Protein AF-A0AAN0J9T7-F1 (afdb_monomer_lite)

pLDDT: mean 78.56, std 16.83, range [31.23, 97.19]

Radius of gyration: 65.81 Å; chains: 1; bounding box: 192×70×181 Å

Structure (mmCIF, N/CA/C/O backbone):
data_AF-A0AAN0J9T7-F1
#
_entry.id   AF-A0AAN0J9T7-F1
#
loop_
_atom_site.group_PDB
_atom_site.id
_atom_site.type_symbol
_atom_site.label_atom_id
_atom_site.label_alt_id
_atom_site.label_comp_id
_atom_site.label_asym_id
_atom_site.label_entity_id
_atom_site.label_seq_id
_atom_site.pdbx_PDB_ins_code
_atom_site.Cartn_x
_atom_site.Cartn_y
_atom_site.Cartn_z
_atom_site.occupancy
_atom_site.B_iso_or_equiv
_atom_site.auth_seq_id
_atom_site.auth_comp_id
_atom_site.auth_asym_id
_atom_site.auth_atom_id
_atom_site.pdbx_PDB_model_num
ATOM 1 N N . MET A 1 1 ? 65.325 11.489 -81.915 1.00 44.00 1 MET A N 1
ATOM 2 C CA . MET A 1 1 ? 65.280 12.972 -81.936 1.00 44.00 1 MET A CA 1
ATOM 3 C C . MET A 1 1 ? 66.641 13.678 -81.900 1.00 44.00 1 MET A C 1
ATOM 5 O O . MET A 1 1 ? 66.957 14.313 -82.894 1.00 44.00 1 MET A O 1
ATOM 9 N N . ILE A 1 2 ? 67.456 13.637 -80.830 1.00 51.38 2 ILE A N 1
ATOM 10 C CA . ILE A 1 2 ? 68.755 14.369 -80.811 1.00 51.38 2 ILE A CA 1
ATOM 11 C C . ILE A 1 2 ? 69.815 13.690 -81.702 1.00 51.38 2 ILE A C 1
ATOM 13 O O . ILE A 1 2 ? 70.475 14.371 -82.482 1.00 51.38 2 ILE A O 1
ATOM 17 N N . LEU A 1 3 ? 69.905 12.355 -81.666 1.00 48.44 3 LEU A N 1
ATOM 18 C CA . LEU A 1 3 ? 70.788 11.561 -82.539 1.00 48.44 3 LEU A CA 1
ATOM 19 C C . LEU A 1 3 ? 70.471 11.735 -84.036 1.00 48.44 3 LEU A C 1
ATOM 21 O O . LEU A 1 3 ? 71.381 11.889 -84.841 1.00 48.44 3 LEU A O 1
ATOM 25 N N . GLU A 1 4 ? 69.189 11.794 -84.406 1.00 60.78 4 GLU A N 1
ATOM 26 C CA . GLU A 1 4 ? 68.771 12.081 -85.790 1.00 60.78 4 GLU A CA 1
ATOM 27 C C . GLU A 1 4 ? 69.176 13.489 -86.221 1.00 60.78 4 GLU A C 1
ATOM 29 O O . GLU A 1 4 ? 69.719 13.661 -87.305 1.00 60.78 4 GLU A O 1
ATOM 34 N N . LYS A 1 5 ? 68.987 14.494 -85.353 1.00 63.91 5 LYS A N 1
ATOM 35 C CA . LYS A 1 5 ? 69.401 15.873 -85.646 1.00 63.91 5 LYS A CA 1
ATOM 36 C C . LYS A 1 5 ? 70.919 16.016 -85.790 1.00 63.91 5 LYS A C 1
ATOM 38 O O . LYS A 1 5 ? 71.359 16.882 -86.540 1.00 63.91 5 LYS A O 1
ATOM 43 N N . LEU A 1 6 ? 71.710 15.197 -85.093 1.00 57.09 6 LEU A N 1
ATOM 44 C CA . LEU A 1 6 ? 73.170 15.154 -85.236 1.00 57.09 6 LEU A CA 1
ATOM 45 C C . LEU A 1 6 ? 73.598 14.478 -86.544 1.00 57.09 6 LEU A C 1
ATOM 47 O O . LEU A 1 6 ? 74.402 15.066 -87.262 1.00 57.09 6 LEU A O 1
ATOM 51 N N . ASN A 1 7 ? 73.000 13.337 -86.904 1.00 63.78 7 ASN A N 1
ATOM 52 C CA . ASN A 1 7 ? 73.258 12.673 -88.189 1.00 63.78 7 ASN A CA 1
ATOM 53 C C . ASN A 1 7 ? 72.867 13.552 -89.389 1.00 63.78 7 ASN A C 1
ATOM 55 O O . ASN A 1 7 ? 73.589 13.607 -90.383 1.00 63.78 7 ASN A O 1
ATOM 59 N N . GLU A 1 8 ? 71.752 14.283 -89.294 1.00 69.94 8 GLU A N 1
ATOM 60 C CA . GLU A 1 8 ? 71.319 15.239 -90.322 1.00 69.94 8 GLU A CA 1
ATOM 61 C C . GLU A 1 8 ? 72.350 16.366 -90.495 1.00 69.94 8 GLU A C 1
ATOM 63 O O . GLU A 1 8 ? 72.703 16.743 -91.613 1.00 69.94 8 GLU A O 1
ATOM 68 N N . LYS A 1 9 ? 72.887 16.878 -89.379 1.00 69.56 9 LYS A N 1
ATOM 69 C CA . LYS A 1 9 ? 73.907 17.931 -89.391 1.00 69.56 9 LYS A CA 1
ATOM 70 C C . LYS A 1 9 ? 75.239 17.424 -89.942 1.00 69.56 9 LYS A C 1
ATOM 72 O O . LYS A 1 9 ? 75.883 18.140 -90.702 1.00 69.56 9 LYS A O 1
ATOM 77 N N . GLU A 1 10 ? 75.645 16.203 -89.600 1.00 63.41 10 GLU A N 1
ATOM 78 C CA . GLU A 1 10 ? 76.861 15.568 -90.122 1.00 63.41 10 GLU A CA 1
ATOM 79 C C . GLU A 1 10 ? 76.768 15.381 -91.642 1.00 63.41 10 GLU A C 1
ATOM 81 O O . GLU A 1 10 ? 77.666 15.806 -92.372 1.00 63.41 10 GLU A O 1
ATOM 86 N N . LYS A 1 11 ? 75.620 14.901 -92.140 1.00 70.94 11 LYS A N 1
ATOM 87 C CA . LYS A 1 11 ? 75.339 14.788 -93.578 1.00 70.94 11 LYS A CA 1
ATOM 88 C C . LYS A 1 11 ? 75.401 16.142 -94.298 1.00 70.94 11 LYS A C 1
ATOM 90 O O . LYS A 1 11 ? 76.073 16.259 -95.320 1.00 70.94 11 LYS A O 1
ATOM 95 N N . GLN A 1 12 ? 74.775 17.182 -93.740 1.00 69.88 12 GLN A N 1
ATOM 96 C CA . GLN A 1 12 ? 74.821 18.543 -94.300 1.00 69.88 12 GLN A CA 1
ATOM 97 C C . GLN A 1 12 ? 76.242 19.124 -94.323 1.00 69.88 12 GLN A C 1
ATOM 99 O O . GLN A 1 12 ? 76.607 19.864 -95.240 1.00 69.88 12 GLN A O 1
ATOM 104 N N . THR A 1 13 ? 77.064 18.784 -93.328 1.00 64.75 13 THR A N 1
ATOM 105 C CA . THR A 1 13 ? 78.455 19.246 -93.248 1.00 64.75 13 THR A CA 1
ATOM 106 C C . THR A 1 13 ? 79.327 18.528 -94.282 1.00 64.75 13 THR A C 1
ATOM 108 O O . THR A 1 13 ? 80.135 19.174 -94.950 1.00 64.75 13 THR A O 1
ATOM 111 N N . GLN A 1 14 ? 79.104 17.227 -94.496 1.00 62.03 14 GLN A N 1
ATOM 112 C CA . GLN A 1 14 ? 79.795 16.437 -95.518 1.00 62.03 14 GLN A CA 1
ATOM 113 C C . GLN A 1 14 ? 79.454 16.912 -96.944 1.00 62.03 14 GLN A C 1
ATOM 115 O O . GLN A 1 14 ? 80.353 17.098 -97.766 1.00 62.03 14 GLN A O 1
ATOM 120 N N . GLU A 1 15 ? 78.178 17.221 -97.210 1.00 67.19 15 GLU A N 1
ATOM 121 C CA . GLU A 1 15 ? 77.723 17.808 -98.482 1.00 67.19 15 GLU A CA 1
ATOM 122 C C . GLU A 1 15 ? 78.322 19.207 -98.728 1.00 67.19 15 GLU A C 1
ATOM 124 O O . GLU A 1 15 ? 78.694 19.548 -99.856 1.00 67.19 15 GLU A O 1
ATOM 129 N N . ALA A 1 16 ? 78.469 20.029 -97.681 1.00 62.81 16 ALA A N 1
ATOM 130 C CA . ALA A 1 16 ? 79.090 21.352 -97.779 1.00 62.81 16 ALA A CA 1
ATOM 131 C C . ALA A 1 16 ? 80.605 21.286 -98.055 1.00 62.81 16 ALA A C 1
ATOM 133 O O . ALA A 1 16 ? 81.142 22.152 -98.757 1.00 62.81 16 ALA A O 1
ATOM 134 N N . ILE A 1 17 ? 81.289 20.259 -97.538 1.00 58.06 17 ILE A N 1
ATOM 135 C CA . ILE A 1 17 ? 82.707 19.999 -97.815 1.00 58.06 17 ILE A CA 1
ATOM 136 C C . ILE A 1 17 ? 82.883 19.554 -99.273 1.00 58.06 17 ILE A C 1
ATOM 138 O O . ILE A 1 17 ? 83.668 20.176 -99.985 1.00 58.06 17 ILE A O 1
ATOM 142 N N . GLU A 1 18 ? 82.101 18.590 -99.775 1.00 57.72 18 GLU A N 1
ATOM 143 C CA . GLU A 1 18 ? 82.167 18.161 -101.187 1.00 57.72 18 GLU A CA 1
ATOM 144 C C . GLU A 1 18 ? 81.888 19.300 -102.182 1.00 57.72 18 GLU A C 1
ATOM 146 O O . GLU A 1 18 ? 82.552 19.399 -103.221 1.00 57.72 18 GLU A O 1
ATOM 151 N N . LYS A 1 19 ? 80.953 20.206 -101.855 1.00 59.81 19 LYS A N 1
ATOM 152 C CA . LYS A 1 19 ? 80.668 21.406 -102.663 1.00 59.81 19 LYS A CA 1
ATOM 153 C C . LYS A 1 19 ? 81.843 22.382 -102.720 1.00 59.81 19 LYS A C 1
ATOM 155 O O . LYS A 1 19 ? 82.052 23.018 -103.751 1.00 59.81 19 LYS A O 1
ATOM 160 N N . ARG A 1 20 ? 82.613 22.517 -101.635 1.00 56.41 20 ARG A N 1
ATOM 161 C CA . ARG A 1 20 ? 83.797 23.391 -101.594 1.00 56.41 20 ARG A CA 1
ATOM 162 C C . ARG A 1 20 ? 84.995 22.779 -102.318 1.00 56.41 20 ARG A C 1
ATOM 164 O O . ARG A 1 20 ? 85.722 23.519 -102.975 1.00 56.41 20 ARG A O 1
ATOM 171 N N . THR A 1 21 ? 85.166 21.458 -102.278 1.00 52.84 21 THR A N 1
ATOM 172 C CA . THR A 1 21 ? 86.290 20.774 -102.943 1.00 52.84 21 THR A CA 1
ATOM 173 C C . THR A 1 21 ? 86.140 20.720 -104.472 1.00 52.84 21 THR A C 1
ATOM 175 O O . THR A 1 21 ? 87.143 20.702 -105.178 1.00 52.84 21 THR A O 1
ATOM 178 N N . LYS A 1 22 ? 84.911 20.771 -105.014 1.00 52.25 22 LYS A N 1
ATOM 179 C CA . LYS A 1 22 ? 84.655 20.792 -106.473 1.00 52.25 22 LYS A CA 1
ATOM 180 C C . LYS A 1 22 ? 84.883 22.150 -107.163 1.00 52.25 22 LYS A C 1
ATOM 182 O O . LYS A 1 22 ? 84.952 22.184 -108.385 1.00 52.25 22 LYS A O 1
ATOM 187 N N . ASN A 1 23 ? 85.054 23.249 -106.421 1.00 49.56 23 ASN A N 1
ATOM 188 C CA . ASN A 1 23 ? 85.133 24.611 -106.980 1.00 49.56 23 ASN A CA 1
ATOM 189 C C . ASN A 1 23 ? 86.562 25.178 -107.143 1.00 49.56 23 ASN A C 1
ATOM 191 O O . ASN A 1 23 ? 86.727 26.395 -107.205 1.00 49.56 23 ASN A O 1
ATOM 195 N N . HIS A 1 24 ? 87.611 24.349 -107.215 1.00 47.41 24 HIS A N 1
ATOM 196 C CA . HIS A 1 24 ? 88.983 24.809 -107.499 1.00 47.41 24 HIS A CA 1
ATOM 197 C C . HIS A 1 24 ? 89.654 23.991 -108.618 1.00 47.41 24 HIS A C 1
ATOM 199 O O . HIS A 1 24 ? 90.412 23.060 -108.349 1.00 47.41 24 HIS A O 1
ATOM 205 N N . HIS A 1 25 ? 89.420 24.382 -109.877 1.00 37.75 25 HIS A N 1
ATOM 206 C CA . HIS A 1 25 ? 90.366 24.182 -110.983 1.00 37.75 25 HIS A CA 1
ATOM 207 C C . HIS A 1 25 ? 90.108 25.168 -112.138 1.00 37.75 25 HIS A C 1
ATOM 209 O O . HIS A 1 25 ? 89.024 25.176 -112.711 1.00 37.75 25 HIS A O 1
ATOM 215 N N . VAL A 1 26 ? 91.147 25.956 -112.449 1.00 38.38 26 VAL A N 1
ATOM 216 C CA . VAL A 1 26 ? 91.655 26.433 -113.757 1.00 38.38 26 VAL A CA 1
ATOM 217 C C . VAL A 1 26 ? 92.144 27.890 -113.650 1.00 38.38 26 VAL A C 1
ATOM 219 O O . VAL A 1 26 ? 91.386 28.822 -113.407 1.00 38.38 26 VAL A O 1
ATOM 222 N N . ILE A 1 27 ? 93.463 28.025 -113.804 1.00 40.47 27 ILE A N 1
ATOM 223 C CA . ILE A 1 27 ? 94.317 29.225 -113.785 1.00 40.47 27 ILE A CA 1
ATOM 224 C C . ILE A 1 27 ? 94.575 29.660 -115.236 1.00 40.47 27 ILE A C 1
ATOM 226 O O . ILE A 1 27 ? 94.730 28.776 -116.072 1.00 40.47 27 ILE A O 1
ATOM 230 N N . THR A 1 28 ? 94.793 30.956 -115.505 1.00 34.97 28 THR A N 1
ATOM 231 C CA . THR A 1 28 ? 95.727 31.420 -116.567 1.00 34.97 28 THR A CA 1
ATOM 232 C C . THR A 1 28 ? 96.300 32.824 -116.262 1.00 34.97 28 THR A C 1
ATOM 234 O O . THR A 1 28 ? 95.705 33.536 -115.455 1.00 34.97 28 THR A O 1
ATOM 237 N N . PRO A 1 29 ? 97.472 33.208 -116.826 1.00 42.78 29 PRO A N 1
ATOM 238 C CA . PRO A 1 29 ? 98.560 33.846 -116.074 1.00 42.78 29 PRO A CA 1
ATOM 239 C C . PRO A 1 29 ? 98.844 35.318 -116.440 1.00 42.78 29 PRO A C 1
ATOM 241 O O . PRO A 1 29 ? 98.630 35.740 -117.573 1.00 42.78 29 PRO A O 1
ATOM 244 N N . GLY A 1 30 ? 99.429 36.072 -115.502 1.00 31.23 30 GLY A N 1
ATOM 245 C CA . GLY A 1 30 ? 100.022 37.390 -115.757 1.00 31.23 30 GLY A CA 1
ATOM 246 C C . GLY A 1 30 ? 100.732 37.976 -114.528 1.00 31.23 30 GLY A C 1
ATOM 247 O O . GLY A 1 30 ? 100.095 38.192 -113.507 1.00 31.23 30 GLY A O 1
ATOM 248 N N . ASN A 1 31 ? 102.036 38.241 -114.679 1.00 33.50 31 ASN A N 1
ATOM 249 C CA . ASN A 1 31 ? 102.943 39.066 -113.858 1.00 33.50 31 ASN A CA 1
ATOM 250 C C . ASN A 1 31 ? 103.296 38.643 -112.412 1.00 33.50 31 ASN A C 1
ATOM 252 O O . ASN A 1 31 ? 102.659 39.014 -111.435 1.00 33.50 31 ASN A O 1
ATOM 256 N N . VAL A 1 32 ? 104.395 37.882 -112.320 1.00 38.94 32 VAL A N 1
ATOM 257 C CA . VAL A 1 32 ? 105.658 38.192 -111.603 1.00 38.94 32 VAL A CA 1
ATOM 258 C C . VAL A 1 32 ? 105.618 39.397 -110.640 1.00 38.94 32 VAL A C 1
ATOM 260 O O . VAL A 1 32 ? 105.706 40.536 -111.082 1.00 38.94 32 VAL A O 1
ATOM 263 N N . ASP A 1 33 ? 105.436 39.155 -109.340 1.00 42.47 33 ASP A N 1
ATOM 264 C CA . ASP A 1 33 ? 106.458 39.163 -108.267 1.00 42.47 33 ASP A CA 1
ATOM 265 C C . ASP A 1 33 ? 105.767 39.238 -106.878 1.00 42.47 33 ASP A C 1
ATOM 267 O O . ASP A 1 33 ? 104.686 39.795 -106.744 1.00 42.47 33 ASP A O 1
ATOM 271 N N . GLU A 1 34 ? 106.372 38.620 -105.852 1.00 48.44 34 GLU A N 1
ATOM 272 C CA . GLU A 1 34 ? 105.965 38.588 -104.417 1.00 48.44 34 GLU A CA 1
ATOM 273 C C . GLU A 1 34 ? 104.900 37.577 -103.904 1.00 48.44 34 GLU A C 1
ATOM 275 O O . GLU A 1 34 ? 104.494 37.656 -102.749 1.00 48.44 34 GLU A O 1
ATOM 280 N N . CYS A 1 35 ? 104.502 36.531 -104.642 1.00 43.66 35 CYS A N 1
ATOM 281 C CA . CYS A 1 35 ? 103.396 35.637 -104.201 1.00 43.66 35 CYS A CA 1
ATOM 282 C C . CYS A 1 35 ? 103.779 34.181 -103.808 1.00 43.66 35 CYS A C 1
ATOM 284 O O . CYS A 1 35 ? 102.929 33.294 -103.747 1.00 43.66 35 CYS A O 1
ATOM 286 N N . GLY A 1 36 ? 105.055 33.881 -103.532 1.00 48.16 36 GLY A N 1
ATOM 287 C CA . GLY A 1 36 ? 105.515 32.500 -103.256 1.00 48.16 36 GLY A CA 1
ATOM 288 C C . GLY A 1 36 ? 105.569 32.078 -101.776 1.00 48.16 36 GLY A C 1
ATOM 289 O O . GLY A 1 36 ? 105.381 30.904 -101.449 1.00 48.16 36 GLY A O 1
ATOM 290 N N . LYS A 1 37 ? 105.820 33.018 -100.853 1.00 48.28 37 LYS A N 1
ATOM 291 C CA . LYS A 1 37 ? 105.955 32.722 -99.410 1.00 48.28 37 LYS A CA 1
ATOM 292 C C . LYS A 1 37 ? 104.611 32.758 -98.669 1.00 48.28 37 LYS A C 1
ATOM 294 O O . LYS A 1 37 ? 104.390 31.943 -97.775 1.00 48.28 37 LYS A O 1
ATOM 299 N N . ASP A 1 38 ? 103.686 33.604 -99.118 1.00 52.16 38 ASP A N 1
ATOM 300 C CA . ASP A 1 38 ? 102.414 33.880 -98.437 1.00 52.16 38 ASP A CA 1
ATOM 301 C C . ASP A 1 38 ? 101.374 32.754 -98.599 1.00 52.16 38 ASP A C 1
ATOM 303 O O . ASP A 1 38 ? 100.727 32.331 -97.640 1.00 52.16 38 ASP A O 1
ATOM 307 N N . VAL A 1 39 ? 101.275 32.159 -99.793 1.00 54.72 39 VAL A N 1
ATOM 308 C CA . VAL A 1 39 ? 100.345 31.042 -100.064 1.00 54.72 39 VAL A CA 1
ATOM 309 C C . VAL A 1 39 ? 100.742 29.774 -99.296 1.00 54.72 39 VAL A C 1
ATOM 311 O O . VAL A 1 39 ? 99.883 29.010 -98.848 1.00 54.72 39 VAL A O 1
ATOM 314 N N . THR A 1 40 ? 102.041 29.548 -99.106 1.00 58.72 40 THR A N 1
ATOM 315 C CA . THR A 1 40 ? 102.573 28.378 -98.389 1.00 58.72 40 THR A CA 1
ATOM 316 C C . THR A 1 40 ? 102.380 28.520 -96.874 1.00 58.72 40 THR A C 1
ATOM 318 O O . THR A 1 40 ? 101.986 27.561 -96.207 1.00 58.72 40 THR A O 1
ATOM 321 N N . GLN A 1 41 ? 102.555 29.735 -96.340 1.00 58.62 41 GLN A N 1
ATOM 322 C CA . GLN A 1 41 ? 102.294 30.070 -94.937 1.00 58.62 41 GLN A CA 1
ATOM 323 C C . GLN A 1 41 ? 100.795 30.013 -94.595 1.00 58.62 41 GLN A C 1
ATOM 325 O O . GLN A 1 41 ? 100.422 29.417 -93.581 1.00 58.62 41 GLN A O 1
ATOM 330 N N . LEU A 1 42 ? 99.923 30.527 -95.470 1.00 59.91 42 LEU A N 1
ATOM 331 C CA . LEU A 1 42 ? 98.466 30.440 -95.314 1.00 59.91 42 LEU A CA 1
ATOM 332 C C . LEU A 1 42 ? 97.957 28.991 -95.371 1.00 59.91 42 LEU A C 1
ATOM 334 O O . LEU A 1 42 ? 97.148 28.595 -94.533 1.00 59.91 42 LEU A O 1
ATOM 338 N N . LYS A 1 43 ? 98.464 28.149 -96.285 1.00 59.47 43 LYS A N 1
ATOM 339 C CA . LYS A 1 43 ? 98.104 26.715 -96.340 1.00 59.47 43 LYS A CA 1
ATOM 340 C C . LYS A 1 43 ? 98.521 25.945 -95.081 1.00 59.47 43 LYS A C 1
ATOM 342 O O . LYS A 1 43 ? 97.774 25.074 -94.625 1.00 59.47 43 LYS A O 1
ATOM 347 N N . ALA A 1 44 ? 99.674 26.274 -94.494 1.00 63.59 44 ALA A N 1
ATOM 348 C CA . ALA A 1 44 ? 100.138 25.678 -93.241 1.00 63.59 44 ALA A CA 1
ATOM 349 C C . ALA A 1 44 ? 99.304 26.139 -92.030 1.00 63.59 44 ALA A C 1
ATOM 351 O O . ALA A 1 44 ? 98.943 25.320 -91.184 1.00 63.59 44 ALA A O 1
ATOM 352 N N . GLN A 1 45 ? 98.930 27.423 -91.967 1.00 65.44 45 GLN A N 1
ATOM 353 C CA . GLN A 1 45 ? 98.036 27.953 -90.929 1.00 65.44 45 GLN A CA 1
ATOM 354 C C . GLN A 1 45 ? 96.627 27.358 -91.017 1.00 65.44 45 GLN A C 1
ATOM 356 O O . GLN A 1 45 ? 96.063 26.981 -89.990 1.00 65.44 45 GLN A O 1
ATOM 361 N N . VAL A 1 46 ? 96.084 27.207 -92.229 1.00 68.06 46 VAL A N 1
ATOM 362 C CA . VAL A 1 46 ? 94.794 26.542 -92.458 1.00 68.06 46 VAL A CA 1
ATOM 363 C C . VAL A 1 46 ? 94.868 25.064 -92.073 1.00 68.06 46 VAL A C 1
ATOM 365 O O . VAL A 1 46 ? 93.992 24.600 -91.351 1.00 68.06 46 VAL A O 1
ATOM 368 N N . SER A 1 47 ? 95.928 24.336 -92.445 1.00 66.06 47 SER A N 1
ATOM 369 C CA . SER A 1 47 ? 96.111 22.936 -92.018 1.00 66.06 47 SER A CA 1
ATOM 370 C C . SER A 1 47 ? 96.244 22.800 -90.500 1.00 66.06 47 SER A C 1
ATOM 372 O O . SER A 1 47 ? 95.603 21.939 -89.908 1.00 66.06 47 SER A O 1
ATOM 374 N N . SER A 1 48 ? 96.996 23.688 -89.841 1.00 70.69 48 SER A N 1
ATOM 375 C CA . SER A 1 48 ? 97.115 23.710 -88.376 1.00 70.69 48 SER A CA 1
ATOM 376 C C . SER A 1 48 ? 95.785 24.046 -87.690 1.00 70.69 48 SER A C 1
ATOM 378 O O . SER A 1 48 ? 95.441 23.457 -86.663 1.00 70.69 48 SER A O 1
ATOM 380 N N . GLY A 1 49 ? 95.011 24.975 -88.259 1.00 67.94 49 GLY A N 1
ATOM 381 C CA . GLY A 1 49 ? 93.663 25.311 -87.802 1.00 67.94 49 GLY A CA 1
ATOM 382 C C . GLY A 1 49 ? 92.701 24.132 -87.938 1.00 67.94 49 GLY A C 1
ATOM 383 O O . GLY A 1 49 ? 92.005 23.806 -86.979 1.00 67.94 49 GLY A O 1
ATOM 384 N N . LEU A 1 50 ? 92.723 23.445 -89.081 1.00 70.94 50 LEU A N 1
ATOM 385 C CA . LEU A 1 50 ? 91.935 22.238 -89.332 1.00 70.94 50 LEU A CA 1
ATOM 386 C C . LEU A 1 50 ? 92.334 21.087 -88.403 1.00 70.94 50 LEU A C 1
ATOM 388 O O . LEU A 1 50 ? 91.461 20.398 -87.891 1.00 70.94 50 LEU A O 1
ATOM 392 N N . GLU A 1 51 ? 93.621 20.916 -88.097 1.00 70.56 51 GLU A N 1
ATOM 393 C CA . GLU A 1 51 ? 94.084 19.893 -87.154 1.00 70.56 51 GLU A CA 1
ATOM 394 C C . GLU A 1 51 ? 93.645 20.198 -85.709 1.00 70.56 51 GLU A C 1
ATOM 396 O O . GLU A 1 51 ? 93.269 19.296 -84.958 1.00 70.56 51 GLU A O 1
ATOM 401 N N . LYS A 1 52 ? 93.630 21.478 -85.307 1.00 73.69 52 LYS A N 1
ATOM 402 C CA . LYS A 1 52 ? 93.079 21.913 -84.010 1.00 73.69 52 LYS A CA 1
ATOM 403 C C . LYS A 1 52 ? 91.563 21.722 -83.937 1.00 73.69 52 LYS A C 1
ATOM 405 O O . LYS A 1 52 ? 91.065 21.336 -82.881 1.00 73.69 52 LYS A O 1
ATOM 410 N N . ILE A 1 53 ? 90.847 21.982 -85.032 1.00 72.19 53 ILE A N 1
ATOM 411 C CA . ILE A 1 53 ? 89.403 21.740 -85.144 1.00 72.19 53 ILE A CA 1
ATOM 412 C C . ILE A 1 53 ? 89.125 20.239 -85.055 1.00 72.19 53 ILE A C 1
ATOM 414 O O . ILE A 1 53 ? 88.390 19.831 -84.168 1.00 72.19 53 ILE A O 1
ATOM 418 N N . ALA A 1 54 ? 89.825 19.405 -85.824 1.00 71.75 54 ALA A N 1
ATOM 419 C CA . ALA A 1 54 ? 89.682 17.951 -85.770 1.00 71.75 54 ALA A CA 1
ATOM 420 C C . ALA A 1 54 ? 89.978 17.373 -84.371 1.00 71.75 54 ALA A C 1
ATOM 422 O O . ALA A 1 54 ? 89.279 16.475 -83.902 1.00 71.75 54 ALA A O 1
ATOM 423 N N . LYS A 1 55 ? 90.983 17.908 -83.657 1.00 77.81 55 LYS A N 1
ATOM 424 C CA . LYS A 1 55 ? 91.263 17.533 -82.257 1.00 77.81 55 LYS A CA 1
ATOM 425 C C . LYS A 1 55 ? 90.118 17.920 -81.317 1.00 77.81 55 LYS A C 1
ATOM 427 O O . LYS A 1 55 ? 89.763 17.124 -80.451 1.00 77.81 55 LYS A O 1
ATOM 432 N N . ARG A 1 56 ? 89.529 19.110 -81.483 1.00 78.00 56 ARG A N 1
ATOM 433 C CA . ARG A 1 56 ? 88.355 19.549 -80.708 1.00 78.00 56 ARG A CA 1
ATOM 434 C C . ARG A 1 56 ? 87.120 18.717 -81.028 1.00 78.00 56 ARG A C 1
ATOM 436 O O . ARG A 1 56 ? 86.450 18.285 -80.099 1.00 78.00 56 ARG A O 1
ATOM 443 N N . ASP A 1 57 ? 86.871 18.425 -82.297 1.00 80.94 57 ASP A N 1
ATOM 444 C CA . ASP A 1 57 ? 85.738 17.610 -82.731 1.00 80.94 57 ASP A CA 1
ATOM 445 C C . ASP A 1 57 ? 85.845 16.190 -82.172 1.00 80.94 57 ASP A C 1
ATOM 447 O O . ASP A 1 57 ? 84.868 15.660 -81.653 1.00 80.94 57 ASP A O 1
ATOM 451 N N . LYS A 1 58 ? 87.050 15.604 -82.134 1.00 80.12 58 LYS A N 1
ATOM 452 C CA . LYS A 1 58 ? 87.285 14.307 -81.481 1.00 80.12 58 LYS A CA 1
ATOM 453 C C . LYS A 1 58 ? 86.956 14.331 -79.983 1.00 80.12 58 LYS A C 1
ATOM 455 O O . LYS A 1 58 ? 86.365 13.379 -79.472 1.00 80.12 58 LYS A O 1
ATOM 460 N N . ILE A 1 59 ? 87.310 15.411 -79.279 1.00 83.94 59 ILE A N 1
ATOM 461 C CA . ILE A 1 59 ? 86.956 15.600 -77.862 1.00 83.94 59 ILE A CA 1
ATOM 462 C C . ILE A 1 59 ? 85.436 15.734 -77.706 1.00 83.94 59 ILE A C 1
ATOM 464 O O . ILE A 1 59 ? 84.858 15.060 -76.857 1.00 83.94 59 ILE A O 1
ATOM 468 N N . ILE A 1 60 ? 84.788 16.547 -78.543 1.00 80.50 60 ILE A N 1
ATOM 469 C CA . ILE A 1 60 ? 83.336 16.771 -78.504 1.00 80.50 60 ILE A CA 1
ATOM 470 C C . ILE A 1 60 ? 82.583 15.468 -78.777 1.00 80.50 60 ILE A C 1
ATOM 472 O O . ILE A 1 60 ? 81.685 15.123 -78.018 1.00 80.50 60 ILE A O 1
ATOM 476 N N . ILE A 1 61 ? 82.977 14.702 -79.797 1.00 79.88 61 ILE A N 1
ATOM 477 C CA . ILE A 1 61 ? 82.382 13.395 -80.111 1.00 79.88 61 ILE A CA 1
ATOM 478 C C . ILE A 1 61 ? 82.507 12.448 -78.912 1.00 79.88 61 ILE A C 1
ATOM 480 O O . ILE A 1 61 ? 81.526 11.815 -78.528 1.00 79.88 61 ILE A O 1
ATOM 484 N N . THR A 1 62 ? 83.676 12.405 -78.267 1.00 85.50 62 THR A N 1
ATOM 485 C CA . THR A 1 62 ? 83.899 11.570 -77.074 1.00 85.50 62 THR A CA 1
ATOM 486 C C . THR A 1 62 ? 83.009 12.008 -75.902 1.00 85.50 62 THR A C 1
ATOM 488 O O . THR A 1 62 ? 82.426 11.173 -75.212 1.00 85.50 62 THR A O 1
ATOM 491 N N . GLN A 1 63 ? 82.849 13.317 -75.687 1.00 87.19 63 GLN A N 1
ATOM 492 C CA . GLN A 1 63 ? 81.966 13.857 -74.648 1.00 87.19 63 GLN A CA 1
ATOM 493 C C . GLN A 1 63 ? 80.486 13.584 -74.940 1.00 87.19 63 GLN A C 1
ATOM 495 O O . GLN A 1 63 ? 79.756 13.201 -74.033 1.00 87.19 63 GLN A O 1
ATOM 500 N N . VAL A 1 64 ? 80.044 13.723 -76.191 1.00 83.50 64 VAL A N 1
ATOM 501 C CA . VAL A 1 64 ? 78.666 13.417 -76.609 1.00 83.50 64 VAL A CA 1
ATOM 502 C C . VAL A 1 64 ? 78.364 11.928 -76.436 1.00 83.50 64 VAL A C 1
ATOM 504 O O . VAL A 1 64 ? 77.298 11.581 -75.932 1.00 83.50 64 VAL A O 1
ATOM 507 N N . GLN A 1 65 ? 79.308 11.045 -76.773 1.00 85.56 65 GLN A N 1
ATOM 508 C CA . GLN A 1 65 ? 79.181 9.610 -76.507 1.00 85.56 65 GLN A CA 1
ATOM 509 C C . GLN A 1 65 ? 79.064 9.322 -75.004 1.00 85.56 65 GLN A C 1
ATOM 511 O O . GLN A 1 65 ? 78.200 8.543 -74.606 1.00 85.56 65 GLN A O 1
ATOM 516 N N . ARG A 1 66 ? 79.863 9.997 -74.164 1.00 90.00 66 ARG A N 1
ATOM 517 C CA . ARG A 1 66 ? 79.779 9.859 -72.703 1.00 90.00 66 ARG A CA 1
ATOM 518 C C . ARG A 1 66 ? 78.458 10.380 -72.133 1.00 90.00 66 ARG A C 1
ATOM 520 O O . ARG A 1 66 ? 77.909 9.753 -71.237 1.00 90.00 66 ARG A O 1
ATOM 527 N N . ILE A 1 67 ? 77.933 11.492 -72.647 1.00 82.62 67 ILE A N 1
ATOM 528 C CA . ILE A 1 67 ? 76.620 12.024 -72.249 1.00 82.62 67 ILE A CA 1
ATOM 529 C C . ILE A 1 67 ? 75.514 11.033 -72.620 1.00 82.62 67 ILE A C 1
ATOM 531 O O . ILE A 1 67 ? 74.693 10.715 -71.771 1.00 82.62 67 ILE A O 1
ATOM 535 N N . ALA A 1 68 ? 75.534 10.479 -73.835 1.00 82.69 68 ALA A N 1
ATOM 536 C CA . ALA A 1 68 ? 74.552 9.478 -74.254 1.00 82.69 68 ALA A CA 1
ATOM 537 C C . ALA A 1 68 ? 74.613 8.194 -73.403 1.00 82.69 68 ALA A C 1
ATOM 539 O O . ALA A 1 68 ? 73.599 7.532 -73.195 1.00 82.69 68 ALA A O 1
ATOM 540 N N . GLU A 1 69 ? 75.796 7.821 -72.914 1.00 87.12 69 GLU A N 1
ATOM 541 C CA . GLU A 1 69 ? 75.967 6.704 -71.984 1.00 87.12 69 GLU A CA 1
ATOM 542 C C . GLU A 1 69 ? 75.403 7.027 -70.592 1.00 87.12 69 GLU A C 1
ATOM 544 O O . GLU A 1 69 ? 74.613 6.245 -70.066 1.00 87.12 69 GLU A O 1
ATOM 549 N N . LEU A 1 70 ? 75.697 8.216 -70.053 1.00 87.12 70 LEU A N 1
ATOM 550 C CA . LEU A 1 70 ? 75.125 8.700 -68.792 1.00 87.12 70 LEU A CA 1
ATOM 551 C C . LEU A 1 70 ? 73.595 8.829 -68.858 1.00 87.12 70 LEU A C 1
ATOM 553 O O . LEU A 1 70 ? 72.912 8.478 -67.903 1.00 87.12 70 LEU A O 1
ATOM 557 N N . GLU A 1 71 ? 73.031 9.273 -69.984 1.00 85.56 71 GLU A N 1
ATOM 558 C CA . GLU A 1 71 ? 71.576 9.334 -70.190 1.00 85.56 71 GLU A CA 1
ATOM 559 C C . GLU A 1 71 ? 70.928 7.940 -70.134 1.00 85.56 71 GLU A C 1
ATOM 561 O O . GLU A 1 71 ? 69.835 7.786 -69.583 1.00 85.56 71 GLU A O 1
ATOM 566 N N . ARG A 1 72 ? 71.603 6.902 -70.651 1.00 88.12 72 ARG A N 1
ATOM 567 C CA . ARG A 1 72 ? 71.132 5.514 -70.506 1.00 88.12 72 ARG A CA 1
ATOM 568 C C . ARG A 1 72 ? 71.229 5.033 -69.064 1.00 88.12 72 ARG A C 1
ATOM 570 O O . ARG A 1 72 ? 70.286 4.406 -68.592 1.00 88.12 72 ARG A O 1
ATOM 577 N N . GLU A 1 73 ? 72.330 5.324 -68.370 1.00 88.94 73 GLU A N 1
ATOM 578 C CA . GLU A 1 73 ? 72.495 4.972 -66.953 1.00 88.94 73 GLU A CA 1
ATOM 579 C C . GLU A 1 73 ? 71.397 5.615 -66.091 1.00 88.94 73 GLU A C 1
ATOM 581 O O . GLU A 1 73 ? 70.745 4.912 -65.318 1.00 88.94 73 GLU A O 1
ATOM 586 N N . VAL A 1 74 ? 71.111 6.908 -66.295 1.00 88.06 74 VAL A N 1
ATOM 587 C CA . VAL A 1 74 ? 70.030 7.629 -65.599 1.00 88.06 74 VAL A CA 1
ATOM 588 C C . VAL A 1 74 ? 68.666 6.993 -65.886 1.00 88.06 74 VAL A C 1
ATOM 590 O O . VAL A 1 74 ? 67.899 6.726 -64.961 1.00 88.06 74 VAL A O 1
ATOM 593 N N . SER A 1 75 ? 68.383 6.654 -67.148 1.00 89.12 75 SER A N 1
ATOM 594 C CA . SER A 1 75 ? 67.127 5.988 -67.513 1.00 89.12 75 SER A CA 1
ATOM 595 C C . SER A 1 75 ? 66.961 4.617 -66.844 1.00 89.12 75 SER A C 1
ATOM 597 O O . SER A 1 75 ? 65.841 4.253 -66.478 1.00 89.12 75 SER A O 1
ATOM 599 N N . VAL A 1 76 ? 68.046 3.854 -66.674 1.00 90.44 76 VAL A N 1
ATOM 600 C CA . VAL A 1 76 ? 68.019 2.581 -65.939 1.00 90.44 76 VAL A CA 1
ATOM 601 C C . VAL A 1 76 ? 67.777 2.831 -64.451 1.00 90.44 76 VAL A C 1
ATOM 603 O O . VAL A 1 76 ? 66.958 2.135 -63.851 1.00 90.44 76 VAL A O 1
ATOM 606 N N . THR A 1 77 ? 68.421 3.839 -63.854 1.00 88.62 77 THR A N 1
ATOM 607 C CA . THR A 1 77 ? 68.181 4.178 -62.443 1.00 88.62 77 THR A CA 1
ATOM 608 C C . THR A 1 77 ? 66.747 4.633 -62.188 1.00 88.62 77 THR A C 1
ATOM 610 O O . THR A 1 77 ? 66.147 4.171 -61.220 1.00 88.62 77 THR A O 1
ATOM 613 N N . ASP A 1 78 ? 66.148 5.429 -63.077 1.00 91.19 78 ASP A N 1
ATOM 614 C CA . ASP A 1 78 ? 64.748 5.856 -62.959 1.00 91.19 78 ASP A CA 1
ATOM 615 C C . ASP A 1 78 ? 63.784 4.662 -63.028 1.00 91.19 78 ASP A C 1
ATOM 617 O O . ASP A 1 78 ? 62.814 4.582 -62.268 1.00 91.19 78 ASP A O 1
ATOM 621 N N . ALA A 1 79 ? 64.073 3.685 -63.896 1.00 90.50 79 ALA A N 1
ATOM 622 C CA . ALA A 1 79 ? 63.298 2.449 -63.975 1.00 90.50 79 ALA A CA 1
ATOM 623 C C . ALA A 1 79 ? 63.398 1.618 -62.682 1.00 90.50 79 ALA A C 1
ATOM 625 O O . ALA A 1 79 ? 62.386 1.092 -62.211 1.00 90.50 79 ALA A O 1
ATOM 626 N N . VAL A 1 80 ? 64.590 1.533 -62.079 1.00 92.12 80 VAL A N 1
ATOM 627 C CA . VAL A 1 80 ? 64.802 0.847 -60.792 1.00 92.12 80 VAL A CA 1
ATOM 628 C C . VAL A 1 80 ? 64.076 1.566 -59.654 1.00 92.12 80 VAL A C 1
ATOM 630 O O . VAL A 1 80 ? 63.408 0.909 -58.858 1.00 92.12 80 VAL A O 1
ATOM 633 N N . VAL A 1 81 ? 64.150 2.899 -59.585 1.00 91.94 81 VAL A N 1
ATOM 634 C CA . VAL A 1 81 ? 63.444 3.697 -58.567 1.00 91.94 81 VAL A CA 1
ATOM 635 C C . VAL A 1 81 ? 61.938 3.473 -58.661 1.00 91.94 81 VAL A C 1
ATOM 637 O O . VAL A 1 81 ? 61.304 3.180 -57.649 1.00 91.94 81 VAL A O 1
ATOM 640 N N . LYS A 1 82 ? 61.373 3.509 -59.873 1.00 93.38 82 LYS A N 1
ATOM 641 C CA . LYS A 1 82 ? 59.948 3.241 -60.087 1.00 93.38 82 LYS A CA 1
ATOM 642 C C . LYS A 1 82 ? 59.549 1.834 -59.626 1.00 93.38 82 LYS A C 1
ATOM 644 O O . LYS A 1 82 ? 58.550 1.680 -58.931 1.00 93.38 82 LYS A O 1
ATOM 649 N N . ALA A 1 83 ? 60.348 0.816 -59.953 1.00 92.12 83 ALA A N 1
ATOM 650 C CA . ALA A 1 83 ? 60.096 -0.551 -59.500 1.00 92.12 83 ALA A CA 1
ATOM 651 C C . ALA A 1 83 ? 60.144 -0.675 -57.964 1.00 92.12 83 ALA A C 1
ATOM 653 O O . ALA A 1 83 ? 59.309 -1.358 -57.371 1.00 92.12 83 ALA A O 1
ATOM 654 N N . LEU A 1 84 ? 61.082 0.013 -57.303 1.00 91.56 84 LEU A N 1
ATOM 655 C CA . LEU A 1 84 ? 61.166 0.048 -55.840 1.00 91.56 84 LEU A CA 1
ATOM 656 C C . LEU A 1 84 ? 59.969 0.768 -55.201 1.00 91.56 84 LEU A C 1
ATOM 658 O O . LEU A 1 84 ? 59.485 0.326 -54.159 1.00 91.56 84 LEU A O 1
ATOM 662 N N . GLU A 1 85 ? 59.465 1.843 -55.810 1.00 93.19 85 GLU A N 1
ATOM 663 C CA . GLU A 1 85 ? 58.251 2.529 -55.351 1.00 93.19 85 GLU A CA 1
ATOM 664 C C . GLU A 1 85 ? 57.002 1.649 -55.470 1.00 93.19 85 GLU A C 1
ATOM 666 O O . GLU A 1 85 ? 56.173 1.638 -54.556 1.00 93.19 85 GLU A O 1
ATOM 671 N N . ASP A 1 86 ? 56.877 0.888 -56.557 1.00 93.81 86 ASP A N 1
ATOM 672 C CA . ASP A 1 86 ? 55.764 -0.041 -56.750 1.00 93.81 86 ASP A CA 1
ATOM 673 C C . ASP A 1 86 ? 55.819 -1.193 -55.727 1.00 93.81 86 ASP A C 1
ATOM 675 O O . ASP A 1 86 ? 54.814 -1.474 -55.068 1.00 93.81 86 ASP A O 1
ATOM 679 N N . ILE A 1 87 ? 57.006 -1.771 -55.481 1.00 93.56 87 ILE A N 1
ATOM 680 C CA . ILE A 1 87 ? 57.220 -2.775 -54.418 1.00 93.56 87 ILE A CA 1
ATOM 681 C C . ILE A 1 87 ? 56.879 -2.196 -53.041 1.00 93.56 87 ILE A C 1
ATOM 683 O O . ILE A 1 87 ? 56.235 -2.858 -52.223 1.00 93.56 87 ILE A O 1
ATOM 687 N N . LYS A 1 88 ? 57.288 -0.953 -52.761 1.00 93.44 88 LYS A N 1
ATOM 688 C CA . LYS A 1 88 ? 56.975 -0.280 -51.495 1.00 93.44 88 LYS A CA 1
ATOM 689 C C . LYS A 1 88 ? 55.463 -0.159 -51.298 1.00 93.44 88 LYS A C 1
ATOM 691 O O . LYS A 1 88 ? 54.977 -0.521 -50.229 1.00 93.44 88 LYS A O 1
ATOM 696 N N . LYS A 1 89 ? 54.718 0.293 -52.313 1.00 94.00 89 LYS A N 1
ATOM 697 C CA . LYS A 1 89 ? 53.249 0.407 -52.249 1.00 94.00 89 LYS A CA 1
ATOM 698 C C . LYS A 1 89 ? 52.578 -0.945 -52.015 1.00 94.00 89 LYS A C 1
ATOM 700 O O . LYS A 1 89 ? 51.657 -1.034 -51.204 1.00 94.00 89 LYS A O 1
ATOM 705 N N . GLU A 1 90 ? 53.043 -1.996 -52.689 1.00 94.56 90 GLU A N 1
ATOM 706 C CA . GLU A 1 90 ? 52.529 -3.355 -52.494 1.00 94.56 90 GLU A CA 1
ATOM 707 C C . GLU A 1 90 ? 52.757 -3.833 -51.052 1.00 94.56 90 GLU A C 1
ATOM 709 O O . GLU A 1 90 ? 51.828 -4.306 -50.393 1.00 94.56 90 GLU A O 1
ATOM 714 N N . LYS A 1 91 ? 53.966 -3.630 -50.516 1.00 93.50 91 LYS A N 1
ATOM 715 C CA . LYS A 1 91 ? 54.298 -4.007 -49.135 1.00 93.50 91 LYS A CA 1
ATOM 716 C C . LYS A 1 91 ? 53.533 -3.185 -48.102 1.00 93.50 91 LYS A C 1
ATOM 718 O O . LYS A 1 91 ? 53.082 -3.740 -47.102 1.00 93.50 91 LYS A O 1
ATOM 723 N N . GLU A 1 92 ? 53.317 -1.895 -48.344 1.00 93.81 92 GLU A N 1
ATOM 724 C CA . GLU A 1 92 ? 52.459 -1.055 -47.502 1.00 93.81 92 GLU A CA 1
ATOM 725 C C . GLU A 1 92 ? 51.004 -1.550 -47.502 1.00 93.81 92 GLU A C 1
ATOM 727 O O . GLU A 1 92 ? 50.373 -1.613 -46.443 1.00 93.81 92 GLU A O 1
ATOM 732 N N . ALA A 1 93 ? 50.470 -1.964 -48.655 1.00 93.38 93 ALA A N 1
ATOM 733 C CA . ALA A 1 93 ? 49.132 -2.547 -48.747 1.00 93.38 93 ALA A CA 1
ATOM 734 C C . ALA A 1 93 ? 49.027 -3.880 -47.980 1.00 93.38 93 ALA A C 1
ATOM 736 O O . ALA A 1 93 ? 48.059 -4.095 -47.243 1.00 93.38 93 ALA A O 1
ATOM 737 N N . GLU A 1 94 ? 50.041 -4.742 -48.088 1.00 94.25 94 GLU A N 1
ATOM 738 C CA . GLU A 1 94 ? 50.126 -6.009 -47.356 1.00 94.25 94 GLU A CA 1
ATOM 739 C C . GLU A 1 94 ? 50.173 -5.779 -45.834 1.00 94.25 94 GLU A C 1
ATOM 741 O O . GLU A 1 94 ? 49.370 -6.350 -45.090 1.00 94.25 94 GLU A O 1
ATOM 746 N N . ILE A 1 95 ? 51.026 -4.859 -45.366 1.00 92.69 95 ILE A N 1
ATOM 747 C CA . ILE A 1 95 ? 51.121 -4.469 -43.949 1.00 92.69 95 ILE A CA 1
ATOM 748 C C . ILE A 1 95 ? 49.786 -3.921 -43.436 1.00 92.69 95 ILE A C 1
ATOM 750 O O . ILE A 1 95 ? 49.348 -4.276 -42.336 1.00 92.69 95 ILE A O 1
ATOM 754 N N . ASN A 1 96 ? 49.110 -3.079 -44.219 1.00 93.81 96 ASN A N 1
ATOM 755 C CA . ASN A 1 96 ? 47.814 -2.519 -43.846 1.00 93.81 96 ASN A CA 1
ATOM 756 C C . ASN A 1 96 ? 46.734 -3.604 -43.736 1.00 93.81 96 ASN A C 1
ATOM 758 O O . ASN A 1 96 ? 45.953 -3.601 -42.778 1.00 93.81 96 ASN A O 1
ATOM 762 N N . SER A 1 97 ? 46.724 -4.565 -44.663 1.00 95.06 97 SER A N 1
ATOM 763 C CA . SER A 1 97 ? 45.823 -5.721 -44.631 1.00 95.06 97 SER A CA 1
ATOM 764 C C . SER A 1 97 ? 46.055 -6.584 -43.385 1.00 95.06 97 SER A C 1
ATOM 766 O O . SER A 1 97 ? 45.115 -6.851 -42.627 1.00 95.06 97 SER A O 1
ATOM 768 N N . ILE A 1 98 ? 47.315 -6.930 -43.096 1.00 94.06 98 ILE A N 1
ATOM 769 C CA . ILE A 1 98 ? 47.703 -7.700 -41.904 1.00 94.06 98 ILE A CA 1
ATOM 770 C C . ILE A 1 98 ? 47.320 -6.946 -40.625 1.00 94.06 98 ILE A C 1
ATOM 772 O O . ILE A 1 98 ? 46.732 -7.521 -39.708 1.00 94.06 98 ILE A O 1
ATOM 776 N N . THR A 1 99 ? 47.579 -5.639 -40.572 1.00 93.50 99 THR A N 1
ATOM 777 C CA . THR A 1 99 ? 47.230 -4.788 -39.426 1.00 93.50 99 THR A CA 1
ATOM 778 C C . THR A 1 99 ? 45.723 -4.762 -39.186 1.00 93.50 99 THR A C 1
ATOM 780 O O . THR A 1 99 ? 45.268 -4.831 -38.040 1.00 93.50 99 THR A O 1
ATOM 783 N N . LEU A 1 100 ? 44.922 -4.683 -40.252 1.00 94.62 100 LEU A N 1
ATOM 784 C CA . LEU A 1 100 ? 43.467 -4.716 -40.152 1.00 94.62 100 LEU A CA 1
ATOM 785 C C . LEU A 1 100 ? 42.965 -6.085 -39.673 1.00 94.62 100 LEU A C 1
ATOM 787 O O . LEU A 1 100 ? 42.093 -6.136 -38.802 1.00 94.62 100 LEU A O 1
ATOM 791 N N . ALA A 1 101 ? 43.522 -7.180 -40.194 1.00 92.94 101 ALA A N 1
ATOM 792 C CA . ALA A 1 101 ? 43.203 -8.537 -39.755 1.00 92.94 101 ALA A CA 1
ATOM 793 C C . ALA A 1 101 ? 43.540 -8.738 -38.268 1.00 92.94 101 ALA A C 1
ATOM 795 O O . ALA A 1 101 ? 42.691 -9.188 -37.497 1.00 92.94 101 ALA A O 1
ATOM 796 N N . TYR A 1 102 ? 44.723 -8.294 -37.836 1.00 93.75 102 TYR A N 1
ATOM 797 C CA . TYR A 1 102 ? 45.132 -8.327 -36.433 1.00 93.75 102 TYR A CA 1
ATOM 798 C C . TYR A 1 102 ? 44.186 -7.519 -35.534 1.00 93.75 102 TYR A C 1
ATOM 800 O O . TYR A 1 102 ? 43.753 -8.009 -34.491 1.00 93.75 102 TYR A O 1
ATOM 808 N N . LYS A 1 103 ? 43.800 -6.298 -35.938 1.00 94.12 103 LYS A N 1
ATOM 809 C CA . LYS A 1 103 ? 42.830 -5.478 -35.189 1.00 94.12 103 LYS A CA 1
ATOM 810 C C . LYS A 1 103 ? 41.470 -6.170 -35.069 1.00 94.12 103 LYS A C 1
ATOM 812 O O . LYS A 1 103 ? 40.880 -6.153 -33.989 1.00 94.12 103 LYS A O 1
ATOM 817 N N . LYS A 1 104 ? 40.974 -6.788 -36.148 1.00 93.88 104 LYS A N 1
ATOM 818 C CA . LYS A 1 104 ? 39.713 -7.550 -36.133 1.00 93.88 104 LYS A CA 1
ATOM 819 C C . LYS A 1 104 ? 39.785 -8.723 -35.156 1.00 93.88 104 LYS A C 1
ATOM 821 O O . LYS A 1 104 ? 38.893 -8.860 -34.320 1.00 93.88 104 LYS A O 1
ATOM 826 N N . GLU A 1 105 ? 40.859 -9.505 -35.208 1.00 93.62 105 GLU A N 1
ATOM 827 C CA . GLU A 1 105 ? 41.047 -10.667 -34.334 1.00 93.62 105 GLU A CA 1
ATOM 828 C C . GLU A 1 105 ? 41.218 -10.261 -32.863 1.00 93.62 105 GLU A C 1
ATOM 830 O O . GLU A 1 105 ? 40.582 -10.825 -31.974 1.00 93.62 105 GLU A O 1
ATOM 835 N N . LYS A 1 106 ? 41.993 -9.204 -32.589 1.00 93.50 106 LYS A N 1
ATOM 836 C CA . LYS A 1 106 ? 42.113 -8.623 -31.245 1.00 93.50 106 LYS A CA 1
ATOM 837 C C . LYS A 1 106 ? 40.750 -8.191 -30.702 1.00 93.50 106 LYS A C 1
ATOM 839 O O . LYS A 1 106 ? 40.410 -8.526 -29.571 1.00 93.50 106 LYS A O 1
ATOM 844 N N . ASN A 1 107 ? 39.953 -7.484 -31.504 1.00 92.56 107 ASN A N 1
ATOM 845 C CA . ASN A 1 107 ? 38.620 -7.039 -31.096 1.00 92.56 107 ASN A CA 1
ATOM 846 C C . ASN A 1 107 ? 37.671 -8.217 -30.837 1.00 92.56 107 ASN A C 1
ATOM 848 O O . ASN A 1 107 ? 36.877 -8.159 -29.899 1.00 92.56 107 ASN A O 1
ATOM 852 N N . LYS A 1 108 ? 37.765 -9.292 -31.628 1.00 94.50 108 LYS A N 1
ATOM 853 C CA . LYS A 1 108 ? 37.016 -10.532 -31.396 1.00 94.50 108 LYS A CA 1
ATOM 854 C C . LYS A 1 108 ? 37.380 -11.151 -30.042 1.00 94.50 108 LYS A C 1
ATOM 856 O O . LYS A 1 108 ? 36.487 -11.356 -29.223 1.00 94.50 108 LYS A O 1
ATOM 861 N N . LYS A 1 109 ? 38.674 -11.320 -29.750 1.00 92.00 109 LYS A N 1
ATOM 862 C CA . LYS A 1 109 ? 39.151 -11.851 -28.459 1.00 92.00 109 LYS A CA 1
ATOM 863 C C . LYS A 1 109 ? 38.744 -10.985 -27.265 1.00 92.00 109 LYS A C 1
ATOM 865 O O . LYS A 1 109 ? 38.389 -11.514 -26.218 1.00 92.00 109 LYS A O 1
ATOM 870 N N . VAL A 1 110 ? 38.742 -9.658 -27.410 1.00 93.38 110 VAL A N 1
ATOM 871 C CA . VAL A 1 110 ? 38.256 -8.745 -26.356 1.00 93.38 110 VAL A CA 1
ATOM 872 C C . VAL A 1 110 ? 36.765 -8.963 -26.075 1.00 93.38 110 VAL A C 1
ATOM 874 O O . VAL A 1 110 ? 36.360 -8.981 -24.914 1.00 93.38 110 VAL A O 1
ATOM 877 N N . ARG A 1 111 ? 35.939 -9.172 -27.110 1.00 91.31 111 ARG A N 1
ATOM 878 C CA . ARG A 1 111 ? 34.511 -9.488 -26.929 1.00 91.31 111 ARG A CA 1
ATOM 879 C C . ARG A 1 111 ? 34.313 -10.826 -26.218 1.00 91.31 111 ARG A C 1
ATOM 881 O O . ARG A 1 111 ? 33.498 -10.896 -25.304 1.00 91.31 111 ARG A O 1
ATOM 888 N N . GLU A 1 112 ? 35.077 -11.850 -26.594 1.00 92.81 112 GLU A N 1
ATOM 889 C CA . GLU A 1 112 ? 35.055 -13.162 -25.931 1.00 92.81 112 GLU A CA 1
ATOM 890 C C . GLU A 1 112 ? 35.463 -13.054 -24.453 1.00 92.81 112 GLU A C 1
ATOM 892 O O . GLU A 1 112 ? 34.770 -13.579 -23.584 1.00 92.81 112 GLU A O 1
ATOM 897 N N . LEU A 1 113 ? 36.521 -12.297 -24.139 1.00 92.56 113 LEU A N 1
ATOM 898 C CA . LEU A 1 113 ? 36.960 -12.052 -22.762 1.00 92.56 113 LEU A CA 1
ATOM 899 C C . LEU A 1 113 ? 35.874 -11.348 -21.930 1.00 92.56 113 LEU A C 1
ATOM 901 O O . LEU A 1 113 ? 35.603 -11.745 -20.796 1.00 92.56 113 LEU A O 1
ATOM 905 N N . ASN A 1 114 ? 35.226 -10.328 -22.498 1.00 91.44 114 ASN A N 1
ATOM 906 C CA . ASN A 1 114 ? 34.127 -9.622 -21.839 1.00 91.44 114 ASN A CA 1
ATOM 907 C C . ASN A 1 114 ? 32.928 -10.547 -21.592 1.00 91.44 114 ASN A C 1
ATOM 909 O O . ASN A 1 114 ? 32.322 -10.483 -20.524 1.00 91.44 114 ASN A O 1
ATOM 913 N N . HIS A 1 115 ? 32.616 -11.437 -22.538 1.00 93.25 115 HIS A N 1
ATOM 914 C CA . HIS A 1 115 ? 31.566 -12.438 -22.361 1.00 93.25 115 HIS A CA 1
ATOM 915 C C . HIS A 1 115 ? 31.908 -13.426 -21.235 1.00 93.25 115 HIS A C 1
ATOM 917 O O . HIS A 1 115 ? 31.079 -13.667 -20.362 1.00 93.25 115 HIS A O 1
ATOM 923 N N . ILE A 1 116 ? 33.148 -13.926 -21.182 1.00 92.75 116 ILE A N 1
ATOM 924 C CA . ILE A 1 116 ? 33.618 -14.805 -20.098 1.00 92.75 116 ILE A CA 1
ATOM 925 C C . ILE A 1 116 ? 33.540 -14.102 -18.736 1.00 92.75 116 ILE A C 1
ATOM 927 O O . ILE A 1 116 ? 33.141 -14.722 -17.748 1.00 92.75 116 ILE A O 1
ATOM 931 N N . LYS A 1 117 ? 33.888 -12.811 -18.665 1.00 93.00 117 LYS A N 1
ATOM 932 C CA . LYS A 1 117 ? 33.759 -12.023 -17.433 1.00 93.00 117 LYS A CA 1
ATOM 933 C C . LYS A 1 117 ? 32.296 -11.918 -16.991 1.00 93.00 117 LYS A C 1
ATOM 935 O O . LYS A 1 117 ? 31.998 -12.247 -15.849 1.00 93.00 117 LYS A O 1
ATOM 940 N N . ALA A 1 118 ? 31.390 -11.583 -17.911 1.00 90.69 118 ALA A N 1
ATOM 941 C CA . ALA A 1 118 ? 29.957 -11.530 -17.626 1.00 90.69 118 ALA A CA 1
ATOM 942 C C . ALA A 1 118 ? 29.405 -12.885 -17.140 1.00 90.69 118 ALA A C 1
ATOM 944 O O . ALA A 1 118 ? 28.613 -12.926 -16.203 1.00 90.69 118 ALA A O 1
ATOM 945 N N . LEU A 1 119 ? 29.860 -14.002 -17.721 1.00 93.25 119 LEU A N 1
ATOM 946 C CA . LEU A 1 119 ? 29.486 -15.345 -17.265 1.00 93.25 119 LEU A CA 1
ATOM 947 C C . LEU A 1 119 ? 29.991 -15.648 -15.846 1.00 93.25 119 LEU A C 1
ATOM 949 O O . LEU A 1 119 ? 29.288 -16.298 -15.072 1.00 93.25 119 LEU A O 1
ATOM 953 N N . ARG A 1 120 ? 31.191 -15.181 -15.480 1.00 93.38 120 ARG A N 1
ATOM 954 C CA . ARG A 1 120 ? 31.725 -15.329 -14.118 1.00 93.38 120 ARG A CA 1
ATOM 955 C C . ARG A 1 120 ? 30.907 -14.525 -13.106 1.00 93.38 120 ARG A C 1
ATOM 957 O O . ARG A 1 120 ? 30.548 -15.072 -12.068 1.00 93.38 120 ARG A O 1
ATOM 964 N N . ASP A 1 121 ? 30.577 -13.280 -13.434 1.00 92.25 121 ASP A N 1
ATOM 965 C CA . ASP A 1 121 ? 29.776 -12.404 -12.572 1.00 92.25 121 ASP A CA 1
ATOM 966 C C . ASP A 1 121 ? 28.346 -12.957 -12.401 1.00 92.25 121 ASP A C 1
ATOM 968 O O . ASP A 1 121 ? 27.796 -12.983 -11.297 1.00 92.25 121 ASP A O 1
ATOM 972 N N . ALA A 1 122 ? 27.766 -13.507 -13.475 1.00 90.94 122 ALA A N 1
ATOM 973 C CA . ALA A 1 122 ? 26.487 -14.209 -13.421 1.00 90.94 122 ALA A CA 1
ATOM 974 C C . ALA A 1 122 ? 26.555 -15.464 -12.535 1.00 90.94 122 ALA A C 1
ATOM 976 O O . ALA A 1 122 ? 25.645 -15.706 -11.744 1.00 90.94 122 ALA A O 1
ATOM 977 N N . LYS A 1 123 ? 27.643 -16.243 -12.611 1.00 94.19 123 LYS A N 1
ATOM 978 C CA . LYS A 1 123 ? 27.850 -17.421 -11.754 1.00 94.19 123 LYS A CA 1
ATOM 979 C C . LYS A 1 123 ? 27.918 -17.050 -10.270 1.00 94.19 123 LYS A C 1
ATOM 981 O O . LYS A 1 123 ? 27.322 -17.750 -9.455 1.00 94.19 123 LYS A O 1
ATOM 986 N N . GLU A 1 124 ? 28.607 -15.965 -9.921 1.00 92.69 124 GLU A N 1
ATOM 987 C CA . GLU A 1 124 ? 28.674 -15.497 -8.529 1.00 92.69 124 GLU A CA 1
ATOM 988 C C . GLU A 1 124 ? 27.305 -15.013 -8.038 1.00 92.69 124 GLU A C 1
ATOM 990 O O . GLU A 1 124 ? 26.880 -15.340 -6.933 1.00 92.69 124 GLU A O 1
ATOM 995 N N . THR A 1 125 ? 26.558 -14.323 -8.902 1.00 91.06 125 THR A N 1
ATOM 996 C CA . THR A 1 125 ? 25.191 -13.884 -8.598 1.00 91.06 125 THR A CA 1
ATOM 997 C C . THR A 1 125 ? 24.262 -15.076 -8.352 1.00 91.06 125 THR A C 1
ATOM 999 O O . THR A 1 125 ? 23.518 -15.083 -7.375 1.00 91.06 125 THR A O 1
ATOM 1002 N N . ILE A 1 126 ? 24.337 -16.122 -9.185 1.00 92.06 126 ILE A N 1
ATOM 1003 C CA . ILE A 1 126 ? 23.573 -17.367 -8.992 1.00 92.06 126 ILE A CA 1
ATOM 1004 C C . ILE A 1 126 ? 23.921 -18.013 -7.648 1.00 92.06 126 ILE A C 1
ATOM 1006 O O . ILE A 1 126 ? 23.020 -18.444 -6.932 1.00 92.06 126 ILE A O 1
ATOM 1010 N N . LYS A 1 127 ? 25.204 -18.054 -7.277 1.00 93.81 127 LYS A N 1
ATOM 1011 C CA . LYS A 1 127 ? 25.648 -18.607 -5.992 1.00 93.81 127 LYS A CA 1
ATOM 1012 C C . LYS A 1 127 ? 25.084 -17.818 -4.803 1.00 93.81 127 LYS A C 1
ATOM 1014 O O . LYS A 1 127 ? 24.611 -18.424 -3.845 1.00 93.81 127 LYS A O 1
ATOM 1019 N N . ASN A 1 128 ? 25.080 -16.488 -4.877 1.00 90.62 128 ASN A N 1
ATOM 1020 C CA . ASN A 1 128 ? 24.495 -15.643 -3.832 1.00 90.62 128 ASN A CA 1
ATOM 1021 C C . ASN A 1 128 ? 22.983 -15.869 -3.703 1.00 90.62 128 ASN A C 1
ATOM 1023 O O . ASN A 1 128 ? 22.498 -16.101 -2.599 1.00 90.62 128 ASN A O 1
ATOM 1027 N N . LEU A 1 129 ? 22.261 -15.919 -4.827 1.00 90.75 129 LEU A N 1
ATOM 1028 C CA . LEU A 1 129 ? 20.826 -16.222 -4.838 1.00 90.75 129 LEU A CA 1
ATOM 1029 C C . LEU A 1 129 ? 20.520 -17.617 -4.270 1.00 90.75 129 LEU A C 1
ATOM 1031 O O . LEU A 1 129 ? 19.528 -17.793 -3.568 1.00 90.75 129 LEU A O 1
ATOM 1035 N N . GLN A 1 130 ? 21.371 -18.613 -4.530 1.00 91.81 130 GLN A N 1
ATOM 1036 C CA . GLN A 1 130 ? 21.228 -19.950 -3.944 1.00 91.81 130 GLN A CA 1
ATOM 1037 C C . GLN A 1 130 ? 21.379 -19.934 -2.416 1.00 91.81 130 GLN A C 1
ATOM 1039 O O . GLN A 1 130 ? 20.615 -20.613 -1.730 1.00 91.81 130 GLN A O 1
ATOM 1044 N N . ASN A 1 131 ? 22.316 -19.145 -1.882 1.00 90.12 131 ASN A N 1
ATOM 1045 C CA . ASN A 1 131 ? 22.486 -18.982 -0.436 1.00 90.12 131 ASN A CA 1
ATOM 1046 C C . ASN A 1 131 ? 21.289 -18.258 0.200 1.00 90.12 131 ASN A C 1
ATOM 1048 O O . ASN A 1 131 ? 20.792 -18.696 1.235 1.00 90.12 131 ASN A O 1
ATOM 1052 N N . GLU A 1 132 ? 20.783 -17.197 -0.435 1.00 90.00 132 GLU A N 1
ATOM 1053 C CA . GLU A 1 132 ? 19.572 -16.500 0.021 1.00 90.00 132 GLU A CA 1
ATOM 1054 C C . GLU A 1 132 ? 18.352 -17.433 0.022 1.00 90.00 132 GLU A C 1
ATOM 1056 O O . GLU A 1 132 ? 17.607 -17.484 0.999 1.00 90.00 132 GLU A O 1
ATOM 1061 N N . MET A 1 133 ? 18.182 -18.245 -1.027 1.00 86.50 133 MET A N 1
ATOM 1062 C CA . MET A 1 133 ? 17.124 -19.257 -1.085 1.00 86.50 133 MET A CA 1
ATOM 1063 C C . MET A 1 133 ? 17.237 -20.307 0.027 1.00 86.50 133 MET A C 1
ATOM 1065 O O . MET A 1 133 ? 16.211 -20.761 0.533 1.00 86.50 133 MET A O 1
ATOM 1069 N N . ALA A 1 134 ? 18.453 -20.717 0.400 1.00 88.00 134 ALA A N 1
ATOM 1070 C CA . ALA A 1 134 ? 18.660 -21.635 1.518 1.00 88.00 134 ALA A CA 1
ATOM 1071 C C . ALA A 1 134 ? 18.230 -20.993 2.848 1.00 88.00 134 ALA A C 1
ATOM 1073 O O . ALA A 1 134 ? 17.486 -21.617 3.603 1.00 88.00 134 ALA A O 1
ATOM 1074 N N . GLY A 1 135 ? 18.597 -19.726 3.076 1.00 87.50 135 GLY A N 1
ATOM 1075 C CA . GLY A 1 135 ? 18.153 -18.960 4.244 1.00 87.50 135 GLY A CA 1
ATOM 1076 C C . GLY A 1 135 ? 16.629 -18.839 4.331 1.00 87.50 135 GLY A C 1
ATOM 1077 O O . GLY A 1 135 ? 16.047 -19.114 5.378 1.00 87.50 135 GLY A O 1
ATOM 1078 N N . ILE A 1 136 ? 15.964 -18.534 3.210 1.00 84.69 136 ILE A N 1
ATOM 1079 C CA . ILE A 1 136 ? 14.494 -18.457 3.145 1.00 84.69 136 ILE A CA 1
ATOM 1080 C C . ILE A 1 136 ? 13.847 -19.810 3.485 1.00 84.69 136 ILE A C 1
ATOM 1082 O O . ILE A 1 136 ? 12.846 -19.841 4.195 1.00 84.69 136 ILE A O 1
ATOM 1086 N N . ARG A 1 137 ? 14.405 -20.937 3.020 1.00 86.56 137 ARG A N 1
ATOM 1087 C CA . ARG A 1 137 ? 13.871 -22.279 3.330 1.00 86.56 137 ARG A CA 1
ATOM 1088 C C . ARG A 1 137 ? 13.988 -22.633 4.810 1.00 86.56 137 ARG A C 1
ATOM 1090 O O . ARG A 1 137 ? 13.061 -23.218 5.372 1.00 86.56 137 ARG A O 1
ATOM 1097 N N . GLU A 1 138 ? 15.107 -22.291 5.444 1.00 88.44 138 GLU A N 1
ATOM 1098 C CA . GLU A 1 138 ? 15.272 -22.485 6.888 1.00 88.44 138 GLU A CA 1
ATOM 1099 C C . GLU A 1 138 ? 14.270 -21.642 7.679 1.00 88.44 138 GLU A C 1
ATOM 1101 O O . GLU A 1 138 ? 13.658 -22.127 8.630 1.00 88.44 138 GLU A O 1
ATOM 1106 N N . GLU A 1 139 ? 14.066 -20.393 7.267 1.00 85.25 139 GLU A N 1
ATOM 1107 C CA . GLU A 1 139 ? 13.110 -19.488 7.896 1.00 85.25 139 GLU A CA 1
ATOM 1108 C C . GLU A 1 139 ? 11.661 -19.965 7.724 1.00 85.25 139 GLU A C 1
ATOM 1110 O O . GLU A 1 139 ? 10.901 -19.978 8.691 1.00 85.25 139 GLU A O 1
ATOM 1115 N N . GLN A 1 140 ? 11.294 -20.451 6.532 1.00 83.62 140 GLN A N 1
ATOM 1116 C CA . GLN A 1 140 ? 10.000 -21.096 6.285 1.00 83.62 140 GLN A CA 1
ATOM 1117 C C . GLN A 1 140 ? 9.785 -22.292 7.214 1.00 83.62 140 GLN A C 1
ATOM 1119 O O . GLN A 1 140 ? 8.750 -22.368 7.869 1.00 83.62 140 GLN A O 1
ATOM 1124 N N . SER A 1 141 ? 10.790 -23.160 7.354 1.00 87.88 141 SER A N 1
ATOM 1125 C CA . SER A 1 141 ? 10.710 -24.329 8.240 1.00 87.88 141 SER A CA 1
ATOM 1126 C C . SER A 1 141 ? 10.521 -23.926 9.712 1.00 87.88 141 SER A C 1
ATOM 1128 O O . SER A 1 141 ? 9.752 -24.553 10.441 1.00 87.88 141 SER A O 1
ATOM 1130 N N . ARG A 1 142 ? 11.183 -22.849 10.167 1.00 89.25 142 ARG A N 1
ATOM 1131 C CA . ARG A 1 142 ? 10.981 -22.305 11.525 1.00 89.25 142 ARG A CA 1
ATOM 1132 C C . ARG A 1 142 ? 9.574 -21.741 11.708 1.00 89.25 142 ARG A C 1
ATOM 1134 O O . ARG A 1 142 ? 8.956 -21.991 12.739 1.00 89.25 142 ARG A O 1
ATOM 1141 N N . ASN A 1 143 ? 9.062 -21.010 10.720 1.00 84.00 143 ASN A N 1
ATOM 1142 C CA . ASN A 1 143 ? 7.719 -20.434 10.776 1.00 84.00 143 ASN A CA 1
ATOM 1143 C C . ASN A 1 143 ? 6.634 -21.521 10.778 1.00 84.00 143 ASN A C 1
ATOM 1145 O O . ASN A 1 143 ? 5.679 -21.421 11.544 1.00 84.00 143 ASN A O 1
ATOM 1149 N N . GLU A 1 144 ? 6.802 -22.587 9.992 1.00 88.75 144 GLU A N 1
ATOM 1150 C CA . GLU A 1 144 ? 5.914 -23.756 10.009 1.00 88.75 144 GLU A CA 1
ATOM 1151 C C . GLU A 1 144 ? 5.890 -24.430 11.388 1.00 88.75 144 GLU A C 1
ATOM 1153 O O . GLU A 1 144 ? 4.816 -24.745 11.903 1.00 88.75 144 GLU A O 1
ATOM 1158 N N . ALA A 1 145 ? 7.049 -24.577 12.041 1.00 89.50 145 ALA A N 1
ATOM 1159 C CA . ALA A 1 145 ? 7.127 -25.129 13.393 1.00 89.50 145 ALA A CA 1
ATOM 1160 C C . ALA A 1 145 ? 6.423 -24.244 14.441 1.00 89.50 145 ALA A C 1
ATOM 1162 O O . ALA A 1 145 ? 5.741 -24.760 15.329 1.00 89.50 145 ALA A O 1
ATOM 1163 N N . ILE A 1 146 ? 6.553 -22.915 14.333 1.00 87.06 146 ILE A N 1
ATOM 1164 C CA . ILE A 1 146 ? 5.854 -21.963 15.213 1.00 87.06 146 ILE A CA 1
ATOM 1165 C C . ILE A 1 146 ? 4.339 -22.063 15.010 1.00 87.06 146 ILE A C 1
ATOM 1167 O O . ILE A 1 146 ? 3.606 -22.180 15.991 1.00 87.06 146 ILE A O 1
ATOM 1171 N N . MET A 1 147 ? 3.879 -22.073 13.757 1.00 84.19 147 MET A N 1
ATOM 1172 C CA . MET A 1 147 ? 2.461 -22.219 13.417 1.00 84.19 147 MET A CA 1
ATOM 1173 C C . MET A 1 147 ? 1.877 -23.525 13.960 1.00 84.19 147 MET A C 1
ATOM 1175 O O . MET A 1 147 ? 0.800 -23.514 14.549 1.00 84.19 147 MET A O 1
ATOM 1179 N N . PHE A 1 148 ? 2.600 -24.641 13.823 1.00 89.69 148 PHE A N 1
ATOM 1180 C CA . PHE A 1 148 ? 2.169 -25.932 14.359 1.00 89.69 148 PHE A CA 1
ATOM 1181 C C . PHE A 1 148 ? 2.030 -25.908 15.890 1.00 89.69 148 PHE A C 1
ATOM 1183 O O . PHE A 1 148 ? 1.047 -26.408 16.432 1.00 89.69 148 PHE A O 1
ATOM 1190 N N . ASN A 1 149 ? 2.976 -25.282 16.599 1.00 89.25 149 ASN A N 1
ATOM 1191 C CA . ASN A 1 149 ? 2.909 -25.151 18.056 1.00 89.25 149 ASN A CA 1
ATOM 1192 C C . ASN A 1 149 ? 1.731 -24.262 18.495 1.00 89.25 149 ASN A C 1
ATOM 1194 O O . ASN A 1 149 ? 0.963 -24.640 19.377 1.00 89.25 149 ASN A O 1
ATOM 1198 N N . GLN A 1 150 ? 1.532 -23.117 17.836 1.00 85.19 150 GLN A N 1
ATOM 1199 C CA . GLN A 1 150 ? 0.395 -22.233 18.113 1.00 85.19 150 GLN A CA 1
ATOM 1200 C C . GLN A 1 150 ? -0.950 -22.923 17.855 1.00 85.19 150 GLN A C 1
ATOM 1202 O O . GLN A 1 150 ? -1.873 -22.777 18.655 1.00 85.19 150 GLN A O 1
ATOM 1207 N N . GLN A 1 151 ? -1.049 -23.721 16.788 1.00 87.81 151 GLN A N 1
ATOM 1208 C CA . GLN A 1 151 ? -2.243 -24.509 16.490 1.00 87.81 151 GLN A CA 1
ATOM 1209 C C . GLN A 1 151 ? -2.527 -25.543 17.591 1.00 87.81 151 GLN A C 1
ATOM 1211 O O . GLN A 1 151 ? -3.651 -25.620 18.082 1.00 87.81 151 GLN A O 1
ATOM 1216 N N . ALA A 1 152 ? -1.504 -26.271 18.050 1.00 90.31 152 ALA A N 1
ATOM 1217 C CA . ALA A 1 152 ? -1.648 -27.230 19.146 1.00 90.31 152 ALA A CA 1
ATOM 1218 C C . ALA A 1 152 ? -2.079 -26.558 20.468 1.00 90.31 152 ALA A C 1
ATOM 1220 O O . ALA A 1 152 ? -2.889 -27.105 21.220 1.00 90.31 152 ALA A O 1
ATOM 1221 N N . GLN A 1 153 ? -1.576 -25.351 20.753 1.00 86.38 153 GLN A N 1
ATOM 1222 C CA . GLN A 1 153 ? -2.008 -24.565 21.915 1.00 86.38 153 GLN A CA 1
ATOM 1223 C C . GLN A 1 153 ? -3.473 -24.124 21.801 1.00 86.38 153 GLN A C 1
ATOM 1225 O O . GLN A 1 153 ? -4.216 -24.219 22.779 1.00 86.38 153 GLN A O 1
ATOM 1230 N N . LEU A 1 154 ? -3.901 -23.682 20.614 1.00 85.94 154 LEU A N 1
ATOM 1231 C CA . LEU A 1 154 ? -5.285 -23.284 20.357 1.00 85.94 154 LEU A CA 1
ATOM 1232 C C . LEU A 1 154 ? -6.251 -24.456 20.582 1.00 85.94 154 LEU A C 1
ATOM 1234 O O . LEU A 1 154 ? -7.257 -24.291 21.271 1.00 85.94 154 LEU A O 1
ATOM 1238 N N . GLU A 1 155 ? -5.922 -25.635 20.052 1.00 90.31 155 GLU A N 1
ATOM 1239 C CA . GLU A 1 155 ? -6.724 -26.856 20.208 1.00 90.31 155 GLU A CA 1
ATOM 1240 C C . GLU A 1 155 ? -6.850 -27.265 21.684 1.00 90.31 155 GLU A C 1
ATOM 1242 O O . GLU A 1 155 ? -7.950 -27.542 22.165 1.00 90.31 155 GLU A O 1
ATOM 1247 N N . SER A 1 156 ? -5.752 -27.197 22.444 1.00 90.12 156 SER A N 1
ATOM 1248 C CA . SER A 1 156 ? -5.757 -27.454 23.892 1.00 90.12 156 SER A CA 1
ATOM 1249 C C . SER A 1 156 ? -6.653 -26.472 24.668 1.00 90.12 156 SER A C 1
ATOM 1251 O O . SER A 1 156 ? -7.450 -26.871 25.530 1.00 90.12 156 SER A O 1
ATOM 1253 N N . CYS A 1 157 ? -6.591 -25.176 24.338 1.00 84.75 157 CYS A N 1
ATOM 1254 C CA . CYS A 1 157 ? -7.469 -24.166 24.931 1.00 84.75 157 CYS A CA 1
ATOM 1255 C C . CYS A 1 157 ? -8.945 -24.393 24.574 1.00 84.75 157 CYS A C 1
ATOM 1257 O O . CYS A 1 157 ? -9.807 -24.265 25.446 1.00 84.75 157 CYS A O 1
ATOM 1259 N N . GLN A 1 158 ? -9.247 -24.751 23.323 1.00 87.88 158 GLN A N 1
ATOM 1260 C CA . GLN A 1 158 ? -10.612 -25.051 22.881 1.00 87.88 158 GLN A CA 1
ATOM 1261 C C . GLN A 1 158 ? -11.194 -26.248 23.636 1.00 87.88 158 GLN A C 1
ATOM 1263 O O . GLN A 1 158 ? -12.302 -26.155 24.164 1.00 87.88 158 GLN A O 1
ATOM 1268 N N . GLN A 1 159 ? -10.420 -27.323 23.785 1.00 91.94 159 GLN A N 1
ATOM 1269 C CA . GLN A 1 159 ? -10.852 -28.516 24.511 1.00 91.94 159 GLN A CA 1
ATOM 1270 C C . GLN A 1 159 ? -11.092 -28.228 26.003 1.00 91.94 159 GLN A C 1
ATOM 1272 O O . GLN A 1 159 ? -12.066 -28.703 26.597 1.00 91.94 159 GLN A O 1
ATOM 1277 N N . SER A 1 160 ? -10.247 -27.388 26.609 1.00 87.06 160 SER A N 1
ATOM 1278 C CA . SER A 1 160 ? -10.425 -26.932 27.994 1.00 87.06 160 SER A CA 1
ATOM 1279 C C . SER A 1 160 ? -11.710 -26.109 28.158 1.00 87.06 160 SER A C 1
ATOM 1281 O O . SER A 1 160 ? -12.466 -26.310 29.113 1.00 87.06 160 SER A O 1
ATOM 1283 N N . LEU A 1 161 ? -12.002 -25.220 27.201 1.00 83.38 161 LEU A N 1
ATOM 1284 C CA . LEU A 1 161 ? -13.216 -24.403 27.193 1.00 83.38 161 LEU A CA 1
ATOM 1285 C C . LEU A 1 161 ? -14.483 -25.250 27.011 1.00 83.38 161 LEU A C 1
ATOM 1287 O O . LEU A 1 161 ? -15.474 -25.020 27.705 1.00 83.38 161 LEU A O 1
ATOM 1291 N N . GLU A 1 162 ? -14.470 -26.230 26.106 1.00 86.69 162 GLU A N 1
ATOM 1292 C CA . GLU A 1 162 ? -15.593 -27.154 25.914 1.00 86.69 162 GLU A CA 1
ATOM 1293 C C . GLU A 1 162 ? -15.864 -27.984 27.166 1.00 86.69 162 GLU A C 1
ATOM 1295 O O . GLU A 1 162 ? -17.016 -28.108 27.587 1.00 86.69 162 GLU A O 1
ATOM 1300 N N . THR A 1 163 ? -14.809 -28.470 27.821 1.00 90.88 163 THR A N 1
ATOM 1301 C CA . THR A 1 163 ? -14.930 -29.221 29.076 1.00 90.88 163 THR A CA 1
ATOM 1302 C C . THR A 1 163 ? -15.551 -28.358 30.179 1.00 90.88 163 THR A C 1
ATOM 1304 O O . THR A 1 163 ? -16.476 -28.797 30.868 1.00 90.88 163 THR A O 1
ATOM 1307 N N . ALA A 1 164 ? -15.112 -27.101 30.310 1.00 84.31 164 ALA A N 1
ATOM 1308 C CA . ALA A 1 164 ? -15.682 -26.152 31.266 1.00 84.31 164 ALA A CA 1
ATOM 1309 C C . ALA A 1 164 ? -17.155 -25.826 30.958 1.00 84.31 164 ALA A C 1
ATOM 1311 O O . ALA A 1 164 ? -17.989 -25.799 31.867 1.00 84.31 164 ALA A O 1
ATOM 1312 N N . ARG A 1 165 ? -17.507 -25.634 29.678 1.00 82.12 165 ARG A N 1
ATOM 1313 C CA . ARG A 1 165 ? -18.897 -25.422 29.238 1.00 82.12 165 ARG A CA 1
ATOM 1314 C C . ARG A 1 165 ? -19.782 -26.625 29.553 1.00 82.12 165 ARG A C 1
ATOM 1316 O O . ARG A 1 165 ? -20.875 -26.442 30.081 1.00 82.12 165 ARG A O 1
ATOM 1323 N N . ALA A 1 166 ? -19.311 -27.841 29.279 1.00 88.06 166 ALA A N 1
ATOM 1324 C CA . ALA A 1 166 ? -20.047 -29.066 29.574 1.00 88.06 166 ALA A CA 1
ATOM 1325 C C . ALA A 1 166 ? -20.297 -29.231 31.083 1.00 88.06 166 ALA A C 1
ATOM 1327 O O . ALA A 1 166 ? -21.417 -29.540 31.493 1.00 88.06 166 ALA A O 1
ATOM 1328 N N . ALA A 1 167 ? -19.285 -28.959 31.916 1.00 87.75 167 ALA A N 1
ATOM 1329 C CA . ALA A 1 167 ? -19.423 -28.988 33.370 1.00 87.75 167 ALA A CA 1
ATOM 1330 C C . ALA A 1 167 ? -20.443 -27.953 33.875 1.00 87.75 167 ALA A C 1
ATOM 1332 O O . ALA A 1 167 ? -21.298 -28.279 34.701 1.00 87.75 167 ALA A O 1
ATOM 1333 N N . ASN A 1 168 ? -20.399 -26.727 33.342 1.00 86.81 168 ASN A N 1
ATOM 1334 C CA . ASN A 1 168 ? -21.336 -25.673 33.723 1.00 86.81 168 ASN A CA 1
ATOM 1335 C C . ASN A 1 168 ? -22.777 -26.004 33.301 1.00 86.81 168 ASN A C 1
ATOM 1337 O O . ASN A 1 168 ? -23.693 -25.894 34.110 1.00 86.81 168 ASN A O 1
ATOM 1341 N N . ASN A 1 169 ? -22.979 -26.497 32.076 1.00 82.25 169 ASN A N 1
ATOM 1342 C CA . ASN A 1 169 ? -24.298 -26.926 31.605 1.00 82.25 169 ASN A CA 1
ATOM 1343 C C . ASN A 1 169 ? -24.869 -28.059 32.464 1.00 82.25 169 ASN A C 1
ATOM 1345 O O . ASN A 1 169 ? -26.046 -28.028 32.807 1.00 82.25 169 ASN A O 1
ATOM 1349 N N . LYS A 1 170 ? -24.039 -29.026 32.874 1.00 90.12 170 LYS A N 1
ATOM 1350 C CA . LYS A 1 170 ? -24.466 -30.106 33.774 1.00 90.12 170 LYS A CA 1
ATOM 1351 C C . LYS A 1 170 ? -24.889 -29.577 35.151 1.00 90.12 170 LYS A C 1
ATOM 1353 O O . LYS A 1 170 ? -25.885 -30.037 35.700 1.00 90.12 170 LYS A O 1
ATOM 1358 N N . SER A 1 171 ? -24.158 -28.598 35.689 1.00 84.44 171 SER A N 1
ATOM 1359 C CA . SER A 1 171 ? -24.508 -27.917 36.944 1.00 84.44 171 SER A CA 1
ATOM 1360 C C . SER A 1 171 ? -25.833 -27.156 36.830 1.00 84.44 171 SER A C 1
ATOM 1362 O O . SER A 1 171 ? -26.718 -27.313 37.671 1.00 84.44 171 SER A O 1
ATOM 1364 N N . LEU A 1 172 ? -26.008 -26.386 35.752 1.00 82.00 172 LEU A N 1
ATOM 1365 C CA . LEU A 1 172 ? -27.247 -25.658 35.474 1.00 82.00 172 LEU A CA 1
ATOM 1366 C C . LEU A 1 172 ? -28.440 -26.602 35.310 1.00 82.00 172 LEU A C 1
ATOM 1368 O O . LEU A 1 172 ? -29.495 -26.332 35.879 1.00 82.00 172 LEU A O 1
ATOM 1372 N N . GLN A 1 173 ? -28.263 -27.726 34.613 1.00 85.31 173 GLN A N 1
ATOM 1373 C CA . GLN A 1 173 ? -29.311 -28.733 34.462 1.00 85.31 173 GLN A CA 1
ATOM 1374 C C . GLN A 1 173 ? -29.716 -29.328 35.815 1.00 85.31 173 GLN A C 1
ATOM 1376 O O . GLN A 1 173 ? -30.898 -29.387 36.123 1.00 85.31 173 GLN A O 1
ATOM 1381 N N . SER A 1 174 ? -28.749 -29.669 36.674 1.00 88.00 174 SER A N 1
ATOM 1382 C CA . SER A 1 174 ? -29.051 -30.186 38.015 1.00 88.00 174 SER A CA 1
ATOM 1383 C C . SER A 1 174 ? -29.846 -29.190 38.868 1.00 88.00 174 SER A C 1
ATOM 1385 O O . SER A 1 174 ? -30.710 -29.605 39.636 1.00 88.00 174 SER A O 1
ATOM 1387 N N . ARG A 1 175 ? -29.562 -27.884 38.747 1.00 84.19 175 ARG A N 1
ATOM 1388 C CA . ARG A 1 175 ? -30.323 -26.828 39.439 1.00 84.19 175 ARG A CA 1
ATOM 1389 C C . ARG A 1 175 ? -31.728 -26.669 38.862 1.00 84.19 175 ARG A C 1
ATOM 1391 O O . ARG A 1 175 ? -32.663 -26.423 39.616 1.00 84.19 175 ARG A O 1
ATOM 1398 N N . LEU A 1 176 ? -31.882 -26.811 37.546 1.00 84.12 176 LEU A N 1
ATOM 1399 C CA . LEU A 1 176 ? -33.189 -26.782 36.892 1.00 84.12 176 LEU A CA 1
ATOM 1400 C C . LEU A 1 176 ? -34.070 -27.945 37.370 1.00 84.12 176 LEU A C 1
ATOM 1402 O O . LEU A 1 176 ? -35.215 -27.714 37.750 1.00 84.12 176 LEU A O 1
ATOM 1406 N N . ASP A 1 177 ? -33.516 -29.157 37.437 1.00 89.62 177 ASP A N 1
ATOM 1407 C CA . ASP A 1 177 ? -34.224 -30.349 37.919 1.00 89.62 177 ASP A CA 1
ATOM 1408 C C . ASP A 1 177 ? -34.613 -30.223 39.410 1.00 89.62 177 ASP A C 1
ATOM 1410 O O . ASP A 1 177 ? -35.632 -30.746 39.863 1.00 89.62 177 ASP A O 1
ATOM 1414 N N . GLU A 1 178 ? -33.804 -29.529 40.217 1.00 87.56 178 GLU A N 1
ATOM 1415 C CA . GLU A 1 178 ? -34.129 -29.213 41.614 1.00 87.56 178 GLU A CA 1
ATOM 1416 C C . GLU A 1 178 ? -35.277 -28.200 41.724 1.00 87.56 178 GLU A C 1
ATOM 1418 O O . GLU A 1 178 ? -36.223 -28.428 42.478 1.00 87.56 178 GLU A O 1
ATOM 1423 N N . LEU A 1 179 ? -35.252 -27.131 40.922 1.00 83.00 179 LEU A N 1
ATOM 1424 C CA . LEU A 1 179 ? -36.340 -26.150 40.866 1.00 83.00 179 LEU A CA 1
ATOM 1425 C C . LEU A 1 179 ? -37.661 -26.769 40.397 1.00 83.00 179 LEU A C 1
ATOM 1427 O O . LEU A 1 179 ? -38.711 -26.437 40.940 1.00 83.00 179 LEU A O 1
ATOM 1431 N N . GLN A 1 180 ? -37.619 -27.683 39.425 1.00 87.88 180 GLN A N 1
ATOM 1432 C CA . GLN A 1 180 ? -38.807 -28.404 38.961 1.00 87.88 180 GLN A CA 1
ATOM 1433 C C . GLN A 1 180 ? -39.418 -29.269 40.068 1.00 87.88 180 GLN A C 1
ATOM 1435 O O . GLN A 1 180 ? -40.627 -29.216 40.280 1.00 87.88 180 GLN A O 1
ATOM 1440 N N . ARG A 1 181 ? -38.589 -29.989 40.836 1.00 89.94 181 ARG A N 1
ATOM 1441 C CA . ARG A 1 181 ? -39.059 -30.777 41.988 1.00 89.94 181 ARG A CA 1
ATOM 1442 C C . ARG A 1 181 ? -39.678 -29.908 43.079 1.00 89.94 181 ARG A C 1
ATOM 1444 O O . ARG A 1 181 ? -40.720 -30.261 43.624 1.00 89.94 181 ARG A O 1
ATOM 1451 N N . LEU A 1 182 ? -39.062 -28.766 43.388 1.00 86.00 182 LEU A N 1
ATOM 1452 C CA . LEU A 1 182 ? -39.633 -27.806 44.338 1.00 86.00 182 LEU A CA 1
ATOM 1453 C C . LEU A 1 182 ? -40.974 -27.255 43.840 1.00 86.00 182 LEU A C 1
ATOM 1455 O O . LEU A 1 182 ? -41.908 -27.127 44.625 1.00 86.00 182 LEU A O 1
ATOM 1459 N N . HIS A 1 183 ? -41.091 -26.972 42.542 1.00 85.31 183 HIS A N 1
ATOM 1460 C CA . HIS A 1 183 ? -42.341 -26.513 41.944 1.00 85.31 183 HIS A CA 1
ATOM 1461 C C . HIS A 1 183 ? -43.465 -27.554 42.060 1.00 85.31 183 HIS A C 1
ATOM 1463 O O . HIS A 1 183 ? -44.566 -27.202 42.477 1.00 85.31 183 HIS A O 1
ATOM 1469 N N . GLU A 1 184 ? -43.190 -28.829 41.765 1.00 88.75 184 GLU A N 1
ATOM 1470 C CA . GLU A 1 184 ? -44.155 -29.924 41.964 1.00 88.75 184 GLU A CA 1
ATOM 1471 C C . GLU A 1 184 ? -44.555 -30.090 43.435 1.00 88.75 184 GLU A C 1
ATOM 1473 O O . GLU A 1 184 ? -45.733 -30.275 43.730 1.00 88.75 184 GLU A O 1
ATOM 1478 N N . SER A 1 185 ? -43.607 -29.960 44.368 1.00 87.12 185 SER A N 1
ATOM 1479 C CA . SER A 1 185 ? -43.904 -30.001 45.805 1.00 87.12 185 SER A CA 1
ATOM 1480 C C . SER A 1 185 ? -44.869 -28.890 46.223 1.00 87.12 185 SER A C 1
ATOM 1482 O O . SER A 1 185 ? -45.830 -29.153 46.939 1.00 87.12 185 SER A O 1
ATOM 1484 N N . ILE A 1 186 ? -44.643 -27.661 45.748 1.00 82.12 186 ILE A N 1
ATOM 1485 C CA . ILE A 1 186 ? -45.521 -26.515 46.028 1.00 82.12 186 ILE A CA 1
ATOM 1486 C C . ILE A 1 186 ? -46.918 -26.739 45.431 1.00 82.12 186 ILE A C 1
ATOM 1488 O O . ILE A 1 186 ? -47.915 -26.383 46.056 1.00 82.12 186 ILE A O 1
ATOM 1492 N N . LEU A 1 187 ? -47.011 -27.324 44.230 1.00 82.56 187 LEU A N 1
ATOM 1493 C CA . LEU A 1 187 ? -48.300 -27.659 43.618 1.00 82.56 187 LEU A CA 1
ATOM 1494 C C . LEU A 1 187 ? -49.066 -28.699 44.442 1.00 82.56 187 LEU A C 1
ATOM 1496 O O . LEU A 1 187 ? -50.253 -28.500 44.684 1.00 82.56 187 LEU A O 1
ATOM 1500 N N . ASN A 1 188 ? -48.393 -29.744 44.928 1.00 85.44 188 ASN A N 1
ATOM 1501 C CA . ASN A 1 188 ? -49.018 -30.742 45.797 1.00 85.44 188 ASN A CA 1
ATOM 1502 C C . ASN A 1 188 ? -49.488 -30.134 47.125 1.00 85.44 188 ASN A C 1
ATOM 1504 O O . ASN A 1 188 ? -50.626 -30.366 47.518 1.00 85.44 188 ASN A O 1
ATOM 1508 N N . GLU A 1 189 ? -48.664 -29.317 47.792 1.00 84.88 189 GLU A N 1
ATOM 1509 C CA . GLU A 1 189 ? -49.068 -28.630 49.030 1.00 84.88 189 GLU A CA 1
ATOM 1510 C C . GLU A 1 189 ? -50.283 -27.723 48.805 1.00 84.88 189 GLU A C 1
ATOM 1512 O O . GLU A 1 189 ? -51.197 -27.685 49.630 1.00 84.88 189 GLU A O 1
ATOM 1517 N N . ARG A 1 190 ? -50.319 -27.005 47.674 1.00 79.62 190 ARG A N 1
ATOM 1518 C CA . ARG A 1 190 ? -51.473 -26.190 47.278 1.00 79.62 190 ARG A CA 1
ATOM 1519 C C . ARG A 1 190 ? -52.721 -27.053 47.105 1.00 79.62 190 ARG A C 1
ATOM 1521 O O . ARG A 1 190 ? -53.785 -26.647 47.564 1.00 79.62 190 ARG A O 1
ATOM 1528 N N . ASP A 1 191 ? -52.605 -28.193 46.435 1.00 82.44 191 ASP A N 1
ATOM 1529 C CA . ASP A 1 191 ? -53.738 -29.076 46.161 1.00 82.44 191 ASP A CA 1
ATOM 1530 C C . ASP A 1 191 ? -54.256 -29.731 47.456 1.00 82.44 191 ASP A C 1
ATOM 1532 O O . ASP A 1 191 ? -55.463 -29.731 47.685 1.00 82.44 191 ASP A O 1
ATOM 1536 N N . GLU A 1 192 ? -53.373 -30.146 48.372 1.00 81.38 192 GLU A N 1
ATOM 1537 C CA . GLU A 1 192 ? -53.748 -30.618 49.716 1.00 81.38 192 GLU A CA 1
ATOM 1538 C C . GLU A 1 192 ? -54.459 -29.534 50.540 1.00 81.38 192 GLU A C 1
ATOM 1540 O O . GLU A 1 192 ? -55.472 -29.795 51.195 1.00 81.38 192 GLU A O 1
ATOM 1545 N N . LEU A 1 193 ? -53.947 -28.298 50.507 1.00 75.75 193 LEU A N 1
ATOM 1546 C CA . LEU A 1 193 ? -54.601 -27.146 51.130 1.00 75.75 193 LEU A CA 1
ATOM 1547 C C . LEU A 1 193 ? -55.978 -26.908 50.522 1.00 75.75 193 LEU A C 1
ATOM 1549 O O . LEU A 1 193 ? -56.925 -26.664 51.263 1.00 75.75 193 LEU A O 1
ATOM 1553 N N . ASN A 1 194 ? -56.099 -26.992 49.200 1.00 74.81 194 ASN A N 1
ATOM 1554 C CA . ASN A 1 194 ? -57.355 -26.796 48.494 1.00 74.81 194 ASN A CA 1
ATOM 1555 C C . ASN A 1 194 ? -58.377 -27.890 48.841 1.00 74.81 194 ASN A C 1
ATOM 1557 O O . ASN A 1 194 ? -59.530 -27.571 49.118 1.00 74.81 194 ASN A O 1
ATOM 1561 N N . ASP A 1 195 ? -57.957 -29.153 48.922 1.00 83.50 195 ASP A N 1
ATOM 1562 C CA . ASP A 1 195 ? -58.803 -30.265 49.367 1.00 83.50 195 ASP A CA 1
ATOM 1563 C C . ASP A 1 195 ? -59.250 -30.085 50.821 1.00 83.50 195 ASP A C 1
ATOM 1565 O O . ASP A 1 195 ? -60.420 -30.298 51.151 1.00 83.50 195 ASP A O 1
ATOM 1569 N N . LYS A 1 196 ? -58.347 -29.623 51.694 1.00 78.00 196 LYS A N 1
ATOM 1570 C CA . LYS A 1 196 ? -58.680 -29.283 53.079 1.00 78.00 196 LYS A CA 1
ATOM 1571 C C . LYS A 1 196 ? -59.669 -28.122 53.151 1.00 78.00 196 LYS A C 1
ATOM 1573 O O . LYS A 1 196 ? -60.663 -28.238 53.858 1.00 78.00 196 LYS A O 1
ATOM 1578 N N . TYR A 1 197 ? -59.450 -27.053 52.386 1.00 69.69 197 TYR A N 1
ATOM 1579 C CA . TYR A 1 197 ? -60.398 -25.945 52.262 1.00 69.69 197 TYR A CA 1
ATOM 1580 C C . TYR A 1 197 ? -61.759 -26.437 51.777 1.00 69.69 197 TYR A C 1
ATOM 1582 O O . TYR A 1 197 ? -62.780 -26.016 52.310 1.00 69.69 197 TYR A O 1
ATOM 1590 N N . GLN A 1 198 ? -61.799 -27.364 50.823 1.00 71.44 198 GLN A N 1
ATOM 1591 C CA . GLN A 1 198 ? -63.050 -27.882 50.282 1.00 71.44 198 GLN A CA 1
ATOM 1592 C C . GLN A 1 198 ? -63.770 -28.837 51.238 1.00 71.44 198 GLN A C 1
ATOM 1594 O O . GLN A 1 198 ? -65.003 -28.834 51.310 1.00 71.44 198 GLN A O 1
ATOM 1599 N N . SER A 1 199 ? -63.013 -29.598 52.028 1.00 77.00 199 SER A N 1
ATOM 1600 C CA . SER A 1 199 ? -63.522 -30.362 53.166 1.00 77.00 199 SER A CA 1
ATOM 1601 C C . SER A 1 199 ? -64.082 -29.433 54.244 1.00 77.00 199 SER A C 1
ATOM 1603 O O . SER A 1 199 ? -65.198 -29.650 54.706 1.00 77.00 199 SER A O 1
ATOM 1605 N N . ASP A 1 200 ? -63.358 -28.374 54.608 1.00 69.69 200 ASP A N 1
ATOM 1606 C CA . ASP A 1 200 ? -63.790 -27.383 55.597 1.00 69.69 200 ASP A CA 1
ATOM 1607 C C . ASP A 1 200 ? -65.032 -26.626 55.108 1.00 69.69 200 ASP A C 1
ATOM 1609 O O . ASP A 1 200 ? -65.972 -26.445 55.874 1.00 69.69 200 ASP A O 1
ATOM 1613 N N . ILE A 1 201 ? -65.107 -26.265 53.822 1.00 64.25 201 ILE A N 1
ATOM 1614 C CA . ILE A 1 201 ? -66.310 -25.697 53.196 1.00 64.25 201 ILE A CA 1
ATOM 1615 C C . ILE A 1 201 ? -67.465 -26.699 53.249 1.00 64.25 201 ILE A C 1
ATOM 1617 O O . ILE A 1 201 ? -68.584 -26.308 53.570 1.00 64.25 201 ILE A O 1
ATOM 1621 N N . SER A 1 202 ? -67.233 -27.986 52.985 1.00 70.62 202 SER A N 1
ATOM 1622 C CA . SER A 1 202 ? -68.280 -29.017 53.046 1.00 70.62 202 SER A CA 1
ATOM 1623 C C . SER A 1 202 ? -68.780 -29.240 54.476 1.00 70.62 202 SER A C 1
ATOM 1625 O O . SER A 1 202 ? -69.989 -29.253 54.702 1.00 70.62 202 SER A O 1
ATOM 1627 N N . ALA A 1 203 ? -67.873 -29.308 55.452 1.00 68.75 203 ALA A N 1
ATOM 1628 C CA . ALA A 1 203 ? -68.190 -29.390 56.874 1.00 68.75 203 ALA A CA 1
ATOM 1629 C C . ALA A 1 203 ? -68.913 -28.127 57.359 1.00 68.75 203 ALA A C 1
ATOM 1631 O O . ALA A 1 203 ? -69.897 -28.219 58.084 1.00 68.75 203 ALA A O 1
ATOM 1632 N N . LEU A 1 204 ? -68.493 -26.943 56.908 1.00 57.69 204 LEU A N 1
ATOM 1633 C CA . LEU A 1 204 ? -69.205 -25.689 57.140 1.00 57.69 204 LEU A CA 1
ATOM 1634 C C . LEU A 1 204 ? -70.563 -25.678 56.449 1.00 57.69 204 LEU A C 1
ATOM 1636 O O . LEU A 1 204 ? -71.479 -25.089 56.995 1.00 57.69 204 LEU A O 1
ATOM 1640 N N . THR A 1 205 ? -70.739 -26.334 55.303 1.00 59.50 205 THR A N 1
ATOM 1641 C CA . THR A 1 205 ? -72.032 -26.453 54.611 1.00 59.50 205 THR A CA 1
ATOM 1642 C C . THR A 1 205 ? -72.959 -27.425 55.342 1.00 59.50 205 THR A C 1
ATOM 1644 O O . THR A 1 205 ? -74.149 -27.155 55.454 1.00 59.50 205 THR A O 1
ATOM 1647 N N . GLU A 1 206 ? -72.439 -28.509 55.920 1.00 61.03 206 GLU A N 1
ATOM 1648 C CA . GLU A 1 206 ? -73.172 -29.399 56.830 1.00 61.03 206 GLU A CA 1
ATOM 1649 C C . GLU A 1 206 ? -73.534 -28.701 58.141 1.00 61.03 206 GLU A C 1
ATOM 1651 O O . GLU A 1 206 ? -74.694 -28.723 58.547 1.00 61.03 206 GLU A O 1
ATOM 1656 N N . ILE A 1 207 ? -72.580 -28.003 58.759 1.00 56.91 207 ILE A N 1
ATOM 1657 C CA . ILE A 1 207 ? -72.806 -27.145 59.923 1.00 56.91 207 ILE A CA 1
ATOM 1658 C C . ILE A 1 207 ? -73.784 -26.034 59.564 1.00 56.91 207 ILE A C 1
ATOM 1660 O O . ILE A 1 207 ? -74.608 -25.715 60.400 1.00 56.91 207 ILE A O 1
ATOM 1664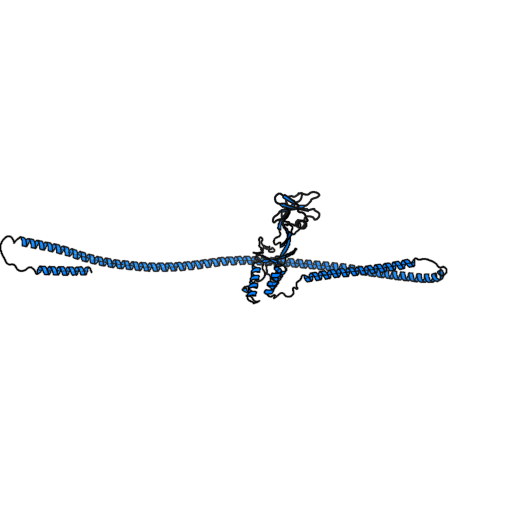 N N . ASN A 1 208 ? -73.760 -25.477 58.351 1.00 52.97 208 ASN A N 1
ATOM 1665 C CA . ASN A 1 208 ? -74.713 -24.484 57.864 1.00 52.97 208 ASN A CA 1
ATOM 1666 C C . ASN A 1 208 ? -76.064 -25.121 57.534 1.00 52.97 208 ASN A C 1
ATOM 1668 O O . ASN A 1 208 ? -77.060 -24.453 57.701 1.00 52.97 208 ASN A O 1
ATOM 1672 N N . ASN A 1 209 ? -76.163 -26.399 57.162 1.00 52.06 209 ASN A N 1
ATOM 1673 C CA . ASN A 1 209 ? -77.435 -27.120 57.036 1.00 52.06 209 ASN A CA 1
ATOM 1674 C C . ASN A 1 209 ? -78.042 -27.427 58.421 1.00 52.06 209 ASN A C 1
ATOM 1676 O O . ASN A 1 209 ? -79.250 -27.286 58.616 1.00 52.06 209 ASN A O 1
ATOM 1680 N N . VAL A 1 210 ? -77.204 -27.745 59.415 1.00 49.50 210 VAL A N 1
ATOM 1681 C CA . VAL A 1 210 ? -77.574 -27.909 60.834 1.00 49.50 210 VAL A CA 1
ATOM 1682 C C . VAL A 1 210 ? -77.913 -26.556 61.480 1.00 49.50 210 VAL A C 1
ATOM 1684 O O . VAL A 1 210 ? -78.944 -26.414 62.138 1.00 49.50 210 VAL A O 1
ATOM 1687 N N . HIS A 1 211 ? -77.130 -25.514 61.200 1.00 48.06 211 HIS A N 1
ATOM 1688 C CA . HIS A 1 211 ? -77.408 -24.129 61.563 1.00 48.06 211 HIS A CA 1
ATOM 1689 C C . HIS A 1 211 ? -78.541 -23.538 60.728 1.00 48.06 211 HIS A C 1
ATOM 1691 O O . HIS A 1 211 ? -79.173 -22.632 61.226 1.00 48.06 211 HIS A O 1
ATOM 1697 N N . MET A 1 212 ? -78.885 -24.015 59.530 1.00 42.28 212 MET A N 1
ATOM 1698 C CA . MET A 1 212 ? -80.074 -23.583 58.777 1.00 42.28 212 MET A CA 1
ATOM 1699 C C . MET A 1 212 ? -81.339 -24.185 59.385 1.00 42.28 212 MET A C 1
ATOM 1701 O O . MET A 1 212 ? -82.394 -23.566 59.318 1.00 42.28 212 MET A O 1
ATOM 1705 N N . LEU A 1 213 ? -81.245 -25.334 60.058 1.00 45.75 213 LEU A N 1
ATOM 1706 C CA . LEU A 1 213 ? -82.327 -25.855 60.895 1.00 45.75 213 LEU A CA 1
ATOM 1707 C C . LEU A 1 213 ? -82.429 -25.126 62.253 1.00 45.75 213 LEU A C 1
ATOM 1709 O O . LEU A 1 213 ? -83.504 -25.125 62.847 1.00 45.75 213 LEU A O 1
ATOM 1713 N N . GLN A 1 214 ? -81.368 -24.446 62.715 1.00 39.72 214 GLN A N 1
ATOM 1714 C CA . GLN A 1 214 ? -81.340 -23.701 63.992 1.00 39.72 214 GLN A CA 1
ATOM 1715 C C . GLN A 1 214 ? -81.383 -22.154 63.874 1.00 39.72 214 GLN A C 1
ATOM 1717 O O . GLN A 1 214 ? -81.818 -21.493 64.808 1.00 39.72 214 GLN A O 1
ATOM 1722 N N . ARG A 1 215 ? -81.000 -21.551 62.740 1.00 42.19 215 ARG A N 1
ATOM 1723 C CA . ARG A 1 215 ? -81.008 -20.097 62.436 1.00 42.19 215 ARG A CA 1
ATOM 1724 C C . ARG A 1 215 ? -82.174 -19.674 61.555 1.00 42.19 215 ARG A C 1
ATOM 1726 O O . ARG A 1 215 ? -82.509 -18.498 61.564 1.00 42.19 215 ARG A O 1
ATOM 1733 N 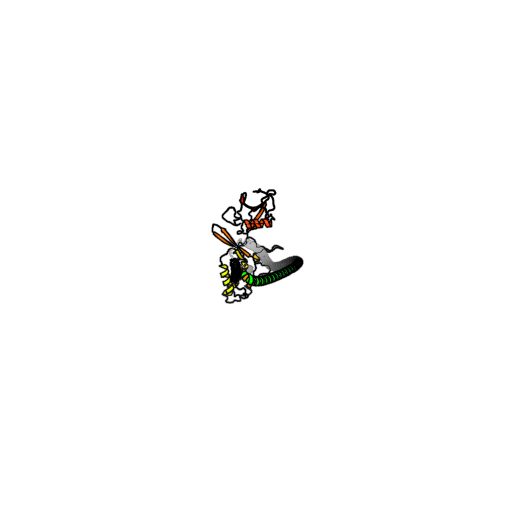N . ARG A 1 216 ? -82.889 -20.601 60.902 1.00 41.16 216 ARG A N 1
ATOM 1734 C CA . ARG A 1 216 ? -84.218 -20.304 60.322 1.00 41.16 216 ARG A CA 1
ATOM 1735 C C . ARG A 1 216 ? -85.278 -20.022 61.405 1.00 41.16 216 ARG A C 1
ATOM 1737 O O . ARG A 1 216 ? -86.423 -19.733 61.082 1.00 41.16 216 ARG A O 1
ATOM 1744 N N . ALA A 1 217 ? -84.875 -20.069 62.681 1.00 38.19 217 ALA A N 1
ATOM 1745 C CA . ALA A 1 217 ? -85.604 -19.547 63.831 1.00 38.19 217 ALA A CA 1
ATOM 1746 C C . ALA A 1 217 ? -85.240 -18.095 64.223 1.00 38.19 217 ALA A C 1
ATOM 1748 O O . ALA A 1 217 ? -85.936 -17.541 65.067 1.00 38.19 217 ALA A O 1
ATOM 1749 N N . GLN A 1 218 ? -84.227 -17.444 63.636 1.00 34.97 218 GLN A N 1
ATOM 1750 C CA . GLN A 1 218 ? -84.003 -16.001 63.814 1.00 34.97 218 GLN A CA 1
ATOM 1751 C C . GLN A 1 218 ? -83.071 -15.437 62.734 1.00 34.97 218 GLN A C 1
ATOM 1753 O O . GLN A 1 218 ? -81.847 -15.410 62.845 1.00 34.97 218 GLN A O 1
ATOM 1758 N N . ASP A 1 219 ? -83.725 -14.975 61.678 1.00 35.88 219 ASP A N 1
ATOM 1759 C CA . ASP A 1 219 ? -83.231 -14.068 60.656 1.00 35.88 219 ASP A CA 1
ATOM 1760 C C . ASP A 1 219 ? -82.574 -12.803 61.250 1.00 35.88 219 ASP A C 1
ATOM 1762 O O . ASP A 1 219 ? -83.192 -12.111 62.060 1.00 35.88 219 ASP A O 1
ATOM 1766 N N . LEU A 1 220 ? -81.349 -12.477 60.808 1.00 45.44 220 LEU A N 1
ATOM 1767 C CA . LEU A 1 220 ? -81.005 -11.285 59.998 1.00 45.44 220 LEU A CA 1
ATOM 1768 C C . LEU A 1 220 ? -79.575 -10.749 60.218 1.00 45.44 220 LEU A C 1
ATOM 1770 O O . LEU A 1 220 ? -79.158 -10.474 61.340 1.00 45.44 220 LEU A O 1
ATOM 1774 N N . LYS A 1 221 ? -78.962 -10.444 59.059 1.00 46.72 221 LYS A N 1
ATOM 1775 C CA . LYS A 1 221 ? -77.779 -9.613 58.750 1.00 46.72 221 LYS A CA 1
ATOM 1776 C C . LYS A 1 221 ? -76.394 -10.248 58.911 1.00 46.72 221 LYS A C 1
ATOM 1778 O O . LYS A 1 221 ? -75.957 -10.544 60.013 1.00 46.72 221 LYS A O 1
ATOM 1783 N N . CYS A 1 222 ? -75.657 -10.321 57.801 1.00 39.28 222 CYS A N 1
ATOM 1784 C CA . CYS A 1 222 ? -74.630 -9.308 57.541 1.00 39.28 222 CYS A CA 1
ATOM 1785 C C . CYS A 1 222 ? -74.150 -9.343 56.085 1.00 39.28 222 CYS A C 1
ATOM 1787 O O . CYS A 1 222 ? -74.058 -10.394 55.456 1.00 39.28 222 CYS A O 1
ATOM 1789 N N . ASP A 1 223 ? -73.866 -8.147 55.586 1.00 44.66 223 ASP A N 1
ATOM 1790 C CA . ASP A 1 223 ? -73.589 -7.766 54.203 1.00 44.66 223 ASP A CA 1
ATOM 1791 C C . ASP A 1 223 ? -72.159 -8.135 53.723 1.00 44.66 223 ASP A C 1
ATOM 1793 O O . ASP A 1 223 ? -71.708 -7.665 52.679 1.00 44.66 223 ASP A O 1
ATOM 1797 N N . ASP A 1 224 ? -71.444 -9.007 54.445 1.00 46.38 224 ASP A N 1
ATOM 1798 C CA . ASP A 1 224 ? -69.994 -9.213 54.279 1.00 46.38 224 ASP A CA 1
ATOM 1799 C C . ASP A 1 224 ? -69.612 -10.171 53.127 1.00 46.38 224 ASP A C 1
ATOM 1801 O O . ASP A 1 224 ? -68.596 -9.977 52.461 1.00 46.38 224 ASP A O 1
ATOM 1805 N N . LEU A 1 225 ? -70.459 -11.152 52.786 1.00 47.38 225 LEU A N 1
ATOM 1806 C CA . LEU A 1 225 ? -70.168 -12.150 51.732 1.00 47.38 225 LEU A CA 1
ATOM 1807 C C . LEU A 1 225 ? -70.310 -11.616 50.293 1.00 47.38 225 LEU A C 1
ATOM 1809 O O . LEU A 1 225 ? -69.835 -12.238 49.337 1.00 47.38 225 LEU A O 1
ATOM 1813 N N . VAL A 1 226 ? -70.965 -10.464 50.125 1.00 48.34 226 VAL A N 1
ATOM 1814 C CA . VAL A 1 226 ? -71.138 -9.805 48.819 1.00 48.34 226 VAL A CA 1
ATOM 1815 C C . VAL A 1 226 ? -69.890 -9.000 48.438 1.00 48.34 226 VAL A C 1
ATOM 1817 O O . VAL A 1 226 ? -69.615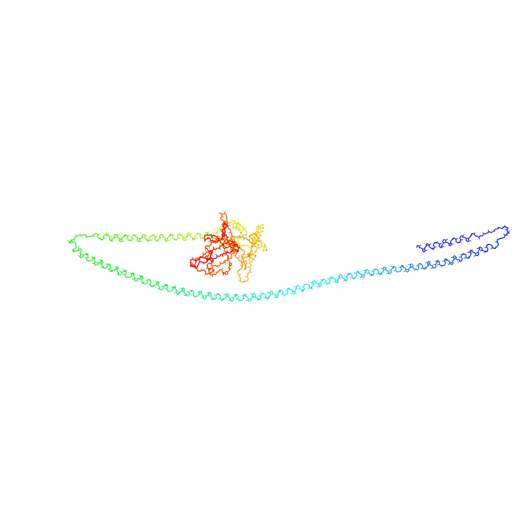 -8.828 47.251 1.00 48.34 226 VAL A O 1
ATOM 1820 N N . LEU A 1 227 ? -69.103 -8.541 49.417 1.00 48.22 227 LEU A N 1
ATOM 1821 C CA . LEU A 1 227 ? -67.900 -7.745 49.169 1.00 48.22 227 LEU A CA 1
ATOM 1822 C C . LEU A 1 227 ? -66.707 -8.622 48.748 1.00 48.22 227 LEU A C 1
ATOM 1824 O O . LEU A 1 227 ? -65.978 -8.271 47.823 1.00 48.22 227 LEU A O 1
ATOM 1828 N N . GLU A 1 228 ? -66.567 -9.800 49.357 1.00 49.12 228 GLU A N 1
ATOM 1829 C CA . GLU A 1 228 ? -65.444 -10.719 49.123 1.00 49.12 228 GLU A CA 1
ATOM 1830 C C . GLU A 1 228 ? -65.529 -11.417 47.750 1.00 49.12 228 GLU A C 1
ATOM 1832 O O . GLU A 1 228 ? -64.536 -11.518 47.031 1.00 49.12 228 GLU A O 1
ATOM 1837 N N . ASN A 1 229 ? -66.742 -11.773 47.300 1.00 51.25 229 ASN A N 1
ATOM 1838 C CA . ASN A 1 229 ? -66.971 -12.281 45.937 1.00 51.25 229 ASN A CA 1
ATOM 1839 C C . ASN A 1 229 ? -66.764 -11.215 44.851 1.00 51.25 229 ASN A C 1
ATOM 1841 O O . ASN A 1 229 ? -66.443 -11.546 43.709 1.00 51.25 229 ASN A O 1
ATOM 1845 N N . LYS A 1 230 ? -66.946 -9.932 45.185 1.00 50.94 230 LYS A N 1
ATOM 1846 C CA . LYS A 1 230 ? -66.720 -8.831 44.245 1.00 50.94 230 LYS A CA 1
ATOM 1847 C C . LYS A 1 230 ? -65.223 -8.553 44.066 1.00 50.94 230 LYS A C 1
ATOM 1849 O O . LYS A 1 230 ? -64.778 -8.416 42.933 1.00 50.94 230 LYS A O 1
ATOM 1854 N N . MET A 1 231 ? -64.447 -8.584 45.154 1.00 51.31 231 MET A N 1
ATOM 1855 C CA . MET A 1 231 ? -62.984 -8.434 45.117 1.00 51.31 231 MET A CA 1
ATOM 1856 C C . MET A 1 231 ? -62.292 -9.558 44.337 1.00 51.31 231 MET A C 1
ATOM 1858 O O . MET A 1 231 ? -61.439 -9.281 43.500 1.00 51.31 231 MET A O 1
ATOM 1862 N N . LEU A 1 232 ? -62.710 -10.813 44.530 1.00 53.53 232 LEU A N 1
ATOM 1863 C CA . LEU A 1 232 ? -62.105 -11.950 43.828 1.00 53.53 232 LEU A CA 1
ATOM 1864 C C . LEU A 1 232 ? -62.352 -11.905 42.307 1.00 53.53 232 LEU A C 1
ATOM 1866 O O . LEU A 1 232 ? -61.523 -12.355 41.517 1.00 53.53 232 LEU A O 1
ATOM 1870 N N . ASN A 1 233 ? -63.490 -11.344 41.889 1.00 53.69 233 ASN A N 1
ATOM 1871 C CA . ASN A 1 233 ? -63.838 -11.194 40.479 1.00 53.69 233 ASN A CA 1
ATOM 1872 C C . ASN A 1 233 ? -63.112 -9.999 39.830 1.00 53.69 233 ASN A C 1
ATOM 1874 O O . ASN A 1 233 ? -62.727 -10.083 38.664 1.00 53.69 233 ASN A O 1
ATOM 1878 N N . ASP A 1 234 ? -62.870 -8.922 40.583 1.00 59.09 234 ASP A N 1
ATOM 1879 C CA . ASP A 1 234 ? -62.096 -7.761 40.124 1.00 59.09 234 ASP A CA 1
ATOM 1880 C C . ASP A 1 234 ? -60.594 -8.099 39.971 1.00 59.09 234 ASP A C 1
ATOM 1882 O O . ASP A 1 234 ? -59.972 -7.714 38.975 1.00 59.09 234 ASP A O 1
ATOM 1886 N N . ASP A 1 235 ? -60.028 -8.916 40.869 1.00 63.06 235 ASP A N 1
ATOM 1887 C CA . ASP A 1 235 ? -58.644 -9.412 40.762 1.00 63.06 235 ASP A CA 1
ATOM 1888 C C . ASP A 1 235 ? -58.448 -10.337 39.548 1.00 63.06 235 ASP A C 1
ATOM 1890 O O . ASP A 1 235 ? -57.423 -10.280 38.858 1.00 63.06 235 ASP A O 1
ATOM 1894 N N . LEU A 1 236 ? -59.460 -11.144 39.214 1.00 59.50 236 LEU A N 1
ATOM 1895 C CA . LEU A 1 236 ? -59.434 -12.021 38.040 1.00 59.50 236 LEU A CA 1
ATOM 1896 C C . LEU A 1 236 ? -59.464 -11.226 36.721 1.00 59.50 236 LEU A C 1
ATOM 1898 O O . LEU A 1 236 ? -58.848 -11.624 35.727 1.00 59.50 236 LEU A O 1
ATOM 1902 N N . VAL A 1 237 ? -60.153 -10.080 36.712 1.00 67.19 237 VAL A N 1
ATOM 1903 C CA . VAL A 1 237 ? -60.203 -9.151 35.572 1.00 67.19 237 VAL A CA 1
ATOM 1904 C C . VAL A 1 237 ? -58.865 -8.426 35.393 1.00 67.19 237 VAL A C 1
ATOM 1906 O O . VAL A 1 237 ? -58.383 -8.310 34.263 1.00 67.19 237 VAL A O 1
ATOM 1909 N N . LEU A 1 238 ? -58.219 -8.008 36.486 1.00 68.62 238 LEU A N 1
ATOM 1910 C CA . LEU A 1 238 ? -56.885 -7.393 36.468 1.00 68.62 238 LEU A CA 1
ATOM 1911 C C . LEU A 1 238 ? -55.803 -8.353 35.957 1.00 68.62 238 LEU A C 1
ATOM 1913 O O . LEU A 1 238 ? -54.972 -7.963 35.131 1.00 68.62 238 LEU A O 1
ATOM 1917 N N . LEU A 1 239 ? -55.840 -9.619 36.380 1.00 64.19 239 LEU A N 1
ATOM 1918 C CA . LEU A 1 239 ? -54.874 -10.628 35.937 1.00 64.19 239 LEU A CA 1
ATOM 1919 C C . LEU A 1 239 ? -54.989 -10.911 34.431 1.00 64.19 239 LEU A C 1
ATOM 1921 O O . LEU A 1 239 ? -53.986 -11.098 33.739 1.00 64.19 239 LEU A O 1
ATOM 1925 N N . LYS A 1 240 ? -56.220 -10.899 33.907 1.00 63.72 240 LYS A N 1
ATOM 1926 C CA . LYS A 1 240 ? -56.493 -11.110 32.483 1.00 63.72 240 LYS A CA 1
ATOM 1927 C C . LYS A 1 240 ? -56.017 -9.935 31.624 1.00 63.72 240 LYS A C 1
ATOM 1929 O O . LYS A 1 240 ? -55.392 -10.158 30.592 1.00 63.72 240 LYS A O 1
ATOM 1934 N N . ALA A 1 241 ? -56.214 -8.702 32.090 1.00 69.00 241 ALA A N 1
ATOM 1935 C CA . ALA A 1 241 ? -55.706 -7.507 31.416 1.00 69.00 241 ALA A CA 1
ATOM 1936 C C . ALA A 1 241 ? -54.164 -7.460 31.378 1.00 69.00 241 ALA A C 1
ATOM 1938 O O . ALA A 1 241 ? -53.581 -7.088 30.359 1.00 69.00 241 ALA A O 1
ATOM 1939 N N . ALA A 1 242 ? -53.491 -7.892 32.450 1.00 65.56 242 ALA A N 1
ATOM 1940 C CA . ALA A 1 242 ? -52.028 -7.974 32.491 1.00 65.56 242 ALA A CA 1
ATOM 1941 C C . ALA A 1 242 ? -51.462 -9.016 31.503 1.00 65.56 242 ALA A C 1
ATOM 1943 O O . ALA A 1 242 ? -50.402 -8.810 30.902 1.00 65.56 242 ALA A O 1
ATOM 1944 N N . LEU A 1 243 ? -52.179 -10.124 31.293 1.00 63.84 243 LEU A N 1
ATOM 1945 C CA . LEU A 1 243 ? -51.793 -11.151 30.326 1.00 63.84 243 LEU A CA 1
ATOM 1946 C C . LEU A 1 243 ? -51.933 -10.659 28.874 1.00 63.84 243 LEU A C 1
ATOM 1948 O O . LEU A 1 243 ? -51.048 -10.896 28.051 1.00 63.84 243 LEU A O 1
ATOM 1952 N N . ASP A 1 244 ? -52.989 -9.907 28.565 1.00 67.81 244 ASP A N 1
ATOM 1953 C CA . ASP A 1 244 ? -53.181 -9.332 27.229 1.00 67.81 244 ASP A CA 1
ATOM 1954 C C . ASP A 1 244 ? -52.122 -8.258 26.904 1.00 67.81 244 ASP A C 1
ATOM 1956 O O . ASP A 1 244 ? -51.595 -8.216 25.788 1.00 67.81 244 ASP A O 1
ATOM 1960 N N . ASP A 1 245 ? -51.728 -7.449 27.892 1.00 71.62 245 ASP A N 1
ATOM 1961 C CA . ASP A 1 245 ? -50.703 -6.405 27.745 1.00 71.62 245 ASP A CA 1
ATOM 1962 C C . ASP A 1 245 ? -49.286 -6.993 27.549 1.00 71.62 245 ASP A C 1
ATOM 1964 O O . ASP A 1 245 ? -48.475 -6.488 26.767 1.00 71.62 245 ASP A O 1
ATOM 1968 N N . THR A 1 246 ? -48.979 -8.127 28.191 1.00 67.19 246 THR A N 1
ATOM 1969 C CA . THR A 1 246 ? -47.713 -8.850 27.951 1.00 67.19 246 THR A CA 1
ATOM 1970 C C . THR A 1 246 ? -47.672 -9.515 26.575 1.00 67.19 246 THR A C 1
ATOM 1972 O O . THR A 1 246 ? -46.655 -9.415 25.883 1.00 67.19 246 THR A O 1
ATOM 1975 N N . MET A 1 247 ? -48.777 -10.112 26.114 1.00 64.62 247 MET A N 1
ATOM 1976 C CA . MET A 1 247 ? -48.867 -10.647 24.750 1.00 64.62 247 MET A CA 1
ATOM 1977 C C . MET A 1 247 ? -48.755 -9.560 23.673 1.00 64.62 247 MET A C 1
ATOM 1979 O O . MET A 1 247 ? -48.180 -9.806 22.608 1.00 64.62 247 MET A O 1
ATOM 1983 N N . PHE A 1 248 ? -49.278 -8.359 23.933 1.00 70.44 248 PHE A N 1
ATOM 1984 C CA . PHE A 1 248 ? -49.144 -7.217 23.031 1.00 70.44 248 PHE A CA 1
ATOM 1985 C C . PHE A 1 248 ? -47.678 -6.775 22.891 1.00 70.44 248 PHE A C 1
ATOM 1987 O O . PHE A 1 248 ? -47.175 -6.668 21.770 1.00 70.44 248 PHE A O 1
ATOM 1994 N N . ARG A 1 249 ? -46.953 -6.638 24.011 1.00 67.50 249 ARG A N 1
ATOM 1995 C CA . ARG A 1 249 ? -45.521 -6.278 24.011 1.00 67.50 249 ARG A CA 1
ATOM 1996 C C . ARG A 1 249 ? -44.643 -7.287 23.267 1.00 67.50 249 ARG A C 1
ATOM 1998 O O . ARG A 1 249 ? -43.736 -6.884 22.541 1.00 67.50 249 ARG A O 1
ATOM 2005 N N . ILE A 1 250 ? -44.934 -8.584 23.385 1.00 62.22 250 ILE A N 1
ATOM 2006 C CA . ILE A 1 250 ? -44.208 -9.638 22.654 1.00 62.22 250 ILE A CA 1
ATOM 2007 C C . ILE A 1 250 ? -44.419 -9.504 21.135 1.00 62.22 250 ILE A C 1
ATOM 2009 O O . ILE A 1 250 ? -43.462 -9.602 20.366 1.00 62.22 250 ILE A O 1
ATOM 2013 N N . LYS A 1 251 ? -45.649 -9.224 20.682 1.00 65.12 251 LYS A N 1
ATOM 2014 C CA . LYS A 1 251 ? -45.939 -9.004 19.251 1.00 65.12 251 LYS A CA 1
ATOM 2015 C C . LYS A 1 251 ? -45.246 -7.761 18.694 1.00 65.12 251 LYS A C 1
ATOM 2017 O O . LYS A 1 251 ? -44.801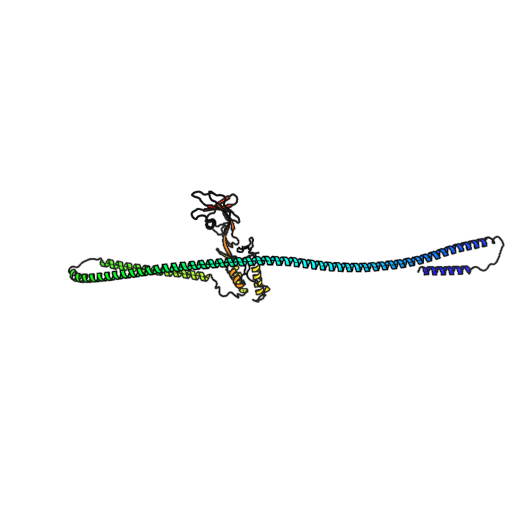 -7.771 17.548 1.00 65.12 251 LYS A O 1
ATOM 2022 N N . GLU A 1 252 ? -45.141 -6.705 19.492 1.00 72.81 252 GLU A N 1
ATOM 2023 C CA . GLU A 1 252 ? -44.480 -5.465 19.087 1.00 72.81 252 GLU A CA 1
ATOM 2024 C C . GLU A 1 252 ? -42.957 -5.637 18.976 1.00 72.81 252 GLU A C 1
ATOM 2026 O O . GLU A 1 252 ? -42.356 -5.190 17.999 1.00 72.81 252 GLU A O 1
ATOM 2031 N N . GLN A 1 253 ? -42.343 -6.394 19.891 1.00 62.94 253 GLN A N 1
ATOM 2032 C CA . GLN A 1 253 ? -40.930 -6.777 19.787 1.00 62.94 253 GLN A CA 1
ATOM 2033 C C . GLN A 1 253 ? -40.649 -7.650 18.556 1.00 62.94 253 GLN A C 1
ATOM 2035 O O . GLN A 1 253 ? -39.650 -7.432 17.869 1.00 62.94 253 GLN A O 1
ATOM 2040 N N . GLN A 1 254 ? -41.546 -8.583 18.221 1.00 57.16 254 GLN A N 1
ATOM 2041 C CA . GLN A 1 254 ? -41.411 -9.418 17.023 1.00 57.16 254 GLN A CA 1
ATOM 2042 C C . GLN A 1 254 ? -41.444 -8.583 15.731 1.00 57.16 254 GLN A C 1
ATOM 2044 O O . GLN A 1 254 ? -40.636 -8.801 14.831 1.00 57.16 254 GLN A O 1
ATOM 2049 N N . LYS A 1 255 ? -42.308 -7.561 15.667 1.00 71.00 255 LYS A N 1
ATOM 2050 C CA . LYS A 1 255 ? -42.394 -6.639 14.525 1.00 71.00 255 LYS A CA 1
ATOM 2051 C C . LYS A 1 255 ? -41.102 -5.839 14.312 1.00 71.00 255 LYS A C 1
ATOM 2053 O O . LYS A 1 255 ? -40.675 -5.662 13.173 1.00 71.00 255 LYS A O 1
ATOM 2058 N N . VAL A 1 256 ? -40.465 -5.385 15.394 1.00 67.69 256 VAL A N 1
ATOM 2059 C CA . VAL A 1 256 ? -39.181 -4.661 15.334 1.00 67.69 256 VAL A CA 1
ATOM 2060 C C . VAL A 1 256 ? -38.065 -5.563 14.798 1.00 67.69 256 VAL A C 1
ATOM 2062 O O . VAL A 1 256 ? -37.259 -5.121 13.980 1.00 67.69 256 VAL A O 1
ATOM 2065 N N . ILE A 1 257 ? -38.039 -6.836 15.207 1.00 55.75 257 ILE A N 1
ATOM 2066 C CA . ILE A 1 257 ? -37.081 -7.831 14.702 1.00 55.75 257 ILE A CA 1
ATOM 2067 C C . ILE A 1 257 ? -37.278 -8.062 13.194 1.00 55.75 257 ILE A C 1
ATOM 2069 O O . ILE A 1 257 ? -36.303 -8.042 12.440 1.00 55.75 257 ILE A O 1
ATOM 2073 N N . ASP A 1 258 ? -38.524 -8.200 12.738 1.00 60.25 258 ASP A N 1
ATOM 2074 C CA . ASP A 1 258 ? -38.844 -8.423 11.322 1.00 60.25 258 ASP A CA 1
ATOM 2075 C C . ASP A 1 258 ? -38.502 -7.196 10.441 1.00 60.25 258 ASP A C 1
ATOM 2077 O O . ASP A 1 258 ? -37.979 -7.340 9.330 1.00 60.25 258 ASP A O 1
ATOM 2081 N N . GLU A 1 259 ? -38.712 -5.971 10.940 1.00 69.06 259 GLU A N 1
ATOM 2082 C CA . GLU A 1 259 ? -38.311 -4.724 10.263 1.00 69.06 259 GLU A CA 1
ATOM 2083 C C . GLU A 1 259 ? -36.780 -4.558 10.176 1.00 69.06 259 GLU A C 1
ATOM 2085 O O . GLU A 1 259 ? -36.257 -4.085 9.155 1.00 69.06 259 GLU A O 1
ATOM 2090 N N . LEU A 1 260 ? -36.044 -4.989 11.206 1.00 55.72 260 LEU A N 1
ATOM 2091 C CA . LEU A 1 260 ? -34.576 -5.011 11.225 1.00 55.72 260 LEU A CA 1
ATOM 2092 C C . LEU A 1 260 ? -34.005 -6.015 10.215 1.00 55.72 260 LEU A C 1
ATOM 2094 O O . LEU A 1 260 ? -33.070 -5.676 9.485 1.00 55.72 260 LEU A O 1
ATOM 2098 N N . LEU A 1 261 ? -34.593 -7.209 10.114 1.00 50.09 261 LEU A N 1
ATOM 2099 C CA . LEU A 1 261 ? -34.198 -8.233 9.140 1.00 50.09 261 LEU A CA 1
ATOM 2100 C C . LEU A 1 261 ? -34.461 -7.781 7.691 1.00 50.09 261 LEU A C 1
ATOM 2102 O O . LEU A 1 261 ? -33.575 -7.881 6.841 1.00 50.09 261 LEU A O 1
ATOM 2106 N N . CYS A 1 262 ? -35.618 -7.170 7.420 1.00 45.44 262 CYS A N 1
ATOM 2107 C CA . CYS A 1 262 ? -35.967 -6.636 6.095 1.00 45.44 262 CYS A CA 1
ATOM 2108 C C . CYS A 1 262 ? -35.080 -5.440 5.678 1.00 45.44 262 CYS A C 1
ATOM 2110 O O . CYS A 1 262 ? -34.776 -5.242 4.497 1.00 45.44 262 CYS A O 1
ATOM 2112 N N . SER A 1 263 ? -34.616 -4.644 6.647 1.00 51.94 263 SER A N 1
ATOM 2113 C CA . SER A 1 263 ? -33.674 -3.538 6.413 1.00 51.94 263 SER A CA 1
ATOM 2114 C C . SER A 1 263 ? -32.244 -4.019 6.131 1.00 51.94 263 SER A C 1
ATOM 2116 O O . SER A 1 263 ? -31.513 -3.360 5.387 1.00 51.94 263 SER A O 1
ATOM 2118 N N . GLN A 1 264 ? -31.848 -5.167 6.690 1.00 47.97 264 GLN A N 1
ATOM 2119 C CA . GLN A 1 264 ? -30.563 -5.826 6.428 1.00 47.97 264 GLN A CA 1
ATOM 2120 C C . GLN A 1 264 ? -30.540 -6.484 5.035 1.00 47.97 264 GLN A C 1
ATOM 2122 O O . GLN A 1 264 ? -29.573 -6.309 4.294 1.00 47.97 264 GLN A O 1
ATOM 2127 N N . GLU A 1 265 ? -31.628 -7.142 4.615 1.00 41.44 265 GLU A N 1
ATOM 2128 C CA . GLU A 1 265 ? -31.731 -7.777 3.287 1.00 41.44 265 GLU A CA 1
ATOM 2129 C C . GLU A 1 265 ? -31.677 -6.778 2.118 1.00 41.44 265 GLU A C 1
ATOM 2131 O O . GLU A 1 265 ? -31.101 -7.075 1.072 1.00 41.44 265 GLU A O 1
ATOM 2136 N N . LYS A 1 266 ? -32.193 -5.552 2.289 1.00 49.56 266 LYS A N 1
ATOM 2137 C CA . LYS A 1 266 ? -32.161 -4.507 1.243 1.00 49.56 266 LYS A CA 1
ATOM 2138 C C . LYS A 1 266 ? -30.768 -3.917 0.974 1.00 49.56 266 LYS A C 1
ATOM 2140 O O . LYS A 1 266 ? -30.611 -3.196 -0.011 1.00 49.56 266 LYS A O 1
ATOM 2145 N N . LYS A 1 267 ? -29.766 -4.195 1.820 1.00 44.22 267 LYS A N 1
ATOM 2146 C CA . LYS A 1 267 ? -28.382 -3.702 1.666 1.00 44.22 267 LYS A CA 1
ATOM 2147 C C . LYS A 1 267 ? -27.436 -4.690 0.979 1.00 44.22 267 LYS A C 1
ATOM 2149 O O . LYS A 1 267 ? -26.323 -4.300 0.635 1.00 44.22 267 LYS A O 1
ATOM 2154 N N . LEU A 1 268 ? -27.864 -5.927 0.726 1.00 33.16 268 LEU A N 1
ATOM 2155 C CA . LEU A 1 268 ? -27.078 -6.914 -0.013 1.00 33.16 268 LEU A CA 1
ATOM 2156 C C . LEU A 1 268 ? -27.638 -7.068 -1.437 1.00 33.16 268 LEU A C 1
ATOM 2158 O O . LEU A 1 268 ? -28.678 -7.703 -1.623 1.00 33.16 268 LEU A O 1
ATOM 2162 N N . PRO A 1 269 ? -26.968 -6.560 -2.486 1.00 39.06 269 PRO A N 1
ATOM 2163 C CA . PRO A 1 269 ? -27.229 -7.065 -3.818 1.00 39.06 269 PRO A CA 1
ATOM 2164 C C . PRO A 1 269 ? -26.767 -8.522 -3.845 1.00 39.06 269 PRO A C 1
ATOM 2166 O O . PRO A 1 269 ? -25.578 -8.804 -3.750 1.00 39.06 269 PRO A O 1
ATOM 2169 N N . THR A 1 270 ? -27.743 -9.427 -3.920 1.00 40.06 270 THR A N 1
ATOM 2170 C CA . THR A 1 270 ? -27.640 -10.859 -4.232 1.00 40.06 270 THR A CA 1
ATOM 2171 C C . THR A 1 270 ? -26.287 -11.249 -4.840 1.00 40.06 270 THR A C 1
ATOM 2173 O O . THR A 1 270 ? -26.084 -11.189 -6.052 1.00 40.06 270 THR A O 1
ATOM 2176 N N . ILE A 1 271 ? -25.363 -11.701 -3.990 1.00 44.44 271 ILE A N 1
ATOM 2177 C CA . ILE A 1 271 ? -24.115 -12.354 -4.395 1.00 44.44 271 ILE A CA 1
ATOM 2178 C C . ILE A 1 271 ? -24.479 -13.798 -4.765 1.00 44.44 271 ILE A C 1
ATOM 2180 O O . ILE A 1 271 ? -24.200 -14.745 -4.036 1.00 44.44 271 ILE A O 1
ATOM 2184 N N . ARG A 1 272 ? -25.190 -13.984 -5.879 1.00 37.16 272 ARG A N 1
ATOM 2185 C CA . ARG A 1 272 ? -25.348 -15.303 -6.505 1.00 37.16 272 ARG A CA 1
ATOM 2186 C C . ARG A 1 272 ? -24.954 -15.187 -7.970 1.00 37.16 272 ARG A C 1
ATOM 2188 O O . ARG A 1 272 ? -25.688 -14.634 -8.775 1.00 37.16 272 ARG A O 1
ATOM 2195 N N . ASN A 1 273 ? -23.779 -15.744 -8.263 1.00 47.09 273 ASN A N 1
ATOM 2196 C CA . ASN A 1 273 ? -23.199 -15.999 -9.585 1.00 47.09 273 ASN A CA 1
ATOM 2197 C C . ASN A 1 273 ? -22.834 -14.765 -10.432 1.00 47.09 273 ASN A C 1
ATOM 2199 O O . ASN A 1 273 ? -23.528 -14.401 -11.371 1.00 47.09 273 ASN A O 1
ATOM 2203 N N . VAL A 1 274 ? -21.664 -14.182 -10.141 1.00 52.16 274 VAL A N 1
ATOM 2204 C CA . VAL A 1 274 ? -21.035 -13.079 -10.907 1.00 52.16 274 VAL A CA 1
ATOM 2205 C C . VAL A 1 274 ? -19.830 -13.568 -11.745 1.00 52.16 274 VAL A C 1
ATOM 2207 O O . VAL A 1 274 ? -19.237 -12.804 -12.513 1.00 52.16 274 VAL A O 1
ATOM 2210 N N . ILE A 1 275 ? -19.474 -14.858 -11.657 1.00 47.50 275 ILE A N 1
ATOM 2211 C CA . ILE A 1 275 ? -18.450 -15.475 -12.514 1.00 47.50 275 ILE A CA 1
ATOM 2212 C C . ILE A 1 275 ? -18.995 -15.487 -13.951 1.00 47.50 275 ILE A C 1
ATOM 2214 O O . ILE A 1 275 ? -19.910 -16.247 -14.258 1.00 47.50 275 ILE A O 1
ATOM 2218 N N . GLY A 1 276 ? -18.464 -14.610 -14.810 1.00 63.41 276 GLY A N 1
ATOM 2219 C CA . GLY A 1 276 ? -18.918 -14.438 -16.197 1.00 63.41 276 GLY A CA 1
ATOM 2220 C C . GLY A 1 276 ? -19.618 -13.111 -16.513 1.00 63.41 276 GLY A C 1
ATOM 2221 O O . GLY A 1 276 ? -20.216 -12.998 -17.577 1.00 63.41 276 GLY A O 1
ATOM 2222 N N . THR A 1 277 ? -19.549 -12.101 -15.634 1.00 78.81 277 THR A N 1
ATOM 2223 C CA . THR A 1 277 ? -20.104 -10.762 -15.930 1.00 78.81 277 THR A CA 1
ATOM 2224 C C . THR A 1 277 ? -19.477 -10.184 -17.211 1.00 78.81 277 THR A C 1
ATOM 2226 O O . THR A 1 277 ? -18.257 -9.981 -17.227 1.00 78.81 277 THR A O 1
ATOM 2229 N N . PRO A 1 278 ? -20.263 -9.878 -18.264 1.00 85.12 278 PRO A N 1
ATOM 2230 C CA . PRO A 1 278 ? -19.744 -9.326 -19.515 1.00 85.12 278 PRO A CA 1
ATOM 2231 C C . PRO A 1 278 ? -19.016 -7.991 -19.321 1.00 85.12 278 PRO A C 1
ATOM 2233 O O . PRO A 1 278 ? -19.406 -7.172 -18.486 1.00 85.12 278 PRO A O 1
ATOM 2236 N N . LEU A 1 279 ? -17.994 -7.717 -20.138 1.00 87.50 279 LEU A N 1
ATOM 2237 C CA . LEU A 1 279 ? -17.115 -6.549 -19.963 1.00 87.50 279 LEU A CA 1
ATOM 2238 C C . LEU A 1 279 ? -17.863 -5.208 -20.039 1.00 87.50 279 LEU A C 1
ATOM 2240 O O . LEU A 1 279 ? -17.552 -4.276 -19.296 1.00 87.50 279 LEU A O 1
ATOM 2244 N N . HIS A 1 280 ? -18.895 -5.113 -20.882 1.00 84.81 280 HIS A N 1
ATOM 2245 C CA . HIS A 1 280 ? -19.735 -3.913 -20.973 1.00 84.81 280 HIS A CA 1
ATOM 2246 C C . HIS A 1 280 ? -20.510 -3.653 -19.674 1.00 84.81 280 HIS A C 1
ATOM 2248 O O . HIS A 1 280 ? -20.681 -2.504 -19.261 1.00 84.81 280 HIS A O 1
ATOM 2254 N N . GLN A 1 281 ? -20.952 -4.722 -19.008 1.00 88.56 281 GLN A N 1
ATOM 2255 C CA . GLN A 1 281 ? -21.667 -4.642 -17.744 1.00 88.56 281 GLN A CA 1
ATOM 2256 C C . GLN A 1 281 ? -20.712 -4.282 -16.607 1.00 88.56 281 GLN A C 1
ATOM 2258 O O . GLN A 1 281 ? -21.053 -3.420 -15.800 1.00 88.56 281 GLN A O 1
ATOM 2263 N N . GLN A 1 282 ? -19.499 -4.847 -16.592 1.00 91.19 282 GLN A N 1
ATOM 2264 C CA . GLN A 1 282 ? -18.458 -4.455 -15.636 1.00 91.19 282 GLN A CA 1
ATOM 2265 C C . GLN A 1 282 ? -18.177 -2.948 -15.705 1.00 91.19 282 GLN A C 1
ATOM 2267 O O . GLN A 1 282 ? -18.206 -2.273 -14.675 1.00 91.19 282 GLN A O 1
ATOM 2272 N N . LYS A 1 283 ? -18.000 -2.402 -16.920 1.00 90.81 283 LYS A N 1
ATOM 2273 C CA . LYS A 1 283 ? -17.798 -0.961 -17.136 1.00 90.81 283 LYS A CA 1
ATOM 2274 C C . LYS A 1 283 ? -18.956 -0.131 -16.588 1.00 90.81 283 LYS A C 1
ATOM 2276 O O . LYS A 1 283 ? -18.736 0.793 -15.814 1.00 90.81 283 LYS A O 1
ATOM 2281 N N . LYS A 1 284 ? -20.194 -0.495 -16.936 1.00 91.12 284 LYS A N 1
ATOM 2282 C CA . LYS A 1 284 ? -21.399 0.219 -16.491 1.00 91.12 284 LYS A CA 1
ATOM 2283 C C . LYS A 1 284 ? -21.552 0.211 -14.966 1.00 91.12 284 LYS A C 1
ATOM 2285 O O . LYS A 1 284 ? -21.926 1.232 -14.391 1.00 91.12 284 LYS A O 1
ATOM 2290 N N . ILE A 1 285 ? -21.275 -0.924 -14.320 1.00 91.44 285 ILE A N 1
ATOM 2291 C CA . ILE A 1 285 ? -21.308 -1.048 -12.857 1.00 91.44 285 ILE A CA 1
ATOM 2292 C C . ILE A 1 285 ? -20.274 -0.103 -12.240 1.00 91.44 285 ILE A C 1
ATOM 2294 O O . ILE A 1 285 ? -20.626 0.708 -11.385 1.00 91.44 285 ILE A O 1
ATOM 2298 N N . PHE A 1 286 ? -19.029 -0.142 -12.716 1.00 93.38 286 PHE A N 1
ATOM 2299 C CA . PHE A 1 286 ? -17.965 0.715 -12.196 1.00 93.38 286 PHE A CA 1
ATOM 2300 C C . PHE A 1 286 ? -18.225 2.206 -12.430 1.00 93.38 286 PHE A C 1
ATOM 2302 O O . PHE A 1 286 ? -18.075 2.997 -11.503 1.00 93.38 286 PHE A O 1
ATOM 2309 N N . ASP A 1 287 ? -18.697 2.597 -13.614 1.00 92.06 287 ASP A N 1
ATOM 2310 C CA . ASP A 1 287 ? -19.068 3.986 -13.914 1.00 92.06 287 ASP A CA 1
ATOM 2311 C C . ASP A 1 287 ? -20.175 4.504 -12.983 1.00 92.06 287 ASP A C 1
ATOM 2313 O O . ASP A 1 287 ? -20.230 5.698 -12.685 1.00 92.06 287 ASP A O 1
ATOM 2317 N N . SER A 1 288 ? -21.069 3.622 -12.525 1.00 93.31 288 SER A N 1
ATOM 2318 C CA . SER A 1 288 ? -22.099 3.956 -11.539 1.00 93.31 288 SER A CA 1
ATOM 2319 C C . SER A 1 288 ? -21.529 4.060 -10.124 1.00 93.31 288 SER A C 1
ATOM 2321 O O . SER A 1 288 ? -21.862 5.004 -9.410 1.00 93.31 288 SER A O 1
ATOM 2323 N N . LEU A 1 289 ? -20.671 3.118 -9.718 1.00 92.38 289 LEU A N 1
ATOM 2324 C CA . LEU A 1 289 ? -20.031 3.112 -8.397 1.00 92.38 289 LEU A CA 1
ATOM 2325 C C . LEU A 1 289 ? -19.170 4.362 -8.188 1.00 92.38 289 LEU A C 1
ATOM 2327 O O . LEU A 1 289 ? -19.270 5.022 -7.161 1.00 92.38 289 LEU A O 1
ATOM 2331 N N . MET A 1 290 ? -18.399 4.757 -9.201 1.00 91.81 290 MET A N 1
ATOM 2332 C CA . MET A 1 290 ? -17.516 5.925 -9.127 1.00 91.81 290 MET A CA 1
ATOM 2333 C C . MET A 1 290 ? -18.259 7.271 -9.058 1.00 91.81 290 MET A C 1
ATOM 2335 O O . MET A 1 290 ? -17.641 8.288 -8.755 1.00 91.81 290 MET A O 1
ATOM 2339 N N . LYS A 1 291 ? -19.568 7.307 -9.344 1.00 91.94 291 LYS A N 1
ATOM 2340 C CA . LYS A 1 291 ? -20.411 8.516 -9.244 1.00 91.94 291 LYS A CA 1
ATOM 2341 C C . LYS A 1 291 ? -21.085 8.672 -7.882 1.00 91.94 291 LYS A C 1
ATOM 2343 O O . LYS A 1 291 ? -21.773 9.671 -7.659 1.00 91.94 291 LYS A O 1
ATOM 2348 N N . GLN A 1 292 ? -20.948 7.688 -6.996 1.00 90.12 292 GLN A N 1
ATOM 2349 C CA . GLN A 1 292 ? -21.541 7.745 -5.667 1.00 90.12 292 GLN A CA 1
ATOM 2350 C C . GLN A 1 292 ? -20.933 8.896 -4.860 1.00 90.12 292 GLN A C 1
ATOM 2352 O O . GLN A 1 292 ? -19.739 9.183 -4.938 1.00 90.12 292 GLN A O 1
ATOM 2357 N N . LYS A 1 293 ? -21.779 9.586 -4.091 1.00 91.06 293 LYS A N 1
ATOM 2358 C CA . LYS A 1 293 ? -21.319 10.606 -3.146 1.00 91.06 293 LYS A CA 1
ATOM 2359 C C . LYS A 1 293 ? -20.721 9.912 -1.928 1.00 91.06 293 LYS A C 1
ATOM 2361 O O . LYS A 1 293 ? -21.221 8.872 -1.517 1.00 91.06 293 LYS A O 1
ATOM 2366 N N . LEU A 1 294 ? -19.701 10.525 -1.336 1.00 93.38 294 LEU A N 1
ATOM 2367 C CA . LEU A 1 294 ? -19.149 10.062 -0.067 1.00 93.38 294 LEU A CA 1
ATOM 2368 C C . LEU A 1 294 ? -20.221 10.144 1.029 1.00 93.38 294 LEU A C 1
ATOM 2370 O O . LEU A 1 294 ? -20.888 11.174 1.154 1.00 93.38 294 LEU A O 1
ATOM 2374 N N . VAL A 1 295 ? -20.354 9.083 1.822 1.00 93.19 295 VAL A N 1
ATOM 2375 C CA . VAL A 1 295 ? -21.168 9.035 3.043 1.00 93.19 295 VAL A CA 1
ATOM 2376 C C . VAL A 1 295 ? -20.225 8.823 4.222 1.00 93.19 295 VAL A C 1
ATOM 2378 O O . VAL A 1 295 ? -19.237 8.106 4.101 1.00 93.19 295 VAL A O 1
ATOM 2381 N N . LYS A 1 296 ? -20.476 9.506 5.345 1.00 90.81 296 LYS A N 1
ATOM 2382 C CA . LYS A 1 296 ? -19.632 9.387 6.541 1.00 90.81 296 LYS A CA 1
ATOM 2383 C C . LYS A 1 296 ? -19.548 7.919 6.979 1.00 90.81 296 LYS A C 1
ATOM 2385 O O . LYS A 1 296 ? -20.561 7.231 6.949 1.00 90.81 296 LYS A O 1
ATOM 2390 N N . ASP A 1 297 ? -18.359 7.493 7.396 1.00 92.12 297 ASP A N 1
ATOM 2391 C CA . ASP A 1 297 ? -18.050 6.150 7.896 1.00 92.12 297 ASP A CA 1
ATOM 2392 C C . ASP A 1 297 ? -18.078 5.025 6.841 1.00 92.12 297 ASP A C 1
ATOM 2394 O O . ASP A 1 297 ? -17.725 3.891 7.164 1.00 92.12 297 ASP A O 1
ATOM 2398 N N . ASP A 1 298 ? -18.375 5.331 5.569 1.00 94.88 298 ASP A N 1
ATOM 2399 C CA . ASP A 1 298 ? -18.216 4.375 4.468 1.00 94.88 298 ASP A CA 1
ATOM 2400 C C . ASP A 1 298 ? -16.753 3.953 4.290 1.00 94.88 298 ASP A C 1
ATOM 2402 O O . ASP A 1 298 ? -15.815 4.731 4.507 1.00 94.88 298 ASP A O 1
ATOM 2406 N N . ILE A 1 299 ? -16.562 2.730 3.794 1.00 95.31 299 ILE A N 1
ATOM 2407 C CA . ILE A 1 299 ? -15.246 2.187 3.472 1.00 95.31 299 ILE A CA 1
ATOM 2408 C C . ILE A 1 299 ? -14.967 2.296 1.974 1.00 95.31 299 ILE A C 1
ATOM 2410 O O . ILE A 1 299 ? -15.720 1.834 1.115 1.00 95.31 299 ILE A O 1
ATOM 2414 N N . TRP A 1 300 ? -13.817 2.881 1.667 1.00 96.75 300 TRP A N 1
ATOM 2415 C CA . TRP A 1 300 ? -13.241 2.967 0.333 1.00 96.75 300 TRP A CA 1
ATOM 2416 C C . TRP A 1 300 ? -11.911 2.222 0.304 1.00 96.75 300 TRP A C 1
ATOM 2418 O O . TRP A 1 300 ? -11.270 2.023 1.330 1.00 96.75 300 TRP A O 1
ATOM 2428 N N . CYS A 1 301 ? -11.497 1.755 -0.864 1.00 96.56 301 CYS A N 1
ATOM 2429 C CA . CYS A 1 301 ? -10.308 0.935 -1.040 1.00 96.56 301 CYS A CA 1
ATOM 2430 C C . CYS A 1 301 ? -9.357 1.571 -2.045 1.00 96.56 301 CYS A C 1
ATOM 2432 O O . CYS A 1 301 ? -9.789 2.123 -3.057 1.00 96.56 301 CYS A O 1
ATOM 2434 N N . LEU A 1 302 ? -8.056 1.452 -1.785 1.00 97.19 302 LEU A N 1
ATOM 2435 C CA . LEU A 1 302 ? -7.032 1.820 -2.752 1.00 97.19 302 LEU A CA 1
ATOM 2436 C C . LEU A 1 302 ? -6.831 0.677 -3.750 1.00 97.19 302 LEU A C 1
ATOM 2438 O O . LEU A 1 302 ? -6.605 -0.473 -3.362 1.00 97.19 302 LEU A O 1
ATOM 2442 N N . VAL A 1 303 ? -6.836 1.020 -5.034 1.00 96.44 303 VAL A N 1
ATOM 2443 C CA . VAL A 1 303 ? -6.394 0.146 -6.125 1.00 96.44 303 VAL A CA 1
ATOM 2444 C C . VAL A 1 303 ? -5.236 0.802 -6.865 1.00 96.44 303 VAL A C 1
ATOM 2446 O O . VAL A 1 303 ? -5.291 1.991 -7.159 1.00 96.44 303 VAL A O 1
ATOM 2449 N N . SER A 1 304 ? -4.177 0.054 -7.173 1.00 96.50 304 SER A N 1
ATOM 2450 C CA . SER A 1 304 ? -3.046 0.559 -7.963 1.00 96.50 304 SER A CA 1
ATOM 2451 C C . SER A 1 304 ? -3.519 1.144 -9.298 1.00 96.50 304 SER A C 1
ATOM 2453 O O . SER A 1 304 ? -4.186 0.450 -10.072 1.00 96.50 304 SER A O 1
ATOM 2455 N N . CYS A 1 305 ? -3.126 2.385 -9.608 1.00 96.00 305 CYS A N 1
ATOM 2456 C CA . CYS A 1 305 ? -3.399 3.012 -10.904 1.00 96.00 305 CYS A CA 1
ATOM 2457 C C . CYS A 1 305 ? -2.841 2.169 -12.051 1.00 96.00 305 CYS A C 1
ATOM 2459 O O . CYS A 1 305 ? -3.515 1.985 -13.059 1.00 96.00 305 CYS A O 1
ATOM 2461 N N . HIS A 1 306 ? -1.664 1.561 -11.868 1.00 93.75 306 HIS A N 1
ATOM 2462 C CA . HIS A 1 306 ? -1.061 0.686 -12.872 1.00 93.75 306 HIS A CA 1
ATOM 2463 C C . HIS A 1 306 ? -1.988 -0.474 -13.264 1.00 93.75 306 HIS A C 1
ATOM 2465 O O . HIS A 1 306 ? -2.195 -0.748 -14.449 1.00 93.75 306 HIS A O 1
ATOM 2471 N N . TRP A 1 307 ? -2.574 -1.146 -12.269 1.00 95.44 307 TRP A N 1
ATOM 2472 C CA . TRP A 1 307 ? -3.513 -2.234 -12.522 1.00 95.44 307 TRP A CA 1
ATOM 2473 C C . TRP A 1 307 ? -4.845 -1.707 -13.074 1.00 95.44 307 TRP A C 1
ATOM 2475 O O . TRP A 1 307 ? -5.353 -2.224 -14.071 1.00 95.44 307 TRP A O 1
ATOM 2485 N N . PHE A 1 308 ? -5.383 -0.642 -12.474 1.00 95.19 308 PHE A N 1
ATOM 2486 C CA . PHE A 1 308 ? -6.685 -0.077 -12.833 1.00 95.19 308 PHE A CA 1
ATOM 2487 C C . PHE A 1 308 ? -6.719 0.482 -14.265 1.00 95.19 308 PHE A C 1
ATOM 2489 O O . PHE A 1 308 ? -7.684 0.278 -15.004 1.00 95.19 308 PHE A O 1
ATOM 2496 N N . GLU A 1 309 ? -5.649 1.140 -14.709 1.00 93.81 309 GLU A N 1
ATOM 2497 C CA . GLU A 1 309 ? -5.513 1.607 -16.090 1.00 93.81 309 GLU A CA 1
ATOM 2498 C C . GLU A 1 309 ? -5.422 0.451 -17.081 1.00 93.81 309 GLU A C 1
ATOM 2500 O O . GLU A 1 309 ? -6.008 0.518 -18.163 1.00 93.81 309 GLU A O 1
ATOM 2505 N N . LYS A 1 310 ? -4.697 -0.617 -16.728 1.00 93.69 310 LYS A N 1
ATOM 2506 C CA . LYS A 1 310 ? -4.601 -1.817 -17.563 1.00 93.69 310 LYS A CA 1
ATOM 2507 C C . LYS A 1 310 ? -5.973 -2.471 -17.728 1.00 93.69 310 LYS A C 1
ATOM 2509 O O . LYS A 1 310 ? -6.342 -2.823 -18.846 1.00 93.69 310 LYS A O 1
ATOM 2514 N N . TRP A 1 311 ? -6.743 -2.566 -16.644 1.00 93.81 311 TRP A N 1
ATOM 2515 C CA . TRP A 1 311 ? -8.128 -3.040 -16.662 1.00 93.81 311 TRP A CA 1
ATOM 2516 C C . TRP A 1 311 ? -9.037 -2.152 -17.527 1.00 93.81 311 TRP A C 1
ATOM 2518 O O . TRP A 1 311 ? -9.742 -2.657 -18.400 1.00 93.81 311 TRP A O 1
ATOM 2528 N N . THR A 1 312 ? -8.951 -0.829 -17.372 1.00 92.19 312 THR A N 1
ATOM 2529 C CA . THR A 1 312 ? -9.755 0.122 -18.160 1.00 92.19 312 THR A CA 1
ATOM 2530 C C . THR A 1 312 ? -9.440 0.010 -19.657 1.00 92.19 312 THR A C 1
ATOM 2532 O O . THR A 1 312 ? -10.347 -0.123 -20.478 1.00 92.19 312 THR A O 1
ATOM 2535 N N . LYS A 1 313 ? -8.149 -0.030 -20.023 1.00 91.44 313 LYS A N 1
ATOM 2536 C CA . LYS A 1 313 ? -7.695 -0.217 -21.414 1.00 91.44 313 LYS A CA 1
ATOM 2537 C C . LYS A 1 313 ? -8.164 -1.552 -21.988 1.00 91.44 313 LYS A C 1
ATOM 2539 O O . LYS A 1 313 ? -8.594 -1.603 -23.136 1.00 91.44 313 LYS A O 1
ATOM 2544 N N . PHE A 1 314 ? -8.086 -2.623 -21.201 1.00 90.19 314 PHE A N 1
ATOM 2545 C CA . PHE A 1 314 ? -8.557 -3.948 -21.597 1.00 90.19 314 PHE A CA 1
ATOM 2546 C C . PHE A 1 314 ? -10.045 -3.937 -21.962 1.00 90.19 314 PHE A C 1
ATOM 2548 O O . PHE A 1 314 ? -10.407 -4.404 -23.044 1.00 90.19 314 PHE A O 1
ATOM 2555 N N . ILE A 1 315 ? -10.882 -3.353 -21.100 1.00 89.12 315 ILE A N 1
ATOM 2556 C CA . ILE A 1 315 ? -12.315 -3.200 -21.357 1.00 89.12 315 ILE A CA 1
ATOM 2557 C C . ILE A 1 315 ? -12.551 -2.347 -22.606 1.00 89.12 315 ILE A C 1
ATOM 2559 O O . ILE A 1 315 ? -13.308 -2.753 -23.483 1.00 89.12 315 ILE A O 1
ATOM 2563 N N . ASP A 1 316 ? -11.893 -1.195 -22.734 1.00 87.44 316 ASP A N 1
ATOM 2564 C CA . ASP A 1 316 ? -12.105 -0.292 -23.871 1.00 87.44 316 ASP A CA 1
ATOM 2565 C C . ASP A 1 316 ? -11.744 -0.929 -25.217 1.00 87.44 316 ASP A C 1
ATOM 2567 O O . ASP A 1 316 ? -12.447 -0.722 -26.208 1.00 87.44 316 ASP A O 1
ATOM 2571 N N . ILE A 1 317 ? -10.664 -1.714 -25.265 1.00 84.38 317 ILE A N 1
ATOM 2572 C CA . ILE A 1 317 ? -10.270 -2.456 -26.467 1.00 84.38 317 ILE A CA 1
ATOM 2573 C C . ILE A 1 317 ? -11.308 -3.538 -26.781 1.00 84.38 317 ILE A C 1
ATOM 2575 O O . ILE A 1 317 ? -11.733 -3.645 -27.930 1.00 84.38 317 ILE A O 1
ATOM 2579 N N . ALA A 1 318 ? -11.749 -4.300 -25.776 1.00 81.69 318 ALA A N 1
ATOM 2580 C CA . ALA A 1 318 ? -12.722 -5.374 -25.970 1.00 81.69 318 ALA A CA 1
ATOM 2581 C C . ALA A 1 318 ? -14.067 -4.846 -26.491 1.00 81.69 318 ALA A C 1
ATOM 2583 O O . ALA A 1 318 ? -14.619 -5.375 -27.455 1.00 81.69 318 ALA A O 1
ATOM 2584 N N . LEU A 1 319 ? -14.549 -3.740 -25.917 1.00 82.62 319 LEU A N 1
ATOM 2585 C CA . LEU A 1 319 ? -15.796 -3.102 -26.336 1.00 82.62 319 LEU A CA 1
ATOM 2586 C C . LEU A 1 319 ? -15.721 -2.542 -27.759 1.00 82.62 319 LEU A C 1
ATOM 2588 O O . LEU A 1 319 ? -16.693 -2.648 -28.502 1.00 82.62 319 LEU A O 1
ATOM 2592 N N . LYS A 1 320 ? -14.575 -1.978 -28.164 1.00 82.56 320 LYS A N 1
ATOM 2593 C CA . LYS A 1 320 ? -14.364 -1.492 -29.540 1.00 82.56 320 LYS A CA 1
ATOM 2594 C C . LYS A 1 320 ? -14.268 -2.625 -30.561 1.00 82.56 320 LYS A C 1
ATOM 2596 O O . LYS A 1 320 ? -14.689 -2.440 -31.697 1.00 82.56 320 LYS A O 1
ATOM 2601 N N . ALA A 1 321 ? -13.710 -3.769 -30.172 1.00 75.38 321 ALA A N 1
ATOM 2602 C CA . ALA A 1 321 ? -13.560 -4.931 -31.043 1.00 75.38 321 ALA A CA 1
ATOM 2603 C C . ALA A 1 321 ? -14.868 -5.722 -31.239 1.00 75.38 321 ALA A C 1
ATOM 2605 O O . ALA A 1 321 ? -14.921 -6.595 -32.101 1.00 75.38 321 ALA A O 1
ATOM 2606 N N . GLY A 1 322 ? -15.919 -5.438 -30.456 1.00 66.50 322 GLY A N 1
ATOM 2607 C CA . GLY A 1 322 ? -17.191 -6.167 -30.520 1.00 66.50 322 GLY A CA 1
ATOM 2608 C C . GLY A 1 322 ? -17.092 -7.622 -30.048 1.00 66.50 322 GLY A C 1
ATOM 2609 O O . GLY A 1 322 ? -17.998 -8.413 -30.295 1.00 66.50 322 GLY A O 1
ATOM 2610 N N . THR A 1 323 ? -15.995 -7.986 -29.383 1.00 58.56 323 THR A N 1
ATOM 2611 C CA . THR A 1 323 ? -15.728 -9.335 -28.885 1.00 58.56 323 THR A CA 1
ATOM 2612 C C . THR A 1 323 ? -15.565 -9.295 -27.372 1.00 58.56 323 THR A C 1
ATOM 2614 O O . THR A 1 323 ? -14.659 -8.628 -26.871 1.00 58.56 323 THR A O 1
ATOM 2617 N N . ASP A 1 324 ? -16.356 -10.085 -26.643 1.00 56.94 324 ASP A N 1
ATOM 2618 C CA . ASP A 1 324 ? -16.128 -10.325 -25.208 1.00 56.94 324 ASP A CA 1
ATOM 2619 C C . ASP A 1 324 ? -14.791 -11.058 -24.947 1.00 56.94 324 ASP A C 1
ATOM 2621 O O . ASP A 1 324 ? -14.272 -11.063 -23.831 1.00 56.94 324 ASP A O 1
ATOM 2625 N N . GLY A 1 325 ? -14.196 -11.655 -25.987 1.00 53.62 325 GLY A N 1
ATOM 2626 C CA . GLY A 1 325 ? -12.881 -12.292 -25.959 1.00 53.62 325 GLY A CA 1
ATOM 2627 C C . GLY A 1 325 ? -11.778 -11.379 -26.491 1.00 53.62 325 GLY A C 1
ATOM 2628 O O . GLY A 1 325 ? -11.441 -11.437 -27.669 1.00 53.62 325 GLY A O 1
ATOM 2629 N N . CYS A 1 326 ? -11.180 -10.562 -25.626 1.00 55.66 326 CYS A N 1
ATOM 2630 C CA . CYS A 1 326 ? -9.948 -9.842 -25.959 1.00 55.66 326 CYS A CA 1
ATOM 2631 C C . CYS A 1 326 ? -8.719 -10.772 -25.890 1.00 55.66 326 CYS A C 1
ATOM 2633 O O . CYS A 1 326 ? -8.704 -11.746 -25.134 1.00 55.66 326 CYS A O 1
ATOM 2635 N N . ASN A 1 327 ? -7.655 -10.445 -26.634 1.00 59.34 327 ASN A N 1
ATOM 2636 C CA . ASN A 1 327 ? -6.379 -11.173 -26.605 1.00 59.34 327 ASN A CA 1
ATOM 2637 C C . ASN A 1 327 ? -5.873 -11.385 -25.166 1.00 59.34 327 ASN A C 1
ATOM 2639 O O . ASN A 1 327 ? -5.787 -10.433 -24.386 1.00 59.34 327 ASN A O 1
ATOM 2643 N N . LYS A 1 328 ? -5.448 -12.618 -24.836 1.00 63.31 328 LYS A N 1
ATOM 2644 C CA . LYS A 1 328 ? -4.887 -12.986 -23.515 1.00 63.31 328 LYS A CA 1
ATOM 2645 C C . LYS A 1 328 ? -3.764 -12.046 -23.050 1.00 63.31 328 LYS A C 1
ATOM 2647 O O . LYS A 1 328 ? -3.597 -11.843 -21.853 1.00 63.31 328 LYS A O 1
ATOM 2652 N N . SER A 1 329 ? -3.023 -11.444 -23.983 1.00 68.94 329 SER A N 1
ATOM 2653 C CA . SER A 1 329 ? -1.937 -10.494 -23.704 1.00 68.94 329 SER A CA 1
ATOM 2654 C C . SER A 1 329 ? -2.398 -9.174 -23.079 1.00 68.94 329 SER A C 1
ATOM 2656 O O . SER A 1 329 ? -1.621 -8.531 -22.380 1.00 68.94 329 SER A O 1
ATOM 2658 N N . SER A 1 330 ? -3.639 -8.752 -23.332 1.00 79.00 330 SER A N 1
ATOM 2659 C CA . SER A 1 330 ? -4.180 -7.471 -22.857 1.00 79.00 330 SER A CA 1
ATOM 2660 C C . SER A 1 330 ? -4.944 -7.600 -21.541 1.00 79.00 330 SER A C 1
ATOM 2662 O O . SER A 1 330 ? -5.292 -6.586 -20.945 1.00 79.00 330 SER A O 1
ATOM 2664 N N . HIS A 1 331 ? -5.196 -8.825 -21.074 1.00 87.38 331 HIS A N 1
ATOM 2665 C CA . HIS A 1 331 ? -5.892 -9.078 -19.818 1.00 87.38 331 HIS A CA 1
ATOM 2666 C C . HIS A 1 331 ? -5.129 -8.446 -18.634 1.00 87.38 331 HIS A C 1
ATOM 2668 O O . HIS A 1 331 ? -3.898 -8.577 -18.556 1.00 87.38 331 HIS A O 1
ATOM 2674 N N . PRO A 1 332 ? -5.811 -7.766 -17.690 1.00 90.94 332 PRO A N 1
ATOM 2675 C CA . PRO A 1 332 ? -5.137 -7.091 -16.582 1.00 90.94 332 PRO A CA 1
ATOM 2676 C C . PRO A 1 332 ? -4.386 -8.071 -15.674 1.00 90.94 332 PRO A C 1
ATOM 2678 O O . PRO A 1 332 ? -3.279 -7.760 -15.233 1.00 90.94 332 PRO A O 1
ATOM 2681 N N . GLY A 1 333 ? -4.918 -9.287 -15.522 1.00 91.50 333 GLY A N 1
ATOM 2682 C CA . GLY A 1 333 ? -4.442 -10.283 -14.561 1.00 91.50 333 GLY A CA 1
ATOM 2683 C C . GLY A 1 333 ? -5.039 -10.038 -13.170 1.00 91.50 333 GLY A C 1
ATOM 2684 O O . GLY A 1 333 ? -5.859 -9.128 -13.029 1.00 91.50 333 GLY A O 1
ATOM 2685 N N . PRO A 1 334 ? -4.637 -10.818 -12.154 1.00 94.31 334 PRO A N 1
ATOM 2686 C CA . PRO A 1 334 ? -5.117 -10.642 -10.785 1.00 94.31 334 PRO A CA 1
ATOM 2687 C C . PRO A 1 334 ? -4.857 -9.240 -10.244 1.00 94.31 334 PRO A C 1
ATOM 2689 O O . PRO A 1 334 ? -3.819 -8.640 -10.542 1.00 94.31 334 PRO A O 1
ATOM 2692 N N . VAL A 1 335 ? -5.792 -8.728 -9.442 1.00 95.38 335 VAL A N 1
ATOM 2693 C CA . VAL A 1 335 ? -5.679 -7.418 -8.794 1.00 95.38 335 VAL A CA 1
ATOM 2694 C C . VAL A 1 335 ? -4.435 -7.395 -7.918 1.00 95.38 335 VAL A C 1
ATOM 2696 O O . VAL A 1 335 ? -4.188 -8.311 -7.125 1.00 95.38 335 VAL A O 1
ATOM 2699 N N . THR A 1 336 ? -3.634 -6.341 -8.062 1.00 94.06 336 THR A N 1
ATOM 2700 C CA . THR A 1 336 ? -2.408 -6.178 -7.287 1.00 94.06 336 THR A CA 1
ATOM 2701 C C . THR A 1 336 ? -2.162 -4.739 -6.848 1.00 94.06 336 THR A C 1
ATOM 2703 O O . THR A 1 336 ? -2.220 -3.805 -7.643 1.00 94.06 336 THR A O 1
ATOM 2706 N N . ASN A 1 337 ? -1.822 -4.590 -5.567 1.00 95.12 337 ASN A N 1
ATOM 2707 C CA . ASN A 1 337 ? -1.416 -3.346 -4.921 1.00 95.12 337 ASN A CA 1
ATOM 2708 C C . ASN A 1 337 ? 0.084 -3.317 -4.568 1.00 95.12 337 ASN A C 1
ATOM 2710 O O . ASN A 1 337 ? 0.502 -2.487 -3.763 1.00 95.12 337 ASN A O 1
ATOM 2714 N N . PHE A 1 338 ? 0.925 -4.175 -5.169 1.00 91.19 338 PHE A N 1
ATOM 2715 C CA . PHE A 1 338 ? 2.368 -4.230 -4.859 1.00 91.19 338 PHE A CA 1
ATOM 2716 C C . PHE A 1 338 ? 3.094 -2.896 -5.006 1.00 91.19 338 PHE A C 1
ATOM 2718 O O . PHE A 1 338 ? 4.037 -2.618 -4.270 1.00 91.19 338 PHE A O 1
ATOM 2725 N N . THR A 1 339 ? 2.659 -2.058 -5.946 1.00 91.12 339 THR A N 1
ATOM 2726 C CA . THR A 1 339 ? 3.261 -0.740 -6.164 1.00 91.12 339 THR A CA 1
ATOM 2727 C C . THR A 1 339 ? 3.028 0.204 -4.984 1.00 91.12 339 THR A C 1
ATOM 2729 O O . THR A 1 339 ? 3.861 1.078 -4.751 1.00 91.12 339 THR A O 1
ATOM 2732 N N . LEU A 1 340 ? 1.956 -0.007 -4.213 1.00 94.31 340 LEU A N 1
ATOM 2733 C CA . LEU A 1 340 ? 1.519 0.853 -3.110 1.00 94.31 340 LEU A CA 1
ATOM 2734 C C . LEU A 1 340 ? 2.087 0.430 -1.757 1.00 94.31 340 LEU A C 1
ATOM 2736 O O . LEU A 1 340 ? 2.184 1.252 -0.851 1.00 94.31 340 LEU A O 1
ATOM 2740 N N . ILE A 1 341 ? 2.453 -0.841 -1.603 1.00 92.56 341 ILE A N 1
ATOM 2741 C CA . ILE A 1 341 ? 2.886 -1.399 -0.321 1.00 92.56 341 ILE A CA 1
ATOM 2742 C C . ILE A 1 341 ? 4.406 -1.528 -0.238 1.00 92.56 341 ILE A C 1
ATOM 2744 O O . ILE A 1 341 ? 5.098 -1.782 -1.225 1.00 92.56 341 ILE A O 1
ATOM 2748 N N . LYS A 1 342 ? 4.935 -1.352 0.968 1.00 89.44 342 LYS A N 1
ATOM 2749 C CA . LYS A 1 342 ? 6.310 -1.671 1.337 1.00 89.44 342 LYS A CA 1
ATOM 2750 C C . LYS A 1 342 ? 6.290 -2.930 2.193 1.00 89.44 342 LYS A C 1
ATOM 2752 O O . LYS A 1 342 ? 5.627 -2.973 3.229 1.00 89.44 342 LYS A O 1
ATOM 2757 N N . PHE A 1 343 ? 7.041 -3.936 1.760 1.00 83.56 343 PHE A N 1
ATOM 2758 C CA . PHE A 1 343 ? 7.304 -5.118 2.567 1.00 83.56 343 PHE A CA 1
ATOM 2759 C C . PHE A 1 343 ? 8.364 -4.783 3.611 1.00 83.56 343 PHE A C 1
ATOM 2761 O O . PHE A 1 343 ? 9.401 -4.199 3.293 1.00 83.56 343 PHE A O 1
ATOM 2768 N N . ILE A 1 344 ? 8.072 -5.126 4.857 1.00 78.25 344 ILE A N 1
ATOM 2769 C CA . ILE A 1 344 ? 9.001 -5.051 5.977 1.00 78.25 344 ILE A CA 1
ATOM 2770 C C . ILE A 1 344 ? 9.120 -6.486 6.479 1.00 78.25 344 ILE A C 1
ATOM 2772 O O . ILE A 1 344 ? 8.098 -7.147 6.665 1.00 78.25 344 ILE A O 1
ATOM 2776 N N . ASN A 1 345 ? 10.348 -6.987 6.629 1.00 72.81 345 ASN A N 1
ATOM 2777 C CA . ASN A 1 345 ? 10.583 -8.371 7.041 1.00 72.81 345 ASN A CA 1
ATOM 2778 C C . ASN A 1 345 ? 9.783 -8.682 8.316 1.00 72.81 345 ASN A C 1
ATOM 2780 O O . ASN A 1 345 ? 9.810 -7.897 9.264 1.00 72.81 345 ASN A O 1
ATOM 2784 N N . PHE A 1 346 ? 9.070 -9.812 8.313 1.00 73.25 346 PHE A N 1
ATOM 2785 C CA . PHE A 1 346 ? 8.248 -10.299 9.431 1.00 73.25 346 PHE A CA 1
ATOM 2786 C C . PHE A 1 346 ? 7.089 -9.389 9.881 1.00 73.25 346 PHE A C 1
ATOM 2788 O O . PHE A 1 346 ? 6.503 -9.633 10.933 1.00 73.25 346 PHE A O 1
ATOM 2795 N N . GLN A 1 347 ? 6.722 -8.355 9.114 1.00 74.56 347 GLN A N 1
ATOM 2796 C CA . GLN A 1 347 ? 5.600 -7.467 9.436 1.00 74.56 347 GLN A CA 1
ATOM 2797 C C . GLN A 1 347 ? 4.563 -7.425 8.315 1.00 74.56 347 GLN A C 1
ATOM 2799 O O . GLN A 1 347 ? 4.866 -7.652 7.140 1.00 74.56 347 GLN A O 1
ATOM 2804 N N . ALA A 1 348 ? 3.326 -7.083 8.683 1.00 75.25 348 ALA A N 1
ATOM 2805 C CA . ALA A 1 348 ? 2.279 -6.804 7.713 1.00 75.25 348 ALA A CA 1
ATOM 2806 C C . ALA A 1 348 ? 2.741 -5.690 6.747 1.00 75.25 348 ALA A C 1
ATOM 2808 O O . ALA A 1 348 ? 3.265 -4.666 7.203 1.00 75.25 348 ALA A O 1
ATOM 2809 N N . PRO A 1 349 ? 2.570 -5.867 5.422 1.00 83.38 349 PRO A N 1
ATOM 2810 C CA . PRO A 1 349 ? 2.899 -4.834 4.450 1.00 83.38 349 PRO A CA 1
ATOM 2811 C C . PRO A 1 349 ? 2.226 -3.503 4.792 1.00 83.38 349 PRO A C 1
ATOM 2813 O O . PRO A 1 349 ? 1.024 -3.449 5.042 1.00 83.38 349 PRO A O 1
ATOM 2816 N N . LYS A 1 350 ? 3.007 -2.422 4.780 1.00 86.06 350 LYS A N 1
ATOM 2817 C CA . LYS A 1 350 ? 2.514 -1.071 5.075 1.00 86.06 350 LYS A CA 1
ATOM 2818 C C . LYS A 1 350 ? 2.320 -0.281 3.790 1.00 86.06 350 LYS A C 1
ATOM 2820 O O . LYS A 1 350 ? 3.071 -0.467 2.833 1.00 86.06 350 LYS A O 1
ATOM 2825 N N . LEU A 1 351 ? 1.345 0.626 3.771 1.00 92.12 351 LEU A N 1
ATOM 2826 C CA . LEU A 1 351 ? 1.203 1.585 2.676 1.00 92.12 351 LEU A CA 1
ATOM 2827 C C . LEU A 1 351 ? 2.457 2.476 2.627 1.00 92.12 351 LEU A C 1
ATOM 2829 O O . LEU A 1 351 ? 2.922 2.950 3.664 1.00 92.12 351 LEU A O 1
ATOM 2833 N N . LYS A 1 352 ? 3.025 2.692 1.438 1.00 93.12 352 LYS A N 1
ATOM 2834 C CA . LYS A 1 352 ? 4.100 3.675 1.246 1.00 93.12 352 LYS A CA 1
ATOM 2835 C C . LYS A 1 352 ? 3.578 5.073 1.590 1.00 93.12 352 LYS A C 1
ATOM 2837 O O . LYS A 1 352 ? 2.393 5.351 1.419 1.00 93.12 352 LYS A O 1
ATOM 2842 N N . LYS A 1 353 ? 4.457 5.943 2.082 1.00 89.12 353 LYS A N 1
ATOM 2843 C CA . LYS A 1 353 ? 4.139 7.360 2.300 1.00 89.12 353 LYS A CA 1
ATOM 2844 C C . LYS A 1 353 ? 4.126 8.111 0.963 1.00 89.12 353 LYS A C 1
ATOM 2846 O O . LYS A 1 353 ? 4.653 7.598 -0.024 1.00 89.12 353 LYS A O 1
ATOM 2851 N N . ASP A 1 354 ? 3.505 9.287 0.958 1.00 87.06 354 ASP A N 1
ATOM 2852 C CA . ASP A 1 354 ? 3.541 10.258 -0.145 1.00 87.06 354 ASP A CA 1
ATOM 2853 C C . ASP A 1 354 ? 2.977 9.758 -1.488 1.00 87.06 354 ASP A C 1
ATOM 2855 O O . ASP A 1 354 ? 3.392 10.208 -2.554 1.00 87.06 354 ASP A O 1
ATOM 2859 N N . LEU A 1 355 ? 2.011 8.831 -1.450 1.00 93.31 355 LEU A N 1
ATOM 2860 C CA . LEU A 1 355 ? 1.314 8.372 -2.652 1.00 93.31 355 LEU A CA 1
ATOM 2861 C C . LEU A 1 355 ? 0.213 9.358 -3.066 1.00 93.31 355 LEU A C 1
ATOM 2863 O O . LEU A 1 355 ? -0.495 9.915 -2.223 1.00 93.31 355 LEU A O 1
ATOM 2867 N N . SER A 1 356 ? -0.008 9.487 -4.372 1.00 92.25 356 SER A N 1
ATOM 2868 C CA . SER A 1 356 ? -1.019 10.370 -4.959 1.00 92.25 356 SER A CA 1
ATOM 2869 C C . SER A 1 356 ? -2.196 9.606 -5.590 1.00 92.25 356 SER A C 1
ATOM 2871 O O . SER A 1 356 ? -1.994 8.665 -6.359 1.00 92.25 356 SER A O 1
ATOM 2873 N N . GLU A 1 357 ? -3.433 10.056 -5.327 1.00 89.50 357 GLU A N 1
ATOM 2874 C CA . GLU A 1 357 ? -4.703 9.435 -5.778 1.00 89.50 357 GLU A CA 1
ATOM 2875 C C . GLU A 1 357 ? -4.928 9.451 -7.308 1.00 89.50 357 GLU A C 1
ATOM 2877 O O . GLU A 1 357 ? -5.864 8.860 -7.836 1.00 89.50 357 GLU A O 1
ATOM 2882 N N . SER A 1 358 ? -4.130 10.178 -8.083 1.00 85.56 358 SER A N 1
ATOM 2883 C CA . SER A 1 358 ? -4.275 10.175 -9.552 1.00 85.56 358 SER A CA 1
ATOM 2884 C C . SER A 1 358 ? -3.052 9.637 -10.277 1.00 85.56 358 SER A C 1
ATOM 2886 O O . SER A 1 358 ? -3.080 9.519 -11.498 1.00 85.56 358 SER A O 1
ATOM 2888 N N . LEU A 1 359 ? -1.995 9.289 -9.541 1.00 92.50 359 LEU A N 1
ATOM 2889 C CA . LEU A 1 359 ? -0.740 8.796 -10.108 1.00 92.50 359 LEU A CA 1
ATOM 2890 C C . LEU A 1 359 ? -0.442 7.373 -9.637 1.00 92.50 359 LEU A C 1
ATOM 2892 O O . LEU A 1 359 ? -0.123 6.511 -10.452 1.00 92.50 359 LEU A O 1
ATOM 2896 N N . ASP A 1 360 ? -0.596 7.108 -8.340 1.00 96.06 360 ASP A N 1
ATOM 2897 C CA . ASP A 1 360 ? -0.176 5.847 -7.736 1.00 96.06 360 ASP A CA 1
ATOM 2898 C C . ASP A 1 360 ? -1.348 4.899 -7.501 1.00 96.06 360 ASP A C 1
ATOM 2900 O O . ASP A 1 360 ? -1.294 3.728 -7.889 1.00 96.06 360 ASP A O 1
ATOM 2904 N N . TYR A 1 361 ? -2.416 5.396 -6.878 1.00 96.88 361 TYR A N 1
ATOM 2905 C CA . TYR A 1 361 ? -3.615 4.630 -6.540 1.00 96.88 361 TYR A CA 1
ATOM 2906 C C . TYR A 1 361 ? -4.867 5.376 -6.954 1.00 96.88 361 TYR A C 1
ATOM 2908 O O . TYR A 1 361 ? -4.825 6.582 -7.082 1.00 96.88 361 TYR A O 1
ATOM 2916 N N . LYS A 1 362 ? -5.991 4.676 -7.071 1.00 95.50 362 LYS A N 1
ATOM 2917 C CA . LYS A 1 362 ? -7.326 5.251 -7.201 1.00 95.50 362 LYS A CA 1
ATOM 2918 C C . LYS A 1 362 ? -8.191 4.793 -6.035 1.00 95.50 362 LYS A C 1
ATOM 2920 O O . LYS A 1 362 ? -8.042 3.659 -5.576 1.00 95.50 362 LYS A O 1
ATOM 2925 N N . LEU A 1 363 ? -9.085 5.654 -5.560 1.00 96.25 363 LEU A N 1
ATOM 2926 C CA . LEU A 1 363 ? -10.067 5.290 -4.541 1.00 96.25 363 LEU A CA 1
ATOM 2927 C C . LEU A 1 363 ? -11.323 4.740 -5.204 1.00 96.25 363 LEU A C 1
ATOM 2929 O O . LEU A 1 363 ? -11.896 5.365 -6.095 1.00 96.25 363 LEU A O 1
ATOM 2933 N N . ILE A 1 364 ? -11.742 3.559 -4.764 1.00 96.00 364 ILE A N 1
ATOM 2934 C CA . ILE A 1 364 ? -12.974 2.907 -5.210 1.00 96.00 364 ILE A CA 1
ATOM 2935 C C . ILE A 1 364 ? -13.824 2.529 -3.991 1.00 96.00 364 ILE A C 1
ATOM 2937 O O . ILE A 1 364 ? -13.251 2.245 -2.938 1.00 96.00 364 ILE A O 1
ATOM 2941 N N . PRO A 1 365 ? -15.163 2.489 -4.091 1.00 96.06 365 PRO A N 1
ATOM 2942 C CA . PRO A 1 365 ? -15.996 1.968 -3.009 1.00 96.06 365 PRO A CA 1
ATOM 2943 C C . PRO A 1 365 ? -15.613 0.524 -2.652 1.00 96.06 365 PRO A C 1
ATOM 2945 O O . PRO A 1 365 ? -15.180 -0.230 -3.527 1.00 96.06 365 PRO A O 1
ATOM 2948 N N . GLU A 1 366 ? -15.824 0.115 -1.398 1.00 95.50 366 GLU A N 1
ATOM 2949 C CA . GLU A 1 366 ? -15.617 -1.268 -0.927 1.00 95.50 366 GLU A CA 1
ATOM 2950 C C . GLU A 1 366 ? -16.243 -2.314 -1.862 1.00 95.50 366 GLU A C 1
ATOM 2952 O O . GLU A 1 366 ? -15.558 -3.227 -2.317 1.00 95.50 366 GLU A O 1
ATOM 2957 N N . ILE A 1 367 ? -17.499 -2.103 -2.259 1.00 93.44 367 ILE A N 1
ATOM 2958 C CA . ILE A 1 367 ? -18.213 -2.990 -3.190 1.00 93.44 367 ILE A CA 1
ATOM 2959 C C . ILE A 1 367 ? -17.475 -3.107 -4.533 1.00 93.44 367 ILE A C 1
ATOM 2961 O O . ILE A 1 367 ? -17.430 -4.175 -5.139 1.00 93.44 367 ILE A O 1
ATOM 2965 N N . GLY A 1 368 ? -16.874 -2.013 -5.012 1.00 94.12 368 GLY A N 1
ATOM 2966 C CA . GLY A 1 368 ? -16.078 -2.022 -6.238 1.00 94.12 368 GLY A CA 1
ATOM 2967 C C . GLY A 1 368 ? -14.839 -2.904 -6.106 1.00 94.12 368 GLY A C 1
ATOM 2968 O O . GLY A 1 368 ? -14.527 -3.657 -7.025 1.00 94.12 368 GLY A O 1
ATOM 2969 N N . TRP A 1 369 ? -14.157 -2.857 -4.961 1.00 95.38 369 TRP A N 1
ATOM 2970 C CA . TRP A 1 369 ? -13.016 -3.732 -4.694 1.00 95.38 369 TRP A CA 1
ATOM 2971 C C . TRP A 1 369 ? -13.417 -5.207 -4.734 1.00 95.38 369 TRP A C 1
ATOM 2973 O O . TRP A 1 369 ? -12.794 -5.990 -5.454 1.00 95.38 369 TRP A O 1
ATOM 2983 N N . ASP A 1 370 ? -14.484 -5.569 -4.024 1.00 94.25 370 ASP A N 1
ATOM 2984 C CA . ASP A 1 370 ? -14.944 -6.955 -3.938 1.00 94.25 370 ASP A CA 1
ATOM 2985 C C . ASP A 1 370 ? -15.331 -7.507 -5.323 1.00 94.25 370 ASP A C 1
ATOM 2987 O O . ASP A 1 370 ? -14.970 -8.636 -5.667 1.00 94.25 370 ASP A O 1
ATOM 2991 N N . LEU A 1 371 ? -15.957 -6.683 -6.173 1.00 93.75 371 LEU A N 1
ATOM 2992 C CA . LEU A 1 371 ? -16.257 -7.034 -7.565 1.00 93.75 371 LEU A CA 1
ATOM 2993 C C . LEU A 1 371 ? -14.995 -7.277 -8.405 1.00 93.75 371 LEU A C 1
ATOM 2995 O O . LEU A 1 371 ? -14.951 -8.241 -9.169 1.00 93.75 371 LEU A O 1
ATOM 2999 N N . LEU A 1 372 ? -13.949 -6.452 -8.268 1.00 93.88 372 LEU A N 1
ATOM 3000 C CA . LEU A 1 372 ? -12.694 -6.671 -9.003 1.00 93.88 372 LEU A CA 1
ATOM 3001 C C . LEU A 1 372 ? -12.018 -7.974 -8.583 1.00 93.88 372 LEU A C 1
ATOM 3003 O O . LEU A 1 372 ? -11.542 -8.710 -9.448 1.00 93.88 372 LEU A O 1
ATOM 3007 N N . ILE A 1 373 ? -11.998 -8.282 -7.283 1.00 93.31 373 ILE A N 1
ATOM 3008 C CA . ILE A 1 373 ? -11.464 -9.558 -6.793 1.00 93.31 373 ILE A CA 1
ATOM 3009 C C . ILE A 1 373 ? -12.298 -10.721 -7.327 1.00 93.31 373 ILE A C 1
ATOM 3011 O O . ILE A 1 373 ? -11.741 -11.732 -7.748 1.00 93.31 373 ILE A O 1
ATOM 3015 N N . GLN A 1 374 ? -13.618 -10.577 -7.371 1.00 90.12 374 GLN A N 1
ATOM 3016 C CA . GLN A 1 374 ? -14.494 -11.612 -7.901 1.00 90.12 374 GLN A CA 1
ATOM 3017 C C . GLN A 1 374 ? -14.286 -11.856 -9.404 1.00 90.12 374 GLN A C 1
ATOM 3019 O O . GLN A 1 374 ? -14.344 -13.002 -9.849 1.00 90.12 374 GLN A O 1
ATOM 3024 N N . TRP A 1 375 ? -14.039 -10.808 -10.194 1.00 90.69 375 TRP A N 1
ATOM 3025 C CA . TRP A 1 375 ? -13.836 -10.926 -11.642 1.00 90.69 375 TRP A CA 1
ATOM 3026 C C . TRP A 1 375 ? -12.424 -11.371 -12.030 1.00 90.69 375 TRP A C 1
ATOM 3028 O O . TRP A 1 375 ? -12.269 -12.108 -13.003 1.00 90.69 375 TRP A O 1
ATOM 3038 N N . TYR A 1 376 ? -11.400 -10.918 -11.306 1.00 91.06 376 TYR A N 1
ATOM 3039 C CA . TYR A 1 376 ? -10.000 -11.060 -11.723 1.00 91.06 376 TYR A CA 1
ATOM 3040 C C . TYR A 1 376 ? -9.124 -11.832 -10.735 1.00 91.06 376 TYR A C 1
ATOM 3042 O O . TYR A 1 376 ? -8.005 -12.209 -11.086 1.00 91.06 376 TYR A O 1
ATOM 3050 N N . GLY A 1 377 ? -9.612 -12.091 -9.523 1.00 91.50 377 GLY A N 1
ATOM 3051 C CA . GLY A 1 377 ? -8.825 -12.626 -8.418 1.00 91.50 377 GLY A CA 1
ATOM 3052 C C . GLY A 1 377 ? -7.904 -11.578 -7.788 1.00 91.50 377 GLY A C 1
ATOM 3053 O O . GLY A 1 377 ? -7.758 -10.457 -8.280 1.00 91.50 377 GLY A O 1
ATOM 3054 N N . ILE A 1 378 ? -7.246 -11.962 -6.696 1.00 93.12 378 ILE A N 1
ATOM 3055 C CA . ILE A 1 378 ? -6.209 -11.172 -6.025 1.00 93.12 378 ILE A CA 1
ATOM 3056 C C . ILE A 1 378 ? -4.856 -11.872 -6.170 1.00 93.12 378 ILE A C 1
ATOM 3058 O O . ILE A 1 378 ? -4.776 -13.098 -6.161 1.00 93.12 378 ILE A O 1
ATOM 3062 N N . SER A 1 379 ? -3.780 -11.107 -6.329 1.00 92.50 379 SER A N 1
ATOM 3063 C CA . SER A 1 379 ? -2.427 -11.667 -6.325 1.00 92.50 379 SER A CA 1
ATOM 3064 C C . SER A 1 379 ? -2.005 -12.104 -4.911 1.00 92.50 379 SER A C 1
ATOM 3066 O O . SER A 1 379 ? -2.279 -11.384 -3.956 1.00 92.50 379 SER A O 1
ATOM 3068 N N . GLU A 1 380 ? -1.283 -13.227 -4.779 1.00 76.44 380 GLU A N 1
ATOM 3069 C CA . GLU A 1 380 ? -0.967 -13.930 -3.509 1.00 76.44 380 GLU A CA 1
ATOM 3070 C C . GLU A 1 380 ? -0.344 -13.082 -2.389 1.00 76.44 380 GLU A C 1
ATOM 3072 O O . GLU A 1 380 ? -0.450 -13.431 -1.219 1.00 76.44 380 GLU A O 1
ATO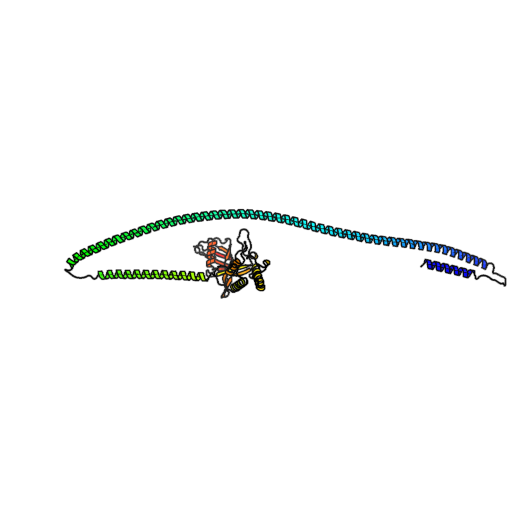M 3077 N N . LYS A 1 381 ? 0.318 -11.971 -2.717 1.00 74.94 381 LYS A N 1
ATOM 3078 C CA . LYS A 1 381 ? 0.954 -11.084 -1.725 1.00 74.94 381 LYS A CA 1
ATOM 3079 C C . LYS A 1 381 ? 0.304 -9.692 -1.666 1.00 74.94 381 LYS A C 1
ATOM 3081 O O . LYS A 1 381 ? 0.805 -8.797 -0.987 1.00 74.94 381 LYS A O 1
ATOM 3086 N N . SER A 1 382 ? -0.764 -9.477 -2.432 1.00 85.75 382 SER A N 1
ATOM 3087 C CA . SER A 1 382 ? -1.524 -8.230 -2.429 1.00 85.75 382 SER A CA 1
ATOM 3088 C C . SER A 1 382 ? -2.591 -8.276 -1.341 1.00 85.75 382 SER A C 1
ATOM 3090 O O . SER A 1 382 ? -3.123 -9.335 -1.027 1.00 85.75 382 SER A O 1
ATOM 3092 N N . MET A 1 383 ? -2.941 -7.115 -0.795 1.00 87.50 383 MET A N 1
ATOM 3093 C CA . MET A 1 383 ? -3.978 -6.992 0.226 1.00 87.50 383 MET A CA 1
ATOM 3094 C C . MET A 1 383 ? -4.977 -5.895 -0.119 1.00 87.50 383 MET A C 1
ATOM 3096 O O . MET A 1 383 ? -4.687 -4.975 -0.895 1.00 87.50 383 MET A O 1
ATOM 3100 N N . ARG A 1 384 ? -6.145 -5.993 0.512 1.00 92.19 384 ARG A N 1
ATOM 3101 C CA . ARG A 1 384 ? -7.148 -4.939 0.517 1.00 92.19 384 ARG A CA 1
ATOM 3102 C C . ARG A 1 384 ? -6.662 -3.772 1.377 1.00 92.19 384 ARG A C 1
ATOM 3104 O O . ARG A 1 384 ? -6.288 -3.960 2.529 1.00 92.19 384 ARG A O 1
ATOM 3111 N N . LEU A 1 385 ? -6.663 -2.571 0.808 1.00 94.25 385 LEU A N 1
ATOM 3112 C CA . LEU A 1 385 ? -6.213 -1.345 1.469 1.00 94.25 385 LEU A CA 1
ATOM 3113 C C . LEU A 1 385 ? -7.419 -0.442 1.749 1.00 94.25 385 LEU A C 1
ATOM 3115 O O . LEU A 1 385 ? -7.687 0.488 0.992 1.00 94.25 385 LEU A O 1
ATOM 3119 N N . SER A 1 386 ? -8.160 -0.760 2.812 1.00 95.31 386 SER A N 1
ATOM 3120 C CA . SER A 1 386 ? -9.388 -0.058 3.213 1.00 95.31 386 SER A CA 1
ATOM 3121 C C . SER A 1 386 ? -9.098 1.267 3.924 1.00 95.31 386 SER A C 1
ATOM 3123 O O . SER A 1 386 ? -8.148 1.355 4.703 1.00 95.31 386 SER A O 1
ATOM 3125 N N . ARG A 1 387 ? -9.922 2.286 3.677 1.00 95.50 387 ARG A N 1
ATOM 3126 C CA . ARG A 1 387 ? -9.874 3.633 4.261 1.00 95.50 387 ARG A CA 1
ATOM 3127 C C . ARG A 1 387 ? -11.280 4.130 4.553 1.00 95.50 387 ARG A C 1
ATOM 3129 O O . ARG A 1 387 ? -12.199 3.850 3.788 1.00 95.50 387 ARG A O 1
ATOM 3136 N N . LYS A 1 388 ? -11.432 4.863 5.655 1.00 95.25 388 LYS A N 1
ATOM 3137 C CA . LYS A 1 388 ? -12.728 5.372 6.109 1.00 95.25 388 LYS A CA 1
ATOM 3138 C C . LYS A 1 388 ? -13.003 6.751 5.514 1.00 95.25 388 LYS A C 1
ATOM 3140 O O . LYS A 1 388 ? -12.098 7.582 5.403 1.00 95.25 388 LYS A O 1
ATOM 3145 N N . VAL A 1 389 ? -14.257 7.009 5.160 1.00 94.56 389 VAL A N 1
ATOM 3146 C CA . VAL A 1 389 ? -14.743 8.365 4.906 1.00 94.56 389 VAL A CA 1
ATOM 3147 C C . VAL A 1 389 ? -14.925 9.081 6.238 1.00 94.56 389 VAL A C 1
ATOM 3149 O O . VAL A 1 389 ? -15.719 8.674 7.084 1.00 94.56 389 VAL A O 1
ATOM 3152 N N . ILE A 1 390 ? -14.216 10.187 6.395 1.00 92.56 390 ILE A N 1
ATOM 3153 C CA . ILE A 1 390 ? -14.258 11.055 7.565 1.00 92.56 390 ILE A CA 1
ATOM 3154 C C . ILE A 1 390 ? -14.935 12.382 7.239 1.00 92.56 390 ILE A C 1
ATOM 3156 O O . ILE A 1 390 ? -14.987 12.804 6.077 1.00 92.56 390 ILE A O 1
ATOM 3160 N N . LYS A 1 391 ? -15.436 13.071 8.267 1.00 87.81 391 LYS A N 1
ATOM 3161 C CA . LYS A 1 391 ? -15.991 14.415 8.125 1.00 87.81 391 LYS A CA 1
ATOM 3162 C C . LYS A 1 391 ? -15.022 15.425 8.722 1.00 87.81 391 LYS A C 1
ATOM 3164 O O . LYS A 1 391 ? -15.020 15.667 9.919 1.00 87.81 391 LYS A O 1
ATOM 3169 N N . VAL A 1 392 ? -14.262 16.097 7.868 1.00 78.38 392 VAL A N 1
ATOM 3170 C CA . VAL A 1 392 ? -13.382 17.174 8.325 1.00 78.38 392 VAL A CA 1
ATOM 3171 C C . VAL A 1 392 ? -14.177 18.472 8.400 1.00 78.38 392 VAL A C 1
ATOM 3173 O O . VAL A 1 392 ? -14.784 18.917 7.417 1.00 78.38 392 VAL A O 1
ATOM 3176 N N . GLN A 1 393 ? -14.182 19.099 9.572 1.00 69.81 393 GLN A N 1
ATOM 3177 C CA . GLN A 1 393 ? -14.757 20.424 9.757 1.00 69.81 393 GLN A CA 1
ATOM 3178 C C . GLN A 1 393 ? -13.790 21.468 9.183 1.00 69.81 393 GLN A C 1
ATOM 3180 O O . GLN A 1 393 ? -12.703 21.706 9.704 1.00 69.81 393 GLN A O 1
ATOM 3185 N N . LYS A 1 394 ? -14.148 22.061 8.037 1.00 60.19 394 LYS A N 1
ATOM 3186 C CA . LYS A 1 394 ? -13.380 23.147 7.418 1.00 60.19 394 LYS A CA 1
ATOM 3187 C C . LYS A 1 394 ? -14.333 24.285 7.042 1.00 60.19 394 LYS A C 1
ATOM 3189 O O . LYS A 1 394 ? -15.297 24.075 6.319 1.00 60.19 394 LYS A O 1
ATOM 3194 N N . HIS A 1 395 ? -14.095 25.495 7.554 1.00 53.66 395 HIS A N 1
ATOM 3195 C CA . HIS A 1 395 ? -14.855 26.715 7.217 1.00 53.66 395 HIS A CA 1
ATOM 3196 C C . HIS A 1 395 ? -16.407 26.596 7.278 1.00 53.66 395 HIS A C 1
ATOM 3198 O O . HIS A 1 395 ? -17.096 27.015 6.356 1.00 53.66 395 HIS A O 1
ATOM 3204 N N . ALA A 1 396 ? -16.968 26.088 8.385 1.00 55.16 396 ALA A N 1
ATOM 3205 C CA . ALA A 1 396 ? -18.418 26.022 8.717 1.00 55.16 396 ALA A CA 1
ATOM 3206 C C . ALA A 1 396 ? -19.229 24.981 7.951 1.00 55.16 396 ALA A C 1
ATOM 3208 O O . ALA A 1 396 ? -20.374 24.720 8.313 1.00 55.16 396 ALA A O 1
ATOM 3209 N N . ILE A 1 397 ? -18.641 24.357 6.937 1.00 62.97 397 ILE A N 1
ATOM 3210 C CA . ILE A 1 397 ? -19.286 23.318 6.150 1.00 62.97 397 ILE A CA 1
ATOM 3211 C C . ILE A 1 397 ? -18.408 22.080 6.287 1.00 62.97 397 ILE A C 1
ATOM 3213 O O . ILE A 1 397 ? -17.299 22.029 5.764 1.00 62.97 397 ILE A O 1
ATOM 3217 N N . GLY A 1 398 ? -18.878 21.079 7.033 1.00 71.88 398 GLY A N 1
ATOM 3218 C CA . GLY A 1 398 ? -18.158 19.811 7.137 1.00 71.88 398 GLY A CA 1
ATOM 3219 C C . GLY A 1 398 ? -18.017 19.175 5.755 1.00 71.88 398 GLY A C 1
ATOM 3220 O O . GLY A 1 398 ? -19.023 18.943 5.082 1.00 71.88 398 GLY A O 1
ATOM 3221 N N . LYS A 1 399 ? -16.782 18.899 5.332 1.00 83.31 399 LYS A N 1
ATOM 3222 C CA . LYS A 1 399 ? -16.485 18.238 4.062 1.00 83.31 399 LYS A CA 1
ATOM 3223 C C . LYS A 1 399 ? -16.185 16.768 4.329 1.00 83.31 399 LYS A C 1
ATOM 3225 O O . LYS A 1 399 ? -15.328 16.444 5.146 1.00 83.31 399 LYS A O 1
ATOM 3230 N N . LEU A 1 400 ? -16.882 15.889 3.615 1.00 90.62 400 LEU A N 1
ATOM 3231 C CA . LEU A 1 400 ? -16.550 14.469 3.605 1.00 90.62 400 LEU A CA 1
ATOM 3232 C C . LEU A 1 400 ? -15.333 14.235 2.713 1.00 90.62 400 LEU A C 1
ATOM 3234 O O . LEU A 1 400 ? -15.250 14.775 1.605 1.00 90.62 400 LEU A O 1
ATOM 3238 N N . MET A 1 401 ? -14.395 13.440 3.206 1.00 91.44 401 MET A N 1
ATOM 3239 C CA . MET A 1 401 ? -13.229 12.987 2.456 1.00 91.44 401 MET A CA 1
ATOM 3240 C C . MET A 1 401 ? -12.808 11.601 2.929 1.00 91.44 401 MET A C 1
ATOM 3242 O O . MET A 1 401 ? -13.156 11.192 4.028 1.00 91.44 401 MET A O 1
ATOM 3246 N N . ILE A 1 402 ? -12.051 10.882 2.111 1.00 94.12 402 ILE A N 1
ATOM 3247 C CA . ILE A 1 402 ? -11.491 9.585 2.493 1.00 94.12 402 ILE A CA 1
ATOM 3248 C C . ILE A 1 402 ? -10.139 9.837 3.160 1.00 94.12 402 ILE A C 1
ATOM 3250 O O . ILE A 1 402 ? -9.252 10.444 2.555 1.00 94.12 402 ILE A O 1
ATOM 3254 N N . GLU A 1 403 ? -9.970 9.390 4.401 1.00 93.56 403 GLU A N 1
ATOM 3255 C CA . GLU A 1 403 ? -8.696 9.523 5.105 1.00 93.56 403 GLU A CA 1
ATOM 3256 C C . GLU A 1 403 ? -7.750 8.408 4.682 1.00 93.56 403 GLU A C 1
ATOM 3258 O O . GLU A 1 403 ? -7.866 7.281 5.149 1.00 93.56 403 GLU A O 1
ATOM 3263 N N . VAL A 1 404 ? -6.818 8.707 3.774 1.00 93.50 404 VAL A N 1
ATOM 3264 C CA . VAL A 1 404 ? -5.820 7.725 3.312 1.00 93.50 404 VAL A CA 1
ATOM 3265 C C . VAL A 1 404 ? -4.655 7.585 4.292 1.00 93.50 404 VAL A C 1
ATOM 3267 O O . VAL A 1 404 ? -4.146 6.478 4.488 1.00 93.50 404 VAL A O 1
ATOM 3270 N N . TYR A 1 405 ? -4.262 8.688 4.921 1.00 91.44 405 TYR A N 1
ATOM 3271 C CA . TYR A 1 405 ? -3.218 8.730 5.936 1.00 91.44 405 TYR A CA 1
ATOM 3272 C C . TYR A 1 405 ? -3.787 9.394 7.196 1.00 91.44 405 TYR A C 1
ATOM 3274 O O . TYR A 1 405 ? -4.069 10.603 7.160 1.00 91.44 405 TYR A O 1
ATOM 3282 N N . PRO A 1 406 ? -3.987 8.620 8.280 1.00 91.12 406 PRO A N 1
ATOM 3283 C CA . PRO A 1 406 ? -4.202 9.172 9.613 1.00 91.12 406 PRO A CA 1
ATOM 3284 C C . PRO A 1 406 ? -3.050 10.102 10.007 1.00 91.12 406 PRO A C 1
ATOM 3286 O O . PRO A 1 406 ? -1.961 10.039 9.430 1.00 91.12 406 PRO A O 1
ATOM 3289 N N . VAL A 1 407 ? -3.294 10.978 10.973 1.00 90.31 407 VAL A N 1
ATOM 3290 C CA . VAL A 1 407 ? -2.277 11.901 11.486 1.00 90.31 407 VAL A CA 1
ATOM 3291 C C . VAL A 1 407 ? -1.367 11.138 12.440 1.00 90.31 407 VAL A C 1
ATOM 3293 O O . VAL A 1 407 ? -1.852 10.481 13.357 1.00 90.31 407 VAL A O 1
ATOM 3296 N N . THR A 1 408 ? -0.052 11.211 12.244 1.00 91.88 408 THR A N 1
ATOM 3297 C CA . THR A 1 408 ? 0.911 10.658 13.201 1.00 91.88 408 THR A CA 1
ATOM 3298 C C . THR A 1 408 ? 1.315 11.752 14.177 1.00 91.88 408 THR A C 1
ATOM 3300 O O . THR A 1 408 ? 1.861 12.765 13.764 1.00 91.88 408 THR A O 1
ATOM 3303 N N . VAL A 1 409 ? 1.102 11.549 15.470 1.00 92.38 409 VAL A N 1
ATOM 3304 C CA . VAL A 1 409 ? 1.474 12.488 16.536 1.00 92.38 409 VAL A CA 1
ATOM 3305 C C . VAL A 1 409 ? 2.545 11.897 17.441 1.00 92.38 409 VAL A C 1
ATOM 3307 O O . VAL A 1 409 ? 2.740 10.679 17.497 1.00 92.38 409 VAL A O 1
ATOM 3310 N N . LEU A 1 410 ? 3.237 12.767 18.167 1.00 92.75 410 LEU A N 1
ATOM 3311 C CA . LEU A 1 410 ? 4.162 12.410 19.230 1.00 92.75 410 LEU A CA 1
ATOM 3312 C C . LEU A 1 410 ? 3.458 12.587 20.577 1.00 92.75 410 LEU A C 1
ATOM 3314 O O . LEU A 1 410 ? 3.100 13.699 20.940 1.00 92.75 410 LEU A O 1
ATOM 3318 N N . VAL A 1 411 ? 3.257 11.516 21.333 1.00 93.31 411 VAL A N 1
ATOM 3319 C CA . VAL A 1 411 ? 2.579 11.572 22.631 1.00 93.31 411 VAL A CA 1
ATOM 3320 C C . VAL A 1 411 ? 3.605 11.547 23.755 1.00 93.31 411 VAL A C 1
ATOM 3322 O O . VAL A 1 411 ? 4.462 10.664 23.799 1.00 93.31 411 VAL A O 1
ATOM 3325 N N . GLN A 1 412 ? 3.497 12.505 24.673 1.00 90.81 412 GLN A N 1
ATOM 3326 C CA . GLN A 1 412 ? 4.267 12.594 25.908 1.00 90.81 412 GLN A CA 1
ATOM 3327 C C . GLN A 1 412 ? 3.333 12.425 27.109 1.00 90.81 412 GLN A C 1
ATOM 3329 O O . GLN A 1 412 ? 2.343 13.140 27.236 1.00 90.81 412 GLN A O 1
ATOM 3334 N N . LEU A 1 413 ? 3.660 11.502 28.008 1.00 88.94 413 LEU A N 1
ATOM 3335 C CA . LEU A 1 413 ? 2.957 11.335 29.278 1.00 88.94 413 LEU A CA 1
ATOM 3336 C C . LEU A 1 413 ? 3.634 12.191 30.350 1.00 88.94 413 LEU A C 1
ATOM 3338 O O . LEU A 1 413 ? 4.851 12.120 30.499 1.00 88.94 413 LEU A O 1
ATOM 3342 N N . ILE A 1 414 ? 2.874 12.987 31.102 1.00 86.44 414 ILE A N 1
ATOM 3343 C CA . ILE A 1 414 ? 3.426 13.809 32.187 1.00 86.44 414 ILE A CA 1
ATOM 3344 C C . ILE A 1 414 ? 2.710 13.514 33.503 1.00 86.44 414 ILE A C 1
ATOM 3346 O O . ILE A 1 414 ? 1.479 13.520 33.582 1.00 86.44 414 ILE A O 1
ATOM 3350 N N . PHE A 1 415 ? 3.522 13.319 34.545 1.00 80.25 415 PHE A N 1
ATOM 3351 C CA . PHE A 1 415 ? 3.101 13.259 35.941 1.00 80.25 415 PHE A CA 1
ATOM 3352 C C . PHE A 1 415 ? 3.724 14.419 36.734 1.00 80.25 415 PHE A C 1
ATOM 3354 O O . PHE A 1 415 ? 4.844 14.828 36.413 1.00 80.25 415 PHE A O 1
ATOM 3361 N N . PRO A 1 416 ? 3.096 14.868 37.839 1.00 67.56 416 PRO A N 1
ATOM 3362 C CA . PRO A 1 416 ? 3.629 15.942 38.688 1.00 67.56 416 PRO A CA 1
ATOM 3363 C C . PRO A 1 416 ? 5.038 15.705 39.262 1.00 67.56 416 PRO A C 1
ATOM 3365 O O . PRO A 1 416 ? 5.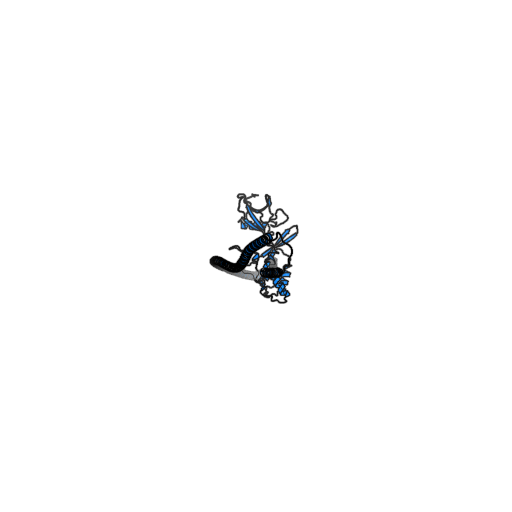670 16.641 39.739 1.00 67.56 416 PRO A O 1
ATOM 3368 N N . GLU A 1 417 ? 5.532 14.464 39.246 1.00 61.31 417 GLU A N 1
ATOM 3369 C CA . GLU A 1 417 ? 6.806 14.053 39.858 1.00 61.31 417 GLU A CA 1
ATOM 3370 C C . GLU A 1 417 ? 7.833 13.507 38.844 1.00 61.31 417 GLU A C 1
ATOM 3372 O O . GLU A 1 417 ? 8.954 13.186 39.233 1.00 61.31 417 GLU A O 1
ATOM 3377 N N . SER A 1 418 ? 7.489 13.417 37.550 1.00 62.53 418 SER A N 1
ATOM 3378 C CA . SER A 1 418 ? 8.406 12.958 36.492 1.00 62.53 418 SER A CA 1
ATOM 3379 C C . SER A 1 418 ? 8.115 13.669 35.157 1.00 62.53 418 SER A C 1
ATOM 3381 O O . SER A 1 418 ? 7.279 13.204 34.376 1.00 62.53 418 SER A O 1
ATOM 3383 N N . PRO A 1 419 ? 8.773 14.807 34.877 1.00 58.00 419 PRO A N 1
ATOM 3384 C CA . PRO A 1 419 ? 8.528 15.571 33.652 1.00 58.00 419 PRO A CA 1
ATOM 3385 C C . PRO A 1 419 ? 9.123 14.929 32.385 1.00 58.00 419 PRO A C 1
ATOM 3387 O O . PRO A 1 419 ? 8.690 15.268 31.285 1.00 58.00 419 PRO A O 1
ATOM 3390 N N . ASP A 1 420 ? 10.073 13.999 32.526 1.00 56.03 420 ASP A N 1
ATOM 3391 C CA . ASP A 1 420 ? 10.700 13.288 31.406 1.00 56.03 420 ASP A CA 1
ATOM 3392 C C . ASP A 1 420 ? 10.220 11.836 31.356 1.00 56.03 420 ASP A C 1
ATOM 3394 O O . ASP A 1 420 ? 10.677 10.978 32.112 1.00 56.03 420 ASP A O 1
ATOM 3398 N N . VAL A 1 421 ? 9.278 11.574 30.454 1.00 63.97 421 VAL A N 1
ATOM 3399 C CA . VAL A 1 421 ? 8.861 10.226 30.060 1.00 63.97 421 VAL A CA 1
ATOM 3400 C C . VAL A 1 421 ? 9.088 10.094 28.560 1.00 63.97 421 VAL A C 1
ATOM 3402 O O . VAL A 1 421 ? 8.910 11.061 27.811 1.00 63.97 421 VAL A O 1
ATOM 3405 N N . ASP A 1 422 ? 9.483 8.894 28.135 1.00 70.44 422 ASP A N 1
ATOM 3406 C CA . ASP A 1 422 ? 9.650 8.539 26.730 1.00 70.44 422 ASP A CA 1
ATOM 3407 C C . ASP A 1 422 ? 8.435 8.961 25.894 1.00 70.44 422 ASP A C 1
ATOM 3409 O O . ASP A 1 422 ? 7.273 8.800 26.281 1.00 70.44 422 ASP A O 1
ATOM 3413 N N . ARG A 1 423 ? 8.726 9.516 24.720 1.00 87.25 423 ARG A N 1
ATOM 3414 C CA . ARG A 1 423 ? 7.726 9.939 23.743 1.00 87.25 423 ARG A CA 1
ATOM 3415 C C . ARG A 1 423 ? 7.409 8.784 22.804 1.00 87.25 423 ARG A C 1
ATOM 3417 O O . ARG A 1 423 ? 8.321 8.116 22.318 1.00 87.25 423 ARG A O 1
ATOM 3424 N N . ILE A 1 424 ? 6.130 8.583 22.501 1.00 90.69 424 ILE A N 1
ATOM 3425 C CA . ILE A 1 424 ? 5.683 7.533 21.578 1.00 90.69 424 ILE A CA 1
ATOM 3426 C C . ILE A 1 424 ? 5.050 8.133 20.326 1.00 90.69 424 ILE A C 1
ATOM 3428 O O . ILE A 1 424 ? 4.407 9.176 20.387 1.00 90.69 424 ILE A O 1
ATOM 3432 N N . HIS A 1 425 ? 5.202 7.464 19.185 1.00 91.50 425 HIS A N 1
ATOM 3433 C CA . HIS A 1 425 ? 4.418 7.792 17.997 1.00 91.50 425 HIS A CA 1
ATOM 3434 C C . HIS A 1 425 ? 3.052 7.111 18.076 1.00 91.50 425 HIS A C 1
ATOM 3436 O O . HIS A 1 425 ? 2.977 5.908 18.332 1.00 91.50 425 HIS A O 1
ATOM 3442 N N . TYR A 1 426 ? 1.990 7.867 17.819 1.00 93.19 426 TYR A N 1
ATOM 3443 C CA . TYR A 1 426 ? 0.619 7.368 17.807 1.00 93.19 426 TYR A CA 1
ATOM 3444 C C . TYR A 1 426 ? -0.119 7.889 16.571 1.00 93.19 426 TYR A C 1
ATOM 3446 O O . TYR A 1 426 ? 0.073 9.035 16.177 1.00 93.19 426 TYR A O 1
ATOM 3454 N N . GLU A 1 427 ? -0.928 7.048 15.931 1.00 92.25 427 GLU A N 1
ATOM 3455 C CA . GLU A 1 427 ? -1.746 7.445 14.781 1.00 92.25 427 GLU A CA 1
ATOM 3456 C C . GLU A 1 427 ? -3.166 7.765 15.258 1.00 92.25 427 GLU A C 1
ATOM 3458 O O . GLU A 1 427 ? -3.800 6.938 15.911 1.00 92.25 427 GLU A O 1
ATOM 3463 N N . VAL A 1 428 ? -3.661 8.956 14.920 1.00 92.56 428 VAL A N 1
ATOM 3464 C CA . VAL A 1 428 ? -5.014 9.431 15.241 1.00 92.56 428 VAL A CA 1
ATOM 3465 C C . VAL A 1 428 ? -5.774 9.758 13.961 1.00 92.56 428 VAL A C 1
ATOM 3467 O O . VAL A 1 428 ? -5.211 10.319 13.015 1.00 92.56 428 VAL A O 1
ATOM 3470 N N . SER A 1 429 ? -7.062 9.416 13.912 1.00 92.44 429 SER A N 1
ATOM 3471 C CA . SER A 1 429 ? -7.930 9.853 12.817 1.00 92.44 429 SER A CA 1
ATOM 3472 C C . SER A 1 429 ? -8.361 11.298 13.055 1.00 92.44 429 SER A C 1
ATOM 3474 O O . SER A 1 429 ? -8.607 11.717 14.186 1.00 92.44 429 SER A O 1
ATOM 3476 N N . ARG A 1 430 ? -8.492 12.087 11.984 1.00 90.19 430 ARG A N 1
ATOM 3477 C CA . ARG A 1 430 ? -8.962 13.482 12.099 1.00 90.19 430 ARG A CA 1
ATOM 3478 C C . ARG A 1 430 ? -10.408 13.600 12.588 1.00 90.19 430 ARG A C 1
ATOM 3480 O O . ARG A 1 430 ? -10.790 14.673 13.047 1.00 90.19 430 ARG A O 1
ATOM 3487 N N . ASP A 1 431 ? -11.203 12.539 12.443 1.00 90.69 431 ASP A N 1
ATOM 3488 C CA . ASP A 1 431 ? -12.609 12.465 12.880 1.00 90.69 431 ASP A CA 1
ATOM 3489 C C . ASP A 1 431 ? -12.747 11.952 14.316 1.00 90.69 431 ASP A C 1
ATOM 3491 O O . ASP A 1 431 ? -13.850 11.985 14.862 1.00 90.69 431 ASP A O 1
ATOM 3495 N N . ASP A 1 432 ? -11.658 11.460 14.917 1.00 91.38 432 ASP A N 1
ATOM 3496 C CA . ASP A 1 432 ? -11.683 10.965 16.289 1.00 91.38 432 ASP A CA 1
ATOM 3497 C C . ASP A 1 432 ? -11.901 12.137 17.241 1.00 91.38 432 ASP A C 1
ATOM 3499 O O . ASP A 1 432 ? -11.349 13.225 17.051 1.00 91.38 432 ASP A O 1
ATOM 3503 N N . THR A 1 433 ? -12.717 11.924 18.271 1.00 90.94 433 THR A N 1
ATOM 3504 C CA . THR A 1 433 ? -12.891 12.917 19.330 1.00 90.94 433 THR A CA 1
ATOM 3505 C C . THR A 1 433 ? -11.704 12.884 20.281 1.00 90.94 433 THR A C 1
ATOM 3507 O O . THR A 1 433 ? -11.102 11.834 20.519 1.00 90.94 433 THR A O 1
ATOM 3510 N N . VAL A 1 434 ? -11.394 14.030 20.880 1.00 91.75 434 VAL A N 1
ATOM 3511 C CA . VAL A 1 434 ? -10.349 14.143 21.904 1.00 91.75 434 VAL A CA 1
ATOM 3512 C C . VAL A 1 434 ? -10.624 13.183 23.066 1.00 91.75 434 VAL A C 1
ATOM 3514 O O . VAL A 1 434 ? -9.705 12.502 23.512 1.00 91.75 434 VAL A O 1
ATOM 3517 N N . ALA A 1 435 ? -11.886 13.046 23.496 1.00 92.62 435 ALA A N 1
ATOM 3518 C CA . ALA A 1 435 ? -12.285 12.073 24.518 1.00 92.62 435 ALA A CA 1
ATOM 3519 C C . ALA A 1 435 ? -11.884 10.630 24.160 1.00 92.62 435 ALA A C 1
ATOM 3521 O O . ALA A 1 435 ? -11.310 9.916 24.983 1.00 92.62 435 ALA A O 1
ATOM 3522 N N . PHE A 1 436 ? -12.145 10.210 22.917 1.00 93.56 436 PHE A N 1
ATOM 3523 C CA . PHE A 1 436 ? -11.804 8.869 22.441 1.00 93.56 436 PHE A CA 1
ATOM 3524 C C . PHE A 1 436 ? -10.286 8.656 22.385 1.00 93.56 436 PHE A C 1
ATOM 3526 O O . PHE A 1 436 ? -9.785 7.607 22.793 1.00 93.56 436 PHE A O 1
ATOM 3533 N N . VAL A 1 437 ? -9.537 9.665 21.930 1.00 93.81 437 VAL A N 1
ATOM 3534 C CA . VAL A 1 437 ? -8.070 9.612 21.918 1.00 93.81 437 VAL A CA 1
ATOM 3535 C C . VAL A 1 437 ? -7.514 9.524 23.340 1.00 93.81 437 VAL A C 1
ATOM 3537 O O . VAL A 1 437 ? -6.640 8.698 23.586 1.00 93.81 437 VAL A O 1
ATOM 3540 N N . ILE A 1 438 ? -8.037 10.301 24.295 1.00 93.50 438 ILE A N 1
ATOM 3541 C CA . ILE A 1 438 ? -7.657 10.206 25.714 1.00 93.50 438 ILE A CA 1
ATOM 3542 C C . ILE A 1 438 ? -7.875 8.784 26.231 1.00 93.50 438 ILE A C 1
ATOM 3544 O O . ILE A 1 438 ? -6.961 8.205 26.816 1.00 93.50 438 ILE A O 1
ATOM 3548 N N . GLU A 1 439 ? -9.050 8.199 25.994 1.00 94.12 439 GLU A N 1
ATOM 3549 C CA . GLU A 1 439 ? -9.363 6.830 26.415 1.00 94.12 439 GLU A CA 1
ATOM 3550 C C . GLU A 1 439 ? -8.342 5.823 25.860 1.00 94.12 439 GLU A C 1
ATOM 3552 O O . GLU A 1 439 ? -7.778 5.024 26.613 1.00 94.12 439 GLU A O 1
ATOM 3557 N N . LYS A 1 440 ? -8.024 5.913 24.562 1.00 94.00 440 LYS A N 1
ATOM 3558 C CA . LYS A 1 440 ? -7.064 5.011 23.911 1.00 94.00 440 LYS A CA 1
ATOM 3559 C C . LYS A 1 440 ? -5.631 5.211 24.380 1.00 94.00 440 LYS A C 1
ATOM 3561 O O . LYS A 1 440 ? -4.906 4.231 24.551 1.00 94.00 440 LYS A O 1
ATOM 3566 N N . LEU A 1 441 ? -5.216 6.450 24.624 1.00 92.62 441 LEU A N 1
ATOM 3567 C CA . LEU A 1 441 ? -3.892 6.733 25.170 1.00 92.62 441 LEU A CA 1
ATOM 3568 C C . LEU A 1 441 ? -3.763 6.240 26.610 1.00 92.62 441 LEU A C 1
ATOM 3570 O O . LEU A 1 441 ? -2.716 5.707 26.965 1.00 92.62 441 LEU A O 1
ATOM 3574 N N . ARG A 1 442 ? -4.818 6.351 27.425 1.00 91.69 442 ARG A N 1
ATOM 3575 C CA . ARG A 1 442 ? -4.833 5.799 28.788 1.00 91.69 442 ARG A CA 1
ATOM 3576 C C . ARG A 1 442 ? -4.694 4.283 28.781 1.00 91.69 442 ARG A C 1
ATOM 3578 O O . ARG A 1 442 ? -3.916 3.758 29.570 1.00 91.69 442 ARG A O 1
ATOM 3585 N N . GLU A 1 443 ? -5.393 3.600 27.878 1.00 91.25 443 GLU A N 1
ATOM 3586 C CA . GLU A 1 443 ? -5.263 2.153 27.679 1.00 91.25 443 GLU A CA 1
ATOM 3587 C C . GLU A 1 443 ? -3.828 1.779 27.266 1.00 91.25 443 GLU A C 1
ATOM 3589 O O . GLU A 1 443 ? -3.190 0.943 27.907 1.00 91.25 443 GLU A O 1
ATOM 3594 N N . LEU A 1 444 ? -3.288 2.457 26.248 1.00 90.12 444 LEU A N 1
ATOM 3595 C CA . LEU A 1 444 ? -1.956 2.190 25.698 1.00 90.12 444 LEU A CA 1
ATOM 3596 C C . LEU A 1 444 ? -0.827 2.449 26.708 1.00 90.12 444 LEU A C 1
ATOM 3598 O O . LEU A 1 444 ? 0.132 1.682 26.780 1.00 90.12 444 LEU A O 1
ATOM 3602 N N . LEU A 1 445 ? -0.946 3.526 27.485 1.00 88.56 445 LEU A N 1
ATOM 3603 C CA . LEU A 1 445 ? 0.040 3.964 28.476 1.00 88.56 445 LEU A CA 1
ATOM 3604 C C . LEU A 1 445 ? -0.241 3.419 29.886 1.00 88.56 445 LEU A C 1
ATOM 3606 O O . LEU A 1 445 ? 0.451 3.793 30.831 1.00 88.56 445 LEU A O 1
ATOM 3610 N N . GLN A 1 446 ? -1.239 2.540 30.034 1.00 87.69 446 GLN A N 1
ATOM 3611 C CA . GLN A 1 446 ? -1.621 1.891 31.296 1.00 87.69 446 GLN A CA 1
ATOM 3612 C C . GLN A 1 446 ? -1.944 2.887 32.429 1.00 87.69 446 GLN A C 1
ATOM 3614 O O . GLN A 1 446 ? -1.631 2.665 33.601 1.00 87.69 446 GLN A O 1
ATOM 3619 N N . VAL A 1 447 ? -2.599 4.000 32.091 1.00 85.62 447 VAL A N 1
ATOM 3620 C CA . VAL A 1 447 ? -3.061 5.008 33.056 1.00 85.62 447 VAL A CA 1
ATOM 3621 C C . VAL A 1 447 ? -4.388 4.558 33.674 1.00 85.62 447 VAL A C 1
ATOM 3623 O O . VAL A 1 447 ? -5.355 4.288 32.966 1.00 85.62 447 VAL A O 1
ATOM 3626 N N . SER A 1 448 ? -4.462 4.522 35.009 1.00 83.75 448 SER A N 1
ATOM 3627 C CA . SER A 1 448 ? -5.667 4.108 35.747 1.00 83.75 448 SER A CA 1
ATOM 3628 C C . SER A 1 448 ? -6.916 4.909 35.359 1.00 83.75 448 SER A C 1
ATOM 3630 O O . SER A 1 448 ? -6.866 6.138 35.256 1.00 83.75 448 SER A O 1
ATOM 3632 N N . ALA A 1 449 ? -8.058 4.218 35.236 1.00 80.56 449 ALA A N 1
ATOM 3633 C CA . ALA A 1 449 ? -9.378 4.799 34.963 1.00 80.56 449 ALA A CA 1
ATOM 3634 C C . ALA A 1 449 ? -9.821 5.840 36.019 1.00 80.56 449 ALA A C 1
ATOM 3636 O O . ALA A 1 449 ? -10.581 6.756 35.712 1.00 80.56 449 ALA A O 1
ATOM 3637 N N . VAL A 1 450 ? -9.306 5.726 37.247 1.00 82.31 450 VAL A N 1
ATOM 3638 C CA . VAL A 1 450 ? -9.642 6.608 38.380 1.00 82.31 450 VAL A CA 1
ATOM 3639 C C . VAL A 1 450 ? -8.965 7.980 38.273 1.00 82.31 450 VAL A C 1
ATOM 3641 O O . VAL A 1 450 ? -9.443 8.947 38.856 1.00 82.31 450 VAL A O 1
ATOM 3644 N N . ASN A 1 451 ? -7.863 8.085 37.527 1.00 84.31 451 ASN A N 1
ATOM 3645 C CA . ASN A 1 451 ? -7.132 9.342 37.406 1.00 84.31 451 ASN A CA 1
ATOM 3646 C C . ASN A 1 451 ? -7.789 10.249 36.360 1.00 84.31 451 ASN A C 1
ATOM 3648 O O . ASN A 1 451 ? -8.018 9.824 35.229 1.00 84.31 451 ASN A O 1
ATOM 3652 N N . GLU A 1 452 ? -8.044 11.507 36.711 1.00 88.31 452 GLU A N 1
ATOM 3653 C CA . GLU A 1 452 ? -8.434 12.524 35.731 1.00 88.31 452 GLU A CA 1
ATOM 3654 C C . GLU A 1 452 ? -7.254 12.833 34.801 1.00 88.31 452 GLU A C 1
ATOM 3656 O O . GLU A 1 452 ? -6.094 12.855 35.229 1.00 88.31 452 GLU A O 1
ATOM 3661 N N . THR A 1 453 ? -7.546 13.070 33.524 1.00 91.19 453 THR A N 1
ATOM 3662 C CA . THR A 1 453 ? -6.527 13.312 32.500 1.00 91.19 453 THR A CA 1
ATOM 3663 C C . THR A 1 453 ? -6.920 14.456 31.587 1.00 91.19 453 THR A C 1
ATOM 3665 O O . THR A 1 453 ? -8.075 14.536 31.180 1.00 91.19 453 THR A O 1
ATOM 3668 N N . HIS A 1 454 ? -5.946 15.270 31.197 1.00 92.75 454 HIS A N 1
ATOM 3669 C CA . HIS A 1 454 ? -6.103 16.297 30.174 1.00 92.75 454 HIS A CA 1
ATOM 3670 C C . HIS A 1 454 ? -5.182 16.018 28.993 1.00 92.75 454 HIS A C 1
ATOM 3672 O O . HIS A 1 454 ? -4.061 15.536 29.166 1.00 92.75 454 HIS A O 1
ATOM 3678 N N . LEU A 1 455 ? -5.650 16.347 27.790 1.00 93.00 455 LEU A N 1
ATOM 3679 C CA . LEU A 1 455 ? -4.839 16.283 26.583 1.00 93.00 455 LEU A CA 1
ATOM 3680 C C . LEU A 1 455 ? -4.506 17.695 26.120 1.00 93.00 455 LEU A C 1
ATOM 3682 O O . LEU A 1 455 ? -5.392 18.503 25.841 1.00 93.00 455 LEU A O 1
ATOM 3686 N N . TRP A 1 456 ? -3.216 17.978 26.019 1.00 92.50 456 TRP A N 1
ATOM 3687 C CA . TRP A 1 456 ? -2.718 19.264 25.559 1.00 92.50 456 TRP A CA 1
ATOM 3688 C C . TRP A 1 456 ? -2.052 19.106 24.203 1.00 92.50 456 TRP A C 1
ATOM 3690 O O . TRP A 1 456 ? -1.244 18.203 24.008 1.00 92.50 456 TRP A O 1
ATOM 3700 N N . LEU A 1 457 ? -2.331 20.022 23.286 1.00 91.62 457 LEU A N 1
ATOM 3701 C CA . LEU A 1 457 ? -1.552 20.190 22.070 1.00 91.62 457 LEU A CA 1
ATOM 3702 C C . LEU A 1 457 ? -0.398 21.152 22.354 1.00 91.62 457 LEU A C 1
ATOM 3704 O O . LEU A 1 457 ? -0.615 22.292 22.773 1.00 91.62 457 LEU A O 1
ATOM 3708 N N . GLN A 1 458 ? 0.831 20.697 22.136 1.00 89.00 458 GLN A N 1
ATOM 3709 C CA . GLN A 1 458 ? 2.017 21.537 22.193 1.00 89.00 458 GLN A CA 1
ATOM 3710 C C . GLN A 1 458 ? 2.361 22.026 20.785 1.00 89.00 458 GLN A C 1
ATOM 3712 O O . GLN A 1 458 ? 2.807 21.255 19.938 1.00 89.00 458 GLN A O 1
ATOM 3717 N N . HIS A 1 459 ? 2.210 23.332 20.573 1.00 77.06 459 HIS A N 1
ATOM 3718 C CA . HIS A 1 459 ? 2.609 24.012 19.349 1.00 77.06 459 HIS A CA 1
ATOM 3719 C C . HIS A 1 459 ? 3.668 25.064 19.687 1.00 77.06 459 HIS A C 1
ATOM 3721 O O . HIS A 1 459 ? 3.368 26.092 20.305 1.00 77.06 459 HIS A O 1
ATOM 3727 N N . LEU A 1 460 ? 4.919 24.806 19.291 1.00 72.81 460 LEU A N 1
ATOM 3728 C CA . LEU A 1 460 ? 6.081 25.618 19.676 1.00 72.81 460 LEU A CA 1
ATOM 3729 C C . LEU A 1 460 ? 6.172 25.748 21.218 1.00 72.81 460 LEU A C 1
ATOM 3731 O O . LEU A 1 460 ? 6.148 24.740 21.927 1.00 72.81 460 LEU A O 1
ATOM 3735 N N . ASP A 1 461 ? 6.234 26.978 21.738 1.00 73.50 461 ASP A N 1
ATOM 3736 C CA . ASP A 1 461 ? 6.314 27.280 23.176 1.00 73.50 461 ASP A CA 1
ATOM 3737 C C . ASP A 1 461 ? 4.940 27.364 23.867 1.00 73.50 461 ASP A C 1
ATOM 3739 O O . ASP A 1 461 ? 4.853 27.694 25.051 1.00 73.50 461 ASP A O 1
ATOM 3743 N N . LYS A 1 462 ? 3.840 27.107 23.146 1.00 82.56 462 LYS A N 1
ATOM 3744 C CA . LYS A 1 462 ? 2.478 27.200 23.688 1.00 82.56 462 LYS A CA 1
ATOM 3745 C C . LYS A 1 462 ? 1.861 25.819 23.861 1.00 82.56 462 LYS A C 1
ATOM 3747 O O . LYS A 1 462 ? 1.968 24.962 22.987 1.00 82.56 462 LYS A O 1
ATOM 3752 N N . LYS A 1 463 ? 1.162 25.638 24.981 1.00 88.88 463 LYS A N 1
ATOM 3753 C CA . LYS A 1 463 ? 0.321 24.470 25.257 1.00 88.88 463 LYS A CA 1
ATOM 3754 C C . LYS A 1 463 ? -1.140 24.898 25.211 1.00 88.88 463 LYS A C 1
ATOM 3756 O O . LYS A 1 463 ? -1.511 25.883 25.847 1.00 88.88 463 LYS A O 1
ATOM 3761 N N . VAL A 1 464 ? -1.950 24.180 24.445 1.00 89.62 464 VAL A N 1
ATOM 3762 C CA . VAL A 1 464 ? -3.383 24.438 24.275 1.00 89.62 464 VAL A CA 1
ATOM 3763 C C . VAL A 1 464 ? -4.145 23.230 24.800 1.00 89.62 464 VAL A C 1
ATOM 3765 O O . VAL A 1 464 ? -3.912 22.117 24.338 1.00 89.62 464 VAL A O 1
ATOM 3768 N N . LEU A 1 465 ? -5.040 23.440 25.767 1.00 90.50 465 LEU A N 1
ATOM 3769 C CA . LEU A 1 465 ? -5.912 22.380 26.271 1.00 90.50 465 LEU A CA 1
ATOM 3770 C C . LEU A 1 465 ? -6.948 22.025 25.204 1.00 90.50 465 LEU A C 1
ATOM 3772 O O . LEU A 1 465 ? -7.694 22.899 24.753 1.00 90.50 465 LEU A O 1
ATOM 3776 N N . LEU A 1 466 ? -6.999 20.753 24.819 1.00 90.31 466 LEU A N 1
ATOM 3777 C CA . LEU A 1 466 ? -7.979 20.250 23.866 1.00 90.31 466 LEU A CA 1
ATOM 3778 C C . LEU A 1 466 ? -9.291 19.937 24.590 1.00 90.31 466 LEU A C 1
ATOM 3780 O O . LEU A 1 466 ? -9.290 19.291 25.637 1.00 90.31 466 LEU A O 1
ATOM 3784 N N . GLN A 1 467 ? -10.413 20.403 24.039 1.00 89.12 467 GLN A N 1
ATOM 3785 C CA . GLN A 1 467 ? -11.729 20.100 24.597 1.00 89.12 467 GLN A CA 1
ATOM 3786 C C . GLN A 1 467 ? -12.149 18.691 24.187 1.00 89.12 467 GLN A C 1
ATOM 3788 O O . GLN A 1 467 ? -12.044 18.324 23.022 1.00 89.12 467 GLN A O 1
ATOM 3793 N N . GLU A 1 468 ? -12.686 17.915 25.123 1.00 88.44 468 GLU A N 1
ATOM 3794 C CA . GLU A 1 468 ? -13.080 16.519 24.889 1.00 88.44 468 GLU A CA 1
ATOM 3795 C C . GLU A 1 468 ? -14.108 16.325 23.759 1.00 88.44 468 GLU A C 1
ATOM 3797 O O . GLU A 1 468 ? -14.131 15.273 23.115 1.00 88.44 468 GLU A O 1
ATOM 3802 N N . THR A 1 469 ? -14.937 17.339 23.497 1.00 85.62 469 THR A N 1
ATOM 3803 C CA . THR A 1 469 ? -15.946 17.343 22.428 1.00 85.62 469 THR A CA 1
ATOM 3804 C C . THR A 1 469 ? -15.382 17.647 21.043 1.00 85.62 469 THR A C 1
ATOM 3806 O O . THR A 1 469 ? -16.088 17.448 20.051 1.00 85.62 469 THR A O 1
ATOM 3809 N N . ASP A 1 470 ? -14.151 18.154 20.962 1.00 86.31 470 ASP A N 1
ATOM 3810 C CA . ASP A 1 470 ? -13.522 18.513 19.697 1.00 86.31 470 ASP A CA 1
ATOM 3811 C C . ASP A 1 470 ? -13.031 17.257 18.971 1.00 86.31 470 ASP A C 1
ATOM 3813 O O . ASP A 1 470 ? -12.720 16.228 19.576 1.00 86.31 470 ASP A O 1
ATOM 3817 N N . THR A 1 471 ? -12.950 17.345 17.646 1.00 88.69 471 THR A N 1
ATOM 3818 C CA . THR A 1 471 ? -12.282 16.334 16.819 1.00 88.69 471 THR A CA 1
ATOM 3819 C C . THR A 1 471 ? -10.811 16.682 16.641 1.00 88.69 471 THR A C 1
ATOM 3821 O O . THR A 1 471 ? -10.477 17.863 16.541 1.00 88.69 471 THR A O 1
ATOM 3824 N N . MET A 1 472 ? -9.947 15.680 16.482 1.00 87.88 472 MET A N 1
ATOM 3825 C CA . MET A 1 472 ? -8.501 15.890 16.326 1.00 87.88 472 MET A CA 1
ATOM 3826 C C . MET A 1 472 ? -8.129 16.791 15.134 1.00 87.88 472 MET A C 1
ATOM 3828 O O . MET A 1 472 ? -7.114 17.474 15.180 1.00 87.88 472 MET A O 1
ATOM 3832 N N . GLY A 1 473 ? -8.931 16.827 14.064 1.00 79.12 473 GLY A N 1
ATOM 3833 C CA . GLY A 1 473 ? -8.619 17.579 12.841 1.00 79.12 473 GLY A CA 1
ATOM 3834 C C . GLY A 1 473 ? -9.358 18.908 12.619 1.00 79.12 473 GLY A C 1
ATOM 3835 O O . GLY A 1 473 ? -9.562 19.259 11.451 1.00 79.12 473 GLY A O 1
ATOM 3836 N N . ASP A 1 474 ? -9.845 19.616 13.649 1.00 67.81 474 ASP A N 1
ATOM 3837 C CA . ASP A 1 474 ? -10.739 20.771 13.425 1.00 67.81 474 ASP A CA 1
ATOM 3838 C C . ASP A 1 474 ? -10.020 22.071 12.992 1.00 67.81 474 ASP A C 1
ATOM 3840 O O . ASP A 1 474 ? -9.395 22.784 13.778 1.00 67.81 474 ASP A O 1
ATOM 3844 N N . ASN A 1 475 ? -10.187 22.440 11.716 1.00 56.53 475 ASN A N 1
ATOM 3845 C CA . ASN A 1 475 ? -9.461 23.507 11.008 1.00 56.53 475 ASN A CA 1
ATOM 3846 C C . ASN A 1 475 ? -9.985 24.932 11.297 1.00 56.53 475 ASN A C 1
ATOM 3848 O O . ASN A 1 475 ? -10.072 25.773 10.389 1.00 56.53 475 ASN A O 1
ATOM 3852 N N . ARG A 1 476 ? -10.406 25.212 12.532 1.00 52.28 476 ARG A N 1
ATOM 3853 C CA . ARG A 1 476 ? -10.949 26.520 12.948 1.00 52.28 476 ARG A CA 1
ATOM 3854 C C . ARG A 1 476 ? -10.274 27.145 14.167 1.00 52.28 476 ARG A C 1
ATOM 3856 O O . ARG A 1 476 ? -10.596 28.290 14.479 1.00 52.28 476 ARG A O 1
ATOM 3863 N N . SER A 1 477 ? -9.325 26.455 14.792 1.00 58.34 477 SER A N 1
ATOM 3864 C CA . SER A 1 477 ? -8.752 26.849 16.082 1.00 58.34 477 SER A CA 1
ATOM 3865 C C . SER A 1 477 ? -7.255 26.541 16.176 1.00 58.34 477 SER A C 1
ATOM 3867 O O . SER A 1 477 ? -6.696 25.831 15.348 1.00 58.34 477 SER A O 1
ATOM 3869 N N . LEU A 1 478 ? -6.621 27.031 17.246 1.00 61.72 478 LEU A N 1
ATOM 3870 C CA . LEU A 1 478 ? -5.275 26.632 17.690 1.00 61.72 478 LEU A CA 1
ATOM 3871 C C . LEU A 1 478 ? -5.206 25.173 18.206 1.00 61.72 478 LEU A C 1
ATOM 3873 O O . LEU A 1 478 ? -4.174 24.774 18.731 1.00 61.72 478 LEU A O 1
ATOM 3877 N N . SER A 1 479 ? -6.303 24.411 18.116 1.00 71.00 479 SER A N 1
ATOM 3878 C CA . SER A 1 479 ? -6.464 23.035 18.608 1.00 71.00 479 SER A CA 1
ATOM 3879 C C . SER A 1 479 ? -6.448 21.966 17.505 1.00 71.00 479 SER A C 1
ATOM 3881 O O . SER A 1 479 ? -6.582 20.786 17.816 1.00 71.00 479 SER A O 1
ATOM 3883 N N . SER A 1 480 ? -6.290 22.350 16.229 1.00 82.94 480 SER A N 1
ATOM 3884 C CA . SER A 1 480 ? -6.167 21.389 15.123 1.00 82.94 480 SER A CA 1
ATOM 3885 C C . SER A 1 480 ? -4.844 20.640 15.218 1.00 82.94 480 SER A C 1
ATOM 3887 O O . SER A 1 480 ? -3.793 21.274 15.228 1.00 82.94 480 SER A O 1
ATOM 3889 N N . VAL A 1 481 ? -4.900 19.312 15.230 1.00 86.94 481 VAL A N 1
ATOM 3890 C CA . VAL A 1 481 ? -3.720 18.453 15.321 1.00 86.94 481 VAL A CA 1
ATOM 3891 C C . VAL A 1 481 ? -3.221 18.095 13.922 1.00 86.94 481 VAL A C 1
ATOM 3893 O O . VAL A 1 481 ? -3.962 17.559 13.090 1.00 86.94 481 VAL A O 1
ATOM 3896 N N . GLU A 1 482 ? -1.955 18.399 13.660 1.00 87.00 482 GLU A N 1
ATOM 3897 C CA . GLU A 1 482 ? -1.251 18.133 12.410 1.00 87.00 482 GLU A CA 1
ATOM 3898 C C . GLU A 1 482 ? -0.197 17.023 12.562 1.00 87.00 482 GLU A C 1
ATOM 3900 O O . GLU A 1 482 ? 0.070 16.497 13.644 1.00 87.00 482 GLU A O 1
ATOM 3905 N N . ASP A 1 483 ? 0.374 16.597 11.432 1.00 87.25 483 ASP A N 1
ATOM 3906 C CA . ASP A 1 483 ? 1.350 15.509 11.419 1.00 87.25 483 ASP A CA 1
ATOM 3907 C C . ASP A 1 483 ? 2.649 15.930 12.119 1.00 87.25 483 ASP A C 1
ATOM 3909 O O . ASP A 1 483 ? 3.248 16.954 11.797 1.00 87.25 483 ASP A O 1
ATOM 3913 N N . ASN A 1 484 ? 3.119 15.079 13.025 1.00 87.69 484 ASN A N 1
ATOM 3914 C CA . ASN A 1 484 ? 4.261 15.259 13.923 1.00 87.69 484 ASN A CA 1
ATOM 3915 C C . ASN A 1 484 ? 4.066 16.298 15.039 1.00 87.69 484 ASN A C 1
ATOM 3917 O O . ASN A 1 484 ? 5.038 16.634 15.722 1.00 87.69 484 ASN A O 1
ATOM 3921 N N . ASP A 1 485 ? 2.835 16.751 15.284 1.00 90.56 485 ASP A N 1
ATOM 3922 C CA . ASP A 1 485 ? 2.530 17.541 16.475 1.00 90.56 485 ASP A CA 1
ATOM 3923 C C . ASP A 1 485 ? 2.773 16.747 17.762 1.00 90.56 485 ASP A C 1
ATOM 3925 O O . ASP A 1 485 ? 2.681 15.515 17.797 1.00 90.56 485 ASP A O 1
ATOM 3929 N N . THR A 1 486 ? 3.081 17.467 18.844 1.00 91.38 486 THR A N 1
ATOM 3930 C CA . THR A 1 486 ? 3.269 16.866 20.168 1.00 91.38 486 THR A CA 1
ATOM 3931 C C . THR A 1 486 ? 1.996 16.994 20.995 1.00 91.38 486 THR A C 1
ATOM 3933 O O . THR A 1 486 ? 1.550 18.098 21.299 1.00 91.38 486 THR A O 1
ATOM 3936 N N . LEU A 1 487 ? 1.431 15.860 21.396 1.00 93.25 487 LEU A N 1
ATOM 3937 C CA . LEU A 1 487 ? 0.347 15.777 22.363 1.00 93.25 487 LEU A CA 1
ATOM 3938 C C . LEU A 1 487 ? 0.909 15.429 23.736 1.00 93.25 487 LEU A C 1
ATOM 3940 O O . LEU A 1 487 ? 1.719 14.517 23.875 1.00 93.25 487 LEU A O 1
ATOM 3944 N N . ILE A 1 488 ? 0.452 16.126 24.764 1.00 92.25 488 ILE A N 1
ATOM 3945 C CA . ILE A 1 488 ? 0.823 15.859 26.147 1.00 92.25 488 ILE A CA 1
ATOM 3946 C C . ILE A 1 488 ? -0.402 15.308 26.863 1.00 92.25 488 ILE A C 1
ATOM 3948 O O . ILE A 1 488 ? -1.386 16.025 27.045 1.00 92.25 488 ILE A O 1
ATOM 3952 N N . LEU A 1 489 ? -0.333 14.046 27.281 1.00 92.25 489 LEU A N 1
ATOM 3953 C CA . LEU A 1 489 ? -1.306 13.460 28.189 1.00 92.25 489 LEU A CA 1
ATOM 3954 C C . LEU A 1 489 ? -0.862 13.766 29.620 1.00 92.25 489 LEU A C 1
ATOM 3956 O O . LEU A 1 489 ? 0.113 13.207 30.123 1.00 92.25 489 LEU A O 1
ATOM 3960 N N . GLU A 1 490 ? -1.569 14.678 30.265 1.00 91.69 490 GLU A N 1
ATOM 3961 C CA . GLU A 1 490 ? -1.337 15.044 31.652 1.00 91.69 490 GLU A CA 1
ATOM 3962 C C . GLU A 1 490 ? -2.249 14.229 32.567 1.00 91.69 490 GLU A C 1
ATOM 3964 O O . GLU A 1 490 ? -3.458 14.163 32.343 1.00 91.69 490 GLU A O 1
ATOM 3969 N N . VAL A 1 491 ? -1.680 13.639 33.619 1.00 89.31 491 VAL A N 1
ATOM 3970 C CA . VAL A 1 491 ? -2.429 12.859 34.609 1.00 89.31 491 VAL A CA 1
ATOM 3971 C C . VAL A 1 491 ? -2.479 13.606 35.940 1.00 89.31 491 VAL A C 1
ATOM 3973 O O . VAL A 1 491 ? -1.440 13.952 36.508 1.00 89.31 491 VAL A O 1
ATOM 3976 N N . LYS A 1 492 ? -3.685 13.812 36.476 1.00 87.38 492 LYS A N 1
ATOM 3977 C CA . LYS A 1 492 ? -3.896 14.415 37.797 1.00 87.38 492 LYS A CA 1
ATOM 3978 C C . LYS A 1 492 ? -3.391 13.484 38.900 1.00 87.38 492 LYS A C 1
ATOM 3980 O O . LYS A 1 492 ? -3.666 12.283 38.882 1.00 87.38 492 LYS A O 1
ATOM 3985 N N . LYS A 1 493 ? -2.703 14.036 39.905 1.00 78.75 493 LYS A N 1
ATOM 3986 C CA . LYS A 1 493 ? -2.306 13.300 41.120 1.00 78.75 493 LYS A CA 1
ATOM 3987 C C . LYS A 1 493 ? -2.821 14.036 42.357 1.00 78.75 493 LYS A C 1
ATOM 3989 O O . LYS A 1 493 ? -2.359 15.131 42.672 1.00 78.75 493 LYS A O 1
ATOM 3994 N N . GLY A 1 494 ? -3.781 13.435 43.063 1.00 77.31 494 GLY A N 1
ATOM 3995 C CA . GLY A 1 494 ? -4.519 14.125 44.129 1.00 77.31 494 GLY A CA 1
ATOM 3996 C C . GLY A 1 494 ? -5.329 15.297 43.559 1.00 77.31 494 GLY A C 1
ATOM 3997 O O . GLY A 1 494 ? -6.014 15.126 42.557 1.00 77.31 494 GLY A O 1
ATOM 3998 N N . ASP A 1 495 ? -5.190 16.488 44.148 1.00 76.50 495 ASP A N 1
ATOM 3999 C CA . ASP A 1 495 ? -5.868 17.722 43.704 1.00 76.50 495 ASP A CA 1
ATOM 4000 C C . ASP A 1 495 ? -4.982 18.652 42.851 1.00 76.50 495 ASP A C 1
ATOM 4002 O O . ASP A 1 495 ? -5.303 19.826 42.669 1.00 76.50 495 ASP A O 1
ATOM 4006 N N . LYS A 1 496 ? -3.840 18.165 42.343 1.00 80.00 496 LYS A N 1
ATOM 4007 C CA . LYS A 1 496 ? -2.870 18.992 41.608 1.00 80.00 496 LYS A CA 1
ATOM 4008 C C . LYS A 1 496 ? -2.699 18.555 40.155 1.00 80.00 496 LYS A C 1
ATOM 4010 O O . LYS A 1 496 ? -2.542 17.367 39.866 1.00 80.00 496 LYS A O 1
ATOM 4015 N N . TRP A 1 497 ? -2.659 19.557 39.282 1.00 84.06 497 TRP A N 1
ATOM 4016 C CA . TRP A 1 497 ? -2.208 19.478 37.893 1.00 84.06 497 TRP A CA 1
ATOM 4017 C C . TRP A 1 497 ? -0.749 19.955 37.794 1.00 84.06 497 TRP A C 1
ATOM 4019 O O . TRP A 1 497 ? -0.253 20.647 38.686 1.00 84.06 497 TRP A O 1
ATOM 4029 N N . THR A 1 498 ? -0.051 19.529 36.749 1.00 79.69 498 THR A N 1
ATOM 4030 C CA . THR A 1 498 ? 1.362 19.829 36.468 1.00 79.69 498 THR A CA 1
ATOM 4031 C C . THR A 1 498 ? 1.534 21.061 35.573 1.00 79.69 498 THR A C 1
ATOM 4033 O O . THR A 1 498 ? 2.533 21.766 35.715 1.00 79.69 498 THR A O 1
ATOM 4036 N N . ILE A 1 499 ? 0.611 21.283 34.630 1.00 77.56 499 ILE A N 1
ATOM 4037 C CA . ILE A 1 499 ? 0.661 22.323 33.587 1.00 77.56 499 ILE A CA 1
ATOM 4038 C C . ILE A 1 499 ? -0.146 23.558 33.979 1.00 77.56 499 ILE A C 1
ATOM 4040 O O . ILE A 1 499 ? -1.241 23.407 34.567 1.00 77.56 499 ILE A O 1
#

Secondary structure (DSSP, 8-state):
-HHHHHHHHHHHHHHHHHHHHTT---------SS-SSHHHHHHHHHHHHHHHHHHHHHHHHHHHHHHHHHHHHHHHHHHHHHHHHHHHHHHHHHHHHHHHHHHHHHHHHHHHHHHHHHHHHHHHHHHHHHHHHHHHHHHHHHHHHHHHHHHHHHHHHHHHHHHHHHHHHHHHHHHHHHHHHHHHHHHHHHHHHHHHHHHHHHHHHHHHHHHHHHHTTS----TTHHHHHHHHHHHHHHHHHHHHHHHHHHHHHHHHHHHHHHHHHTT----S--TT--HHHHHHHHHHHTTPPP-TT-EEEEEEHHHHHHHHHHHHHHHHHT-S---GGG---SB--TTTEEEETTEEEEEPSS--TTTTEEEEEHHHHHHHHHHH-B-TT---EEEEEEEEEETTEEEEEE-SSPEEEEEEEEBTTB-----EEEEE-TTSBHHHHHHHHHHHTT--TTS-EEEEEEETTEEEEPPTTSBTT-TTSTT---TTPEEEEEE-BTTB---

Foldseek 3Di:
DVVVVVVVVVVVVVVVVVVVVVPDDDDDDDDDDDDDPVVVVVVVVVVVVVVVVVVVVVVVVVVVVVVVVVVVVVVVVVVVVVVVVVVVVVVVVVVVVVVVVVVVVVVVVVVVVVVVVVVVVVVVVVVVVVVVVVVVVVVVVVVVVVVVVVVVVVVVVVVVVVVVVVVVVVVVVVVVVVVVVVVVVVVVVVVVVVVVVVVVVVVVVVVVVVVCVVCVVPDDDDPPVVVVVVVVVVVVVVVVVVVVVVVVVVVVVVVVVVVVVVVVVVPDDDPDDPADPQLVRLVVVQVVQVPDDDDAFFKKWKFFPLLVVLSVVQSVVCVVVVHSDDDPVSDSAAGALVQQWDDDPPDQTDGDPPDDCNHTIPITGPVNVVSSCVHHNHDPNGDTQMWGFAFAADPNDTDTDTCNAFAWEWEAEDEQVDRDDDIDIDGFHQRDFPLRVLVVVCVVVVPDPPWDKWKWWDDPPDTHTGDRRHGCQHPPDPRNHHHHTYIYIWTDDDPDTND

Organism: Amphimedon queenslandica (NCBI:txid400682)

Sequence (499 aa):
MILEKLNEKEKQTQEAIEKRTKNHHVITPGNVDECGKDVTQLKAQVSSGLEKIAKRDKIIITQVQRIAELEREVSVTDAVVKALEDIKKEKEAEINSITLAYKKEKNKKVRELNHIKALRDAKETIKNLQNEMAGIREEQSRNEAIMFNQQAQLESCQQSLETARAANNKSLQSRLDELQRLHESILNERDELNDKYQSDISALTEINNVHMLQRRAQDLKCDDLVLENKMLNDDLVLLKAALDDTMFRIKEQQKVIDELLCSQEKKLPTIRNVIGTPLHQQKKIFDSLMKQKLVKDDIWCLVSCHWFEKWTKFIDIALKAGTDGCNKSSHPGPVTNFTLIKFINFQAPKLKKDLSESLDYKLIPEIGWDLLIQWYGISEKSMRLSRKVIKVQKHAIGKLMIEVYPVTVLVQLIFPESPDVDRIHYEVSRDDTVAFVIEKLRELLQVSAVNETHLWLQHLDKKVLLQETDTMGDNRSLSSVEDNDTLILEVKKGDKWTI

InterPro domains:
  IPR006615 Peptidase C19, ubiquitin-specific peptidase, DUSP domain [PF06337] (298-390)
  IPR006615 Peptidase C19, ubiquitin-specific peptidase, DUSP domain [PS51283] (277-390)
  IPR006615 Peptidase C19, ubiquitin-specific peptidase, DUSP domain [SM00695] (293-393)
  IPR035927 DUSP-like superfamily [G3DSA:3.30.2230.10] (273-405)
  IPR035927 DUSP-like superfamily [SSF143791] (279-390)